Protein AF-A0A955XCI4-F1 (afdb_monomer_lite)

Structure (mmCIF, N/CA/C/O backbone):
data_AF-A0A955XCI4-F1
#
_entry.id   AF-A0A955XCI4-F1
#
loop_
_atom_site.group_PDB
_atom_site.id
_atom_site.type_symbol
_atom_site.label_atom_id
_atom_site.label_alt_id
_atom_site.label_comp_id
_atom_site.label_asym_id
_atom_site.label_entity_id
_atom_site.label_seq_id
_atom_site.pdbx_PDB_ins_code
_atom_site.Cartn_x
_atom_site.Cartn_y
_atom_site.Cartn_z
_atom_site.occupancy
_atom_site.B_iso_or_equiv
_atom_site.auth_seq_id
_atom_site.auth_comp_id
_atom_site.auth_asym_id
_atom_site.auth_atom_id
_atom_site.pdbx_PDB_model_num
ATOM 1 N N . MET A 1 1 ? -41.828 30.019 4.244 1.00 57.94 1 MET A N 1
ATOM 2 C CA . MET A 1 1 ? -40.697 29.495 3.435 1.00 57.94 1 MET A CA 1
ATOM 3 C C . MET A 1 1 ? -40.826 27.976 3.442 1.00 57.94 1 MET A C 1
ATOM 5 O O . MET A 1 1 ? -41.113 27.452 4.509 1.00 57.94 1 MET A O 1
ATOM 9 N N . GLN A 1 2 ? -40.739 27.290 2.296 1.00 48.06 2 GLN A N 1
ATOM 10 C CA . GLN A 1 2 ? -40.808 25.819 2.252 1.00 48.06 2 GLN A CA 1
ATOM 11 C C . GLN A 1 2 ? -39.389 25.258 2.290 1.00 48.06 2 GLN A C 1
ATOM 13 O O . GLN A 1 2 ? -38.559 25.663 1.475 1.00 48.06 2 GLN A O 1
ATOM 18 N N . ILE A 1 3 ? -39.114 24.372 3.245 1.00 53.84 3 ILE A N 1
ATOM 19 C CA . ILE A 1 3 ? -37.833 23.671 3.357 1.00 53.84 3 ILE A CA 1
ATOM 20 C C . ILE A 1 3 ? -38.084 22.215 2.963 1.00 53.84 3 ILE A C 1
ATOM 22 O O . ILE A 1 3 ? -39.013 21.581 3.463 1.00 53.84 3 ILE A O 1
ATOM 26 N N . GLN A 1 4 ? -37.284 21.704 2.027 1.00 57.66 4 GLN A N 1
ATOM 27 C CA . GLN A 1 4 ? -37.270 20.286 1.678 1.00 57.66 4 GLN A CA 1
ATOM 28 C C . GLN A 1 4 ? -36.187 19.601 2.503 1.00 57.66 4 GLN A C 1
ATOM 30 O O . GLN A 1 4 ? -35.023 19.994 2.444 1.00 57.66 4 GLN A O 1
ATOM 35 N N . ARG A 1 5 ? -36.577 18.586 3.271 1.00 60.72 5 ARG A N 1
ATOM 36 C CA . ARG A 1 5 ? -35.671 17.738 4.041 1.00 60.72 5 ARG A CA 1
ATOM 37 C C . ARG A 1 5 ? -35.693 16.340 3.435 1.00 60.72 5 ARG A C 1
ATOM 39 O O . ARG A 1 5 ? -36.763 15.771 3.224 1.00 60.72 5 ARG A O 1
ATOM 46 N N . VAL A 1 6 ? -34.516 15.797 3.143 1.00 57.38 6 VAL A N 1
ATOM 47 C CA . VAL A 1 6 ? -34.371 14.386 2.769 1.00 57.38 6 VAL A CA 1
ATOM 48 C C . VAL A 1 6 ? -34.342 13.574 4.060 1.00 57.38 6 VAL A C 1
ATOM 50 O O . VAL A 1 6 ? -33.564 13.881 4.962 1.00 57.38 6 VAL A O 1
ATOM 53 N N . VAL A 1 7 ? -35.221 12.585 4.167 1.00 63.06 7 VAL A N 1
ATOM 54 C CA . VAL A 1 7 ? -35.274 11.640 5.282 1.00 63.06 7 VAL A CA 1
ATOM 55 C C . VAL A 1 7 ? -34.925 10.266 4.729 1.00 63.06 7 VAL A C 1
ATOM 57 O O . VAL A 1 7 ? -35.619 9.738 3.862 1.00 63.06 7 VAL A O 1
ATOM 60 N N . SER A 1 8 ? -33.823 9.709 5.214 1.00 62.47 8 SER A N 1
ATOM 61 C CA . SER A 1 8 ? -33.361 8.372 4.857 1.00 62.47 8 SER A CA 1
ATOM 62 C C . SER A 1 8 ? -33.978 7.352 5.807 1.00 62.47 8 SER A C 1
ATOM 64 O O . SER A 1 8 ? -33.971 7.554 7.021 1.00 62.47 8 SER A O 1
ATOM 66 N N . ARG A 1 9 ? -34.504 6.251 5.270 1.00 70.12 9 ARG A N 1
ATOM 67 C CA . ARG A 1 9 ? -34.915 5.085 6.060 1.00 70.12 9 ARG A CA 1
ATOM 68 C C . ARG A 1 9 ? -34.307 3.812 5.490 1.00 70.12 9 ARG A C 1
ATOM 70 O O . ARG A 1 9 ? -34.187 3.673 4.274 1.00 70.12 9 ARG A O 1
ATOM 77 N N . THR A 1 10 ? -33.965 2.877 6.363 1.00 67.75 10 THR A N 1
ATOM 78 C CA . THR A 1 10 ? -33.415 1.577 5.970 1.00 67.75 10 THR A CA 1
ATOM 79 C C . THR A 1 10 ? -34.541 0.554 5.875 1.00 67.75 10 THR A C 1
ATOM 81 O O . THR A 1 10 ? -35.292 0.357 6.827 1.00 67.75 10 THR A O 1
ATOM 84 N N . GLU A 1 11 ? -34.673 -0.093 4.721 1.00 79.88 11 GLU A N 1
ATOM 85 C CA . GLU A 1 11 ? -35.630 -1.174 4.484 1.00 79.88 11 GLU A CA 1
ATOM 86 C C . GLU A 1 11 ? -34.888 -2.507 4.332 1.00 79.88 11 GLU A C 1
ATOM 88 O O . GLU A 1 11 ? -33.914 -2.607 3.582 1.00 79.88 11 GLU A O 1
ATOM 93 N N . THR A 1 12 ? -35.358 -3.546 5.025 1.00 71.81 12 THR A N 1
ATOM 94 C CA . THR A 1 12 ? -34.866 -4.919 4.852 1.00 71.81 12 THR A CA 1
ATOM 95 C C . THR A 1 12 ? -35.638 -5.607 3.732 1.00 71.81 12 THR A C 1
ATOM 97 O O . THR A 1 12 ? -36.869 -5.593 3.715 1.00 71.81 12 THR A O 1
ATOM 100 N N . TYR A 1 13 ? -34.929 -6.254 2.811 1.00 75.88 13 TYR A N 1
ATOM 101 C CA . TYR A 1 13 ? -35.521 -7.094 1.774 1.00 75.88 13 TYR A CA 1
ATOM 102 C C . TYR A 1 13 ? -34.780 -8.427 1.668 1.00 75.88 13 TYR A C 1
ATOM 104 O O . TYR A 1 13 ? -33.594 -8.524 1.972 1.00 75.88 13 TYR A O 1
ATOM 112 N N . THR A 1 14 ? -35.491 -9.473 1.252 1.00 76.69 14 THR A N 1
ATOM 113 C CA . THR A 1 14 ? -34.936 -10.825 1.117 1.00 76.69 14 THR A CA 1
ATOM 114 C C . THR A 1 14 ? -34.646 -11.128 -0.346 1.00 76.69 14 THR A C 1
ATOM 116 O O . THR A 1 14 ? -35.528 -10.992 -1.197 1.00 76.69 14 THR A O 1
ATOM 119 N N . THR A 1 15 ? -33.425 -11.565 -0.641 1.00 74.06 15 THR A N 1
ATOM 120 C CA . THR A 1 15 ? -33.011 -12.067 -1.955 1.00 74.06 15 THR A CA 1
ATOM 121 C C . THR A 1 15 ? -32.614 -13.528 -1.857 1.00 74.06 15 THR A C 1
ATOM 123 O O . THR A 1 15 ? -31.902 -13.907 -0.936 1.00 74.06 15 THR A O 1
ATOM 126 N N . GLN A 1 16 ? -33.036 -14.343 -2.822 1.00 79.56 16 GLN A N 1
ATOM 127 C CA . GLN A 1 16 ? -32.571 -15.725 -2.923 1.00 79.56 16 GLN A CA 1
ATOM 128 C C . GLN A 1 16 ? -31.250 -15.785 -3.672 1.00 79.56 16 GLN A C 1
ATOM 130 O O . GLN A 1 16 ? -31.181 -15.405 -4.841 1.00 79.56 16 GLN A O 1
ATOM 135 N N . GLU A 1 17 ? -30.221 -16.301 -3.012 1.00 86.88 17 GLU A N 1
ATOM 136 C CA . GLU A 1 17 ? -28.910 -16.531 -3.608 1.00 86.88 17 GLU A CA 1
ATOM 137 C C . GLU A 1 17 ? -28.637 -18.025 -3.694 1.00 86.88 17 GLU A C 1
ATOM 139 O O . GLU A 1 17 ? -28.917 -18.778 -2.766 1.00 86.88 17 GLU A O 1
ATOM 144 N N . THR A 1 18 ? -28.110 -18.473 -4.832 1.00 80.75 18 THR A N 1
ATOM 145 C CA . THR A 1 18 ? -27.687 -19.866 -5.007 1.00 80.75 18 THR A CA 1
ATOM 146 C C . THR A 1 18 ? -26.177 -19.933 -4.892 1.00 80.75 18 THR A C 1
ATOM 148 O O . THR A 1 18 ? -25.473 -19.353 -5.716 1.00 80.75 18 THR A O 1
ATOM 151 N N . ARG A 1 19 ? -25.686 -20.658 -3.887 1.00 81.12 19 ARG A N 1
ATOM 152 C CA . ARG A 1 19 ? -24.259 -20.896 -3.669 1.00 81.12 19 ARG A CA 1
ATOM 153 C C . ARG A 1 19 ? -23.883 -22.297 -4.126 1.00 81.12 19 ARG A C 1
ATOM 155 O O . ARG A 1 19 ? -24.615 -23.259 -3.892 1.00 81.12 19 ARG A O 1
ATOM 162 N N . THR A 1 20 ? -22.732 -22.406 -4.780 1.00 76.06 20 THR A N 1
ATOM 163 C CA . THR A 1 20 ? -22.110 -23.672 -5.183 1.00 76.06 20 THR A CA 1
ATOM 164 C C . THR A 1 20 ? -20.868 -23.923 -4.349 1.00 76.06 20 THR A C 1
ATOM 166 O O . THR A 1 20 ? -19.980 -23.079 -4.315 1.00 76.06 20 THR A O 1
ATOM 169 N N . GLY A 1 21 ? -20.795 -25.089 -3.712 1.00 80.50 21 GLY A N 1
ATOM 170 C CA . GLY A 1 21 ? -19.626 -25.538 -2.964 1.00 80.50 21 GLY A CA 1
ATOM 171 C C . GLY A 1 21 ? -19.139 -26.894 -3.460 1.00 80.50 21 GLY A C 1
ATOM 172 O O . GLY A 1 21 ? -19.901 -27.675 -4.028 1.00 80.50 21 GLY A O 1
ATOM 173 N N . THR A 1 22 ? -17.866 -27.191 -3.227 1.00 78.06 22 THR A N 1
ATOM 174 C CA . THR A 1 22 ? -17.270 -28.509 -3.471 1.00 78.06 22 THR A CA 1
ATOM 175 C C . THR A 1 22 ? -16.880 -29.155 -2.154 1.00 78.06 22 THR A C 1
ATOM 177 O O . THR A 1 22 ? -16.215 -28.528 -1.331 1.00 78.06 22 THR A O 1
ATOM 180 N N . ARG A 1 23 ? -17.262 -30.417 -1.947 1.00 80.06 23 ARG A N 1
ATOM 181 C CA . ARG A 1 23 ? -16.840 -31.213 -0.790 1.00 80.06 23 ARG A CA 1
ATOM 182 C C . ARG A 1 23 ? -16.076 -32.445 -1.259 1.00 80.06 23 ARG A C 1
ATOM 184 O O . ARG A 1 23 ? -16.496 -33.124 -2.190 1.00 80.06 23 ARG A O 1
ATOM 191 N N . SER A 1 24 ? -14.956 -32.732 -0.599 1.00 70.56 24 SER A N 1
ATOM 192 C CA . SER A 1 24 ? -14.211 -33.973 -0.815 1.00 70.56 24 SER A CA 1
ATOM 193 C C . SER A 1 24 ? -14.915 -35.137 -0.115 1.00 70.56 24 SER A C 1
ATOM 195 O O . SER A 1 24 ? -15.253 -35.040 1.067 1.00 70.56 24 SER A O 1
ATOM 197 N N . ASP A 1 25 ? -15.130 -36.239 -0.829 1.00 66.88 25 ASP A N 1
ATOM 198 C CA . ASP A 1 25 ? -15.874 -37.411 -0.346 1.00 66.88 25 ASP A CA 1
ATOM 199 C C . ASP A 1 25 ? -15.025 -38.408 0.468 1.00 66.88 25 ASP A C 1
ATOM 201 O O . ASP A 1 25 ? -15.427 -39.549 0.694 1.00 66.88 25 ASP A O 1
ATOM 205 N N . GLY A 1 26 ? -13.831 -38.004 0.914 1.00 60.62 26 GLY A N 1
ATOM 206 C CA . GLY A 1 26 ? -12.924 -38.848 1.699 1.00 60.62 26 GLY A CA 1
ATOM 207 C C . GLY A 1 26 ? -12.320 -40.037 0.935 1.00 60.62 26 GLY A C 1
ATOM 208 O O . GLY A 1 26 ? -11.459 -40.722 1.484 1.00 60.62 26 GLY A O 1
ATOM 209 N N . ALA A 1 27 ? -12.709 -40.267 -0.326 1.00 65.81 27 ALA A N 1
ATOM 210 C CA . ALA A 1 27 ? -12.124 -41.261 -1.228 1.00 65.81 27 ALA A CA 1
ATOM 211 C C . ALA A 1 27 ? -11.282 -40.621 -2.351 1.00 65.81 27 ALA A C 1
ATOM 213 O O . ALA A 1 27 ? -10.802 -41.323 -3.242 1.00 65.81 27 ALA A O 1
ATOM 214 N N . GLY A 1 28 ? -11.077 -39.301 -2.294 1.00 66.81 28 GLY A N 1
ATOM 215 C CA . GLY A 1 28 ? -10.349 -38.535 -3.307 1.00 66.81 28 GLY A CA 1
ATOM 216 C C . GLY A 1 28 ? -11.220 -38.066 -4.477 1.00 66.81 28 GLY A C 1
ATOM 217 O O . GLY A 1 28 ? -10.676 -37.564 -5.456 1.00 66.81 28 GLY A O 1
ATOM 218 N N . GLY A 1 29 ? -12.547 -38.215 -4.390 1.00 57.41 29 GLY A N 1
ATOM 219 C CA . GLY A 1 29 ? -13.504 -37.567 -5.280 1.00 57.41 29 GLY A CA 1
ATOM 220 C C . GLY A 1 29 ? -13.918 -36.193 -4.747 1.00 57.41 29 GLY A C 1
ATOM 221 O O . GLY A 1 29 ? -13.968 -35.965 -3.535 1.00 57.41 29 GLY A O 1
ATOM 222 N N . THR A 1 30 ? -14.219 -35.269 -5.657 1.00 71.75 30 THR A N 1
ATOM 223 C CA . THR A 1 30 ? -14.785 -33.953 -5.332 1.00 71.75 30 THR A CA 1
ATOM 224 C C . THR A 1 30 ? -16.220 -33.906 -5.842 1.00 71.75 30 THR A C 1
ATOM 226 O O . THR A 1 30 ? -16.452 -34.074 -7.038 1.00 71.75 30 THR A O 1
ATOM 229 N N . GLU A 1 31 ? -17.184 -33.690 -4.948 1.00 75.00 31 GLU A N 1
ATOM 230 C CA . GLU A 1 31 ? -18.601 -33.543 -5.285 1.00 75.00 31 GLU A CA 1
ATOM 231 C C . GLU A 1 31 ? -19.006 -32.066 -5.183 1.00 75.00 31 GLU A C 1
ATOM 233 O O . GLU A 1 31 ? -18.806 -31.427 -4.147 1.00 75.00 31 GLU A O 1
ATOM 238 N N . THR A 1 32 ? -19.560 -31.513 -6.265 1.00 78.88 32 THR A N 1
ATOM 239 C CA . THR A 1 32 ? -20.102 -30.148 -6.295 1.00 78.88 32 THR A CA 1
ATOM 240 C C . THR A 1 32 ? -21.578 -30.178 -5.922 1.00 78.88 32 THR A C 1
ATOM 242 O O . THR A 1 32 ? -22.359 -30.899 -6.542 1.00 78.88 32 THR A O 1
ATOM 245 N N . TYR A 1 33 ? -21.981 -29.364 -4.950 1.00 76.56 33 TYR A N 1
ATOM 246 C CA . TYR A 1 33 ? -23.375 -29.187 -4.555 1.00 76.56 33 TYR A CA 1
ATOM 247 C C . TYR A 1 33 ? -23.790 -27.719 -4.675 1.00 76.56 33 TYR A C 1
ATOM 249 O O . TYR A 1 33 ? -22.967 -26.811 -4.556 1.00 76.56 33 TYR A O 1
ATOM 257 N N . SER A 1 34 ? -25.081 -27.491 -4.909 1.00 80.75 34 SER A N 1
ATOM 258 C CA . SER A 1 34 ? -25.692 -26.161 -4.918 1.00 80.75 34 SER A CA 1
ATOM 259 C C . SER A 1 34 ? -26.814 -26.110 -3.895 1.00 80.75 34 SER A C 1
ATOM 261 O O . SER A 1 34 ? -27.624 -27.036 -3.831 1.00 80.75 34 SER A O 1
ATOM 263 N N . TYR A 1 35 ? -26.895 -25.027 -3.132 1.00 76.50 35 TYR A N 1
ATOM 264 C CA . TYR A 1 35 ? -28.047 -24.739 -2.283 1.00 76.50 35 TYR A CA 1
ATOM 265 C C . TYR A 1 35 ? -28.461 -23.278 -2.435 1.00 76.50 35 TYR A C 1
ATOM 267 O O . TYR A 1 35 ? -27.647 -22.422 -2.779 1.00 76.50 35 TYR A O 1
ATOM 275 N N . THR A 1 36 ? -29.748 -23.016 -2.225 1.00 75.38 36 THR A N 1
ATOM 276 C CA . THR A 1 36 ? -30.322 -21.672 -2.271 1.00 75.38 36 THR A CA 1
ATOM 277 C C . THR A 1 36 ? -30.633 -21.233 -0.851 1.00 75.38 36 THR A C 1
ATOM 279 O O . THR A 1 36 ? -31.283 -21.978 -0.116 1.00 75.38 36 THR A O 1
ATOM 282 N N . GLU A 1 37 ? -30.180 -20.044 -0.474 1.00 83.19 37 GLU A N 1
ATOM 283 C CA . GLU A 1 37 ? -30.473 -19.429 0.817 1.00 83.19 37 GLU A CA 1
ATOM 284 C C . GLU A 1 37 ? -31.157 -18.069 0.641 1.00 83.19 37 GLU A C 1
ATOM 286 O O . GLU A 1 37 ? -30.938 -17.358 -0.344 1.00 83.19 37 GLU A O 1
ATOM 291 N N . ASP A 1 38 ? -32.027 -17.737 1.592 1.00 82.81 38 ASP A N 1
ATOM 292 C CA . ASP A 1 38 ? -32.684 -16.438 1.682 1.00 82.81 38 ASP A CA 1
ATOM 293 C C . ASP A 1 38 ? -31.739 -15.469 2.411 1.00 82.81 38 ASP A C 1
ATOM 295 O O . ASP A 1 38 ? -31.587 -15.531 3.631 1.00 82.81 38 ASP A O 1
ATOM 299 N N . VAL A 1 39 ? -31.106 -14.562 1.671 1.00 80.88 39 VAL A N 1
ATOM 300 C CA . VAL A 1 39 ? -30.210 -13.538 2.222 1.00 80.88 39 VAL A CA 1
ATOM 301 C C . VAL A 1 39 ? -31.017 -12.275 2.500 1.00 80.88 39 VAL A C 1
ATOM 303 O O . VAL A 1 39 ? -31.656 -11.721 1.602 1.00 80.88 39 VAL A O 1
ATOM 306 N N . GLN A 1 40 ? -31.006 -11.801 3.746 1.00 75.94 40 GLN A N 1
ATOM 307 C CA . GLN A 1 40 ? -31.566 -10.494 4.083 1.00 75.94 40 GLN A CA 1
ATOM 308 C C . GLN A 1 40 ? -30.546 -9.402 3.772 1.00 75.94 40 GLN A C 1
ATOM 310 O O . GLN A 1 40 ? -29.419 -9.435 4.255 1.00 75.94 40 GLN A O 1
ATOM 315 N N . ARG A 1 41 ? -30.951 -8.425 2.967 1.00 78.19 41 ARG A N 1
ATOM 316 C CA . ARG A 1 41 ? -30.151 -7.256 2.610 1.00 78.19 41 ARG A CA 1
ATOM 317 C C . ARG A 1 41 ? -30.858 -5.991 3.083 1.00 78.19 41 ARG A C 1
ATOM 319 O O . ARG A 1 41 ? -32.088 -5.928 3.119 1.00 78.19 41 ARG A O 1
ATOM 326 N N . LEU A 1 42 ? -30.078 -4.975 3.424 1.00 74.81 42 LEU A N 1
ATOM 327 C CA . LEU A 1 42 ? -30.575 -3.648 3.774 1.00 74.81 42 LEU A CA 1
ATOM 328 C C . LEU A 1 42 ? -30.440 -2.728 2.559 1.00 74.81 42 LEU A C 1
ATOM 330 O O . LEU A 1 42 ? -29.449 -2.782 1.830 1.00 74.81 42 LEU A O 1
ATOM 334 N N . ARG A 1 43 ? -31.443 -1.888 2.311 1.00 71.00 43 ARG A N 1
ATOM 335 C CA . ARG A 1 43 ? -31.359 -0.794 1.339 1.00 71.00 43 ARG A CA 1
ATOM 336 C C . ARG A 1 43 ? -31.811 0.498 1.996 1.00 71.00 43 ARG A C 1
ATOM 338 O O . ARG A 1 43 ? -32.873 0.540 2.610 1.00 71.00 43 ARG A O 1
ATOM 345 N N . VAL A 1 44 ? -31.045 1.564 1.792 1.00 66.19 44 VAL A N 1
ATOM 346 C CA . VAL A 1 44 ? -31.444 2.915 2.191 1.00 66.19 44 VAL A CA 1
ATOM 347 C C . VAL A 1 44 ? -32.365 3.510 1.123 1.00 66.19 44 VAL A C 1
ATOM 349 O O . VAL A 1 44 ? -32.042 3.524 -0.069 1.00 66.19 44 VAL A O 1
ATOM 352 N N . VAL A 1 45 ? -33.533 3.982 1.551 1.00 72.62 45 VAL A N 1
ATOM 353 C CA . VAL A 1 45 ? -34.517 4.691 0.730 1.00 72.62 45 VAL A CA 1
ATOM 354 C C . VAL A 1 45 ? -34.598 6.130 1.224 1.00 72.62 45 VAL A C 1
ATOM 356 O O . VAL A 1 45 ? -34.814 6.374 2.408 1.00 72.62 45 VAL A O 1
ATOM 359 N N . ASN A 1 46 ? -34.416 7.078 0.308 1.00 72.25 46 ASN A N 1
ATOM 360 C CA . ASN A 1 46 ? -34.442 8.507 0.601 1.00 72.25 46 ASN A CA 1
ATOM 361 C C . ASN A 1 46 ? -35.788 9.099 0.176 1.00 72.25 46 ASN A C 1
ATOM 363 O O . ASN A 1 46 ? -36.073 9.191 -1.020 1.00 72.25 46 ASN A O 1
ATOM 367 N N . ASP A 1 47 ? -36.588 9.525 1.150 1.00 75.75 47 ASP A N 1
ATOM 368 C CA . ASP A 1 47 ? -37.856 10.220 0.938 1.00 75.75 47 ASP A CA 1
ATOM 369 C C . ASP A 1 47 ? -37.650 11.738 1.083 1.00 75.75 47 ASP A C 1
ATOM 371 O O . ASP A 1 47 ? -36.971 12.207 1.995 1.00 75.75 47 ASP A O 1
ATOM 375 N N . VAL A 1 48 ? -38.242 12.539 0.193 1.00 69.31 48 VAL A N 1
ATOM 376 C CA . VAL A 1 48 ? -38.196 14.010 0.291 1.00 69.31 48 VAL A CA 1
ATOM 377 C C . VAL A 1 48 ? -39.469 14.504 0.967 1.00 69.31 48 VAL A C 1
ATOM 379 O O . VAL A 1 48 ? -40.556 14.426 0.392 1.00 69.31 48 VAL A O 1
ATOM 382 N N . VAL A 1 49 ? -39.337 15.050 2.175 1.00 70.56 49 VAL A N 1
ATOM 383 C CA . VAL A 1 49 ? -40.445 15.632 2.941 1.00 70.56 49 VAL A CA 1
ATOM 384 C C . VAL A 1 49 ? -40.371 17.155 2.843 1.00 70.56 49 VAL A C 1
ATOM 386 O O . VAL A 1 49 ? -39.310 17.753 3.009 1.00 70.56 49 VAL A O 1
ATOM 389 N N . THR A 1 50 ? -41.496 17.800 2.528 1.00 62.69 50 THR A N 1
ATOM 390 C CA . THR A 1 50 ? -41.587 19.268 2.445 1.00 62.69 50 THR A CA 1
ATOM 391 C C . THR A 1 50 ? -42.361 19.792 3.649 1.00 62.69 50 THR A C 1
ATOM 393 O O . THR A 1 50 ? -43.523 19.425 3.821 1.00 62.69 50 THR A O 1
ATOM 396 N N . GLU A 1 51 ? -41.742 20.657 4.452 1.00 69.44 51 GLU A N 1
ATOM 397 C CA . GLU A 1 51 ? -42.370 21.276 5.627 1.00 69.44 51 GLU A CA 1
ATOM 398 C C . GLU A 1 51 ? -42.533 22.794 5.444 1.00 69.44 51 GLU A C 1
ATOM 400 O O . GLU A 1 51 ? -41.683 23.479 4.860 1.00 69.44 51 GLU A O 1
ATOM 405 N N . GLU A 1 52 ? -43.653 23.333 5.938 1.00 56.78 52 GLU A N 1
ATOM 406 C CA . GLU A 1 52 ? -43.926 24.773 5.958 1.00 56.78 52 GLU A CA 1
ATOM 407 C C . GLU A 1 52 ? -43.455 25.393 7.275 1.00 56.78 52 GLU A C 1
ATOM 409 O O . GLU A 1 52 ? -43.947 25.056 8.350 1.00 56.78 52 GLU A O 1
ATOM 414 N N . VAL A 1 53 ? -42.514 26.337 7.186 1.00 59.28 53 VAL A N 1
ATOM 415 C CA . VAL A 1 53 ? -42.011 27.087 8.345 1.00 59.28 53 VAL A CA 1
ATOM 416 C C . VAL A 1 53 ? -43.047 28.139 8.773 1.00 59.28 53 VAL A C 1
ATOM 418 O O . VAL A 1 53 ? -43.415 28.966 7.928 1.00 59.28 53 VAL A O 1
ATOM 421 N N . PRO A 1 54 ? -43.500 28.161 10.045 1.00 53.69 54 PRO A N 1
ATOM 422 C CA . PRO A 1 54 ? -44.393 29.201 10.547 1.00 53.69 54 PRO A CA 1
ATOM 423 C C . PRO A 1 54 ? -43.685 30.562 10.645 1.00 53.69 54 PRO A C 1
ATOM 425 O O . PRO A 1 54 ? -42.481 30.637 10.888 1.00 53.69 54 PRO A O 1
ATOM 428 N N . ASP A 1 55 ? -44.444 31.642 10.431 1.00 45.16 55 ASP A N 1
ATOM 429 C CA . ASP A 1 55 ? -43.916 33.009 10.337 1.00 45.16 55 ASP A CA 1
ATOM 430 C C . ASP A 1 55 ? -43.156 33.458 11.605 1.00 45.16 55 ASP A C 1
ATOM 432 O O . ASP A 1 55 ? -43.589 33.175 12.727 1.00 45.16 55 ASP A O 1
ATOM 436 N N . PRO A 1 56 ? -42.047 34.209 11.450 1.00 44.22 56 PRO A N 1
ATOM 437 C CA . PRO A 1 56 ? -41.233 34.660 12.570 1.00 44.22 56 PRO A CA 1
ATOM 438 C C . PRO A 1 56 ? -41.972 35.686 13.440 1.00 44.22 56 PRO A C 1
ATOM 440 O O . PRO A 1 56 ? -42.532 36.673 12.954 1.00 44.22 56 PRO A O 1
ATOM 443 N N . VAL A 1 57 ? -41.920 35.474 14.755 1.00 46.53 57 VAL A N 1
ATOM 444 C CA . VAL A 1 57 ? -42.377 36.433 15.769 1.00 46.53 57 VAL A CA 1
ATOM 445 C C . VAL A 1 57 ? -41.463 37.672 15.737 1.00 46.53 57 VAL A C 1
ATOM 447 O O . VAL A 1 57 ? -40.241 37.519 15.711 1.00 46.53 57 VAL A O 1
ATOM 450 N N . PRO A 1 58 ? -42.008 38.904 15.727 1.00 38.38 58 PRO A N 1
ATOM 451 C CA . PRO A 1 58 ? -41.196 40.115 15.636 1.00 38.38 58 PRO A CA 1
ATOM 452 C C . PRO A 1 58 ? -40.418 40.397 16.938 1.00 38.38 58 PRO A C 1
ATOM 454 O O . PRO A 1 58 ? -40.908 40.086 18.026 1.00 38.38 58 PRO A O 1
ATOM 457 N N . PRO A 1 59 ? -39.236 41.035 16.848 1.00 40.00 59 PRO A N 1
ATOM 458 C CA . PRO A 1 59 ? -38.360 41.268 17.992 1.00 40.00 59 PRO A CA 1
ATOM 459 C C . PRO A 1 59 ? -38.924 42.343 18.929 1.00 40.00 59 PRO A C 1
ATOM 461 O O . PRO A 1 59 ? -39.313 43.433 18.499 1.00 40.00 59 PRO A O 1
ATOM 464 N N . GLN A 1 60 ? -38.947 42.040 20.228 1.00 39.44 60 GLN A N 1
ATOM 465 C CA . GLN A 1 60 ? -39.244 43.007 21.280 1.00 39.44 60 GLN A CA 1
ATOM 466 C C . GLN A 1 60 ? -37.971 43.759 21.677 1.00 39.44 60 GLN A C 1
ATOM 468 O O . GLN A 1 60 ? -37.304 43.399 22.638 1.00 39.44 60 GLN A O 1
ATOM 473 N N . ASP A 1 61 ? -37.680 44.845 20.966 1.00 41.31 61 ASP A N 1
ATOM 474 C CA . ASP A 1 61 ? -36.809 45.907 21.467 1.00 41.31 61 ASP A CA 1
ATOM 475 C C . ASP A 1 61 ? -37.670 47.095 21.897 1.00 41.31 61 ASP A C 1
ATOM 477 O O . ASP A 1 61 ? -38.239 47.796 21.054 1.00 41.31 61 ASP A O 1
ATOM 481 N N . LYS A 1 62 ? -37.773 47.294 23.218 1.00 40.50 62 LYS A N 1
ATOM 482 C CA . LYS A 1 62 ? -37.899 48.577 23.941 1.00 40.50 62 LYS A CA 1
ATOM 483 C C . LYS A 1 62 ? -38.424 48.323 25.352 1.00 40.50 62 LYS A C 1
ATOM 485 O O . LYS A 1 62 ? -39.600 48.015 25.505 1.00 40.50 62 LYS A O 1
ATOM 490 N N . LEU A 1 63 ? -37.576 48.562 26.353 1.00 35.06 63 LEU A N 1
ATOM 491 C CA . LEU A 1 63 ? -37.829 49.465 27.490 1.00 35.06 63 LEU A CA 1
ATOM 492 C C . LEU A 1 63 ? -36.687 49.320 28.510 1.00 35.06 63 LEU A C 1
ATOM 494 O O . LEU A 1 63 ? -36.742 48.515 29.431 1.00 35.06 63 LEU A O 1
ATOM 498 N N . LEU A 1 64 ? -35.649 50.134 28.325 1.00 39.28 64 LEU A N 1
ATOM 499 C CA . LEU A 1 64 ? -34.815 50.620 29.419 1.00 39.28 64 LEU A CA 1
ATOM 500 C C . LEU A 1 64 ? -35.433 51.945 29.873 1.00 39.28 64 LEU A C 1
ATOM 502 O O . LEU A 1 64 ? -35.510 52.852 29.050 1.00 39.28 64 LEU A O 1
ATOM 506 N N . GLU A 1 65 ? -35.897 52.028 31.121 1.00 38.75 65 GLU A N 1
ATOM 507 C CA . GLU A 1 65 ? -35.568 53.107 32.072 1.00 38.75 65 GLU A CA 1
ATOM 508 C C . GLU A 1 65 ? -36.401 53.016 33.367 1.00 38.75 65 GLU A C 1
ATOM 510 O O . GLU A 1 65 ? -37.621 52.888 33.336 1.00 38.75 65 GLU A O 1
ATOM 515 N N . GLU A 1 66 ? -35.671 53.158 34.480 1.00 41.88 66 GLU A N 1
ATOM 516 C CA . GLU A 1 66 ? -36.082 53.637 35.809 1.00 41.88 66 GLU A CA 1
ATOM 517 C C . GLU A 1 66 ? -37.037 52.785 36.669 1.00 41.88 66 GLU A C 1
ATOM 519 O O . GLU A 1 66 ? -38.251 52.813 36.497 1.00 41.88 66 GLU A O 1
ATOM 524 N N . GLN A 1 67 ? -36.498 52.197 37.750 1.00 35.03 67 GLN A N 1
ATOM 525 C CA . GLN A 1 67 ? -36.936 52.557 39.109 1.00 35.03 67 GLN A CA 1
ATOM 526 C C . GLN A 1 67 ? -35.973 52.070 40.202 1.00 35.03 67 GLN A C 1
ATOM 528 O O . GLN A 1 67 ? -35.575 50.911 40.260 1.00 35.03 67 GLN A O 1
ATOM 533 N N . ASP A 1 68 ? -35.619 53.023 41.058 1.00 39.44 68 ASP A N 1
ATOM 534 C CA . ASP A 1 68 ? -34.753 52.925 42.226 1.00 39.44 68 ASP A CA 1
ATOM 535 C C . ASP A 1 68 ? -35.593 52.573 43.479 1.00 39.44 68 ASP A C 1
ATOM 537 O O . ASP A 1 68 ? -36.705 53.076 43.644 1.00 39.44 68 ASP A O 1
ATOM 541 N N . TRP A 1 69 ? -34.996 51.781 44.377 1.00 36.31 69 TRP A N 1
ATOM 542 C CA . TRP A 1 69 ? -35.274 51.614 45.821 1.00 36.31 69 TRP A CA 1
ATOM 543 C C . TRP A 1 69 ? -36.552 50.893 46.299 1.00 36.31 69 TRP A C 1
ATOM 545 O O . TRP A 1 69 ? -37.618 51.490 46.415 1.00 36.31 69 TRP A O 1
ATOM 555 N N . ALA A 1 70 ? -36.364 49.690 46.857 1.00 34.72 70 ALA A N 1
ATOM 556 C CA . ALA A 1 70 ? -36.752 49.376 48.240 1.00 34.72 70 ALA A CA 1
ATOM 557 C C . ALA A 1 70 ? -36.012 48.120 48.733 1.00 34.72 70 ALA A C 1
ATOM 559 O O . ALA A 1 70 ? -35.921 47.120 48.032 1.00 34.72 70 ALA A O 1
ATOM 560 N N . ALA A 1 71 ? -35.460 48.212 49.941 1.00 47.22 71 ALA A N 1
ATOM 561 C CA . ALA A 1 71 ? -34.828 47.118 50.659 1.00 47.22 71 ALA A CA 1
ATOM 562 C C . ALA A 1 71 ? -35.885 46.132 51.175 1.00 47.22 71 ALA A C 1
ATOM 564 O O . ALA A 1 71 ? -36.772 46.549 51.919 1.00 47.22 71 ALA A O 1
ATOM 565 N N . GLU A 1 72 ? -35.738 44.847 50.857 1.00 40.00 72 GLU A N 1
ATOM 566 C CA . GLU A 1 72 ? -36.450 43.769 51.541 1.00 40.00 72 GLU A CA 1
ATOM 567 C C . GLU A 1 72 ? -35.550 42.523 51.604 1.00 40.00 72 GLU A C 1
ATOM 569 O O . GLU A 1 72 ? -35.203 41.920 50.598 1.00 40.00 72 GLU A O 1
ATOM 574 N N . GLU A 1 73 ? -35.061 42.292 52.822 1.00 41.41 73 GLU A N 1
ATOM 575 C CA . GLU A 1 73 ? -34.803 41.011 53.487 1.00 41.41 73 GLU A CA 1
ATOM 576 C C . GLU A 1 73 ? -34.141 39.857 52.700 1.00 41.41 73 GLU A C 1
ATOM 578 O O . GLU A 1 73 ? -34.734 39.188 51.863 1.00 41.41 73 GLU A O 1
ATOM 583 N N . LEU A 1 74 ? -32.886 39.595 53.083 1.00 47.19 74 LEU A N 1
ATOM 584 C CA . LEU A 1 74 ? -32.067 38.431 52.746 1.00 47.19 74 LEU A CA 1
ATOM 585 C C . LEU A 1 74 ? -32.807 37.106 53.010 1.00 47.19 74 LEU A C 1
ATOM 587 O O . LEU A 1 74 ? -32.922 36.681 54.159 1.00 47.19 74 LEU A O 1
ATOM 591 N N . ALA A 1 75 ? -33.209 36.424 51.942 1.00 48.47 75 ALA A N 1
ATOM 592 C CA . ALA A 1 75 ? -33.183 34.968 51.888 1.00 48.47 75 ALA A CA 1
ATOM 593 C C . ALA A 1 75 ? -31.967 34.592 51.036 1.00 48.47 75 ALA A C 1
ATOM 595 O O . ALA A 1 75 ? -31.867 35.014 49.883 1.00 48.47 75 ALA A O 1
ATOM 596 N N . GLU A 1 76 ? -31.007 33.888 51.634 1.00 46.91 76 GLU A N 1
ATOM 597 C CA . GLU A 1 76 ? -29.900 33.286 50.891 1.00 46.91 76 GLU A CA 1
ATOM 598 C C . GLU A 1 76 ? -30.510 32.387 49.801 1.00 46.91 76 GLU A C 1
ATOM 600 O O . GLU A 1 76 ? -31.365 31.562 50.133 1.00 46.91 76 GLU A O 1
ATOM 605 N N . PRO A 1 77 ? -30.174 32.568 48.510 1.00 44.31 77 PRO A N 1
ATOM 606 C CA . PRO A 1 77 ? -30.564 31.592 47.508 1.00 44.31 77 PRO A CA 1
ATOM 607 C C . PRO A 1 77 ? -29.870 30.283 47.882 1.00 44.31 77 PRO A C 1
ATOM 609 O O . PRO A 1 77 ? -28.643 30.254 47.976 1.00 44.31 77 PRO A O 1
ATOM 612 N N . GLU A 1 78 ? -30.653 29.235 48.147 1.00 47.44 78 GLU A N 1
ATOM 613 C CA . GLU A 1 78 ? -30.129 27.872 48.184 1.00 47.44 78 GLU A CA 1
ATOM 614 C C . GLU A 1 78 ? -29.333 27.675 46.891 1.00 47.44 78 GLU A C 1
ATOM 616 O O . GLU A 1 78 ? -29.848 27.920 45.794 1.00 47.44 78 GLU A O 1
ATOM 621 N N . GLU A 1 79 ? -28.041 27.367 47.033 1.00 47.69 79 GLU A N 1
ATOM 622 C CA . GLU A 1 79 ? -27.199 27.033 45.893 1.00 47.69 79 GLU A CA 1
ATOM 623 C C . GLU A 1 79 ? -27.904 25.911 45.120 1.00 47.69 79 GLU A C 1
ATOM 625 O O . GLU A 1 79 ? -28.383 24.968 45.755 1.00 47.69 79 GLU A O 1
ATOM 630 N N . PRO A 1 80 ? -28.056 26.019 43.786 1.00 45.06 80 PRO A N 1
ATOM 631 C CA . PRO A 1 80 ? -28.631 24.931 43.015 1.00 45.06 80 PRO A CA 1
ATOM 632 C C . PRO A 1 80 ? -27.791 23.685 43.289 1.00 45.06 80 PRO A C 1
ATOM 634 O O . PRO A 1 80 ? -26.582 23.711 43.060 1.00 45.06 80 PRO A O 1
ATOM 637 N N . GLU A 1 81 ? -28.426 22.640 43.827 1.00 46.22 81 GLU A N 1
ATOM 638 C CA . GLU A 1 81 ? -27.794 21.334 43.987 1.00 46.22 81 GLU A CA 1
ATOM 639 C C . GLU A 1 81 ? -27.172 20.962 42.636 1.00 46.22 81 GLU A C 1
ATOM 641 O O . GLU A 1 81 ? -27.853 21.000 41.604 1.00 46.22 81 GLU A O 1
ATOM 646 N N . GLU A 1 82 ? -25.859 20.714 42.626 1.00 45.84 82 GLU A N 1
ATOM 647 C CA . GLU A 1 82 ? -25.176 20.257 41.420 1.00 45.84 82 GLU A CA 1
ATOM 648 C C . GLU A 1 82 ? -25.913 19.015 40.896 1.00 45.84 82 GLU A C 1
ATOM 650 O O . GLU A 1 82 ? -26.307 18.165 41.703 1.00 45.84 82 GLU A O 1
ATOM 655 N N . PRO A 1 83 ? -26.170 18.917 39.578 1.00 45.66 83 PRO A N 1
ATOM 656 C CA . PRO A 1 83 ? -26.821 17.743 39.021 1.00 45.66 83 PRO A CA 1
ATOM 657 C C . PRO A 1 83 ? -26.002 16.510 39.405 1.00 45.66 83 PRO A C 1
ATOM 659 O O . PRO A 1 83 ? -24.814 16.434 39.106 1.00 45.66 83 PRO A O 1
ATOM 662 N N . VAL A 1 84 ? -26.636 15.580 40.116 1.00 59.03 84 VAL A N 1
ATOM 663 C CA . VAL A 1 84 ? -26.042 14.283 40.437 1.00 59.03 84 VAL A CA 1
ATOM 664 C C . VAL A 1 84 ? -25.903 13.528 39.119 1.00 59.03 84 VAL A C 1
ATOM 666 O O . VAL A 1 84 ? -26.891 13.405 38.389 1.00 59.03 84 VAL A O 1
ATOM 669 N N . ASP A 1 85 ? -24.689 13.083 38.792 1.00 73.19 85 ASP A N 1
ATOM 670 C CA . ASP A 1 85 ? -24.466 12.243 37.615 1.00 73.19 85 ASP A CA 1
ATOM 671 C C . ASP A 1 85 ? -25.348 10.984 37.719 1.00 73.19 85 ASP A C 1
ATOM 673 O O . ASP A 1 85 ? -25.446 10.401 38.804 1.00 73.19 85 ASP A O 1
ATOM 677 N N . PRO A 1 86 ? -26.032 10.580 36.633 1.00 83.69 86 PRO A N 1
ATOM 678 C CA . PRO A 1 86 ? -26.901 9.409 36.654 1.00 83.69 86 PRO A CA 1
ATOM 679 C C . PRO A 1 86 ? -26.093 8.139 36.947 1.00 83.69 86 PRO A C 1
ATOM 681 O O . PRO A 1 86 ? -24.994 7.967 36.418 1.00 83.69 86 PRO A O 1
ATOM 684 N N . MET A 1 87 ? -26.656 7.235 37.753 1.00 93.25 87 MET A N 1
ATOM 685 C CA . MET A 1 87 ? -26.005 5.977 38.119 1.00 93.25 87 MET A CA 1
ATOM 686 C C . MET A 1 87 ? -25.662 5.116 36.896 1.00 93.25 87 MET A C 1
ATOM 688 O O . MET A 1 87 ? -26.501 4.843 36.035 1.00 93.25 87 MET A O 1
ATOM 692 N N . THR A 1 88 ? -24.430 4.618 36.863 1.00 92.69 88 THR A N 1
ATOM 693 C CA . THR A 1 88 ? -23.941 3.689 35.839 1.00 92.69 88 THR A CA 1
ATOM 694 C C . THR A 1 88 ? -24.364 2.242 36.116 1.00 92.69 88 THR A C 1
ATOM 696 O O . THR A 1 88 ? -24.667 1.860 37.249 1.00 92.69 88 THR A O 1
ATOM 699 N N . GLY A 1 89 ? -24.314 1.383 35.091 1.00 93.31 89 GLY A N 1
ATOM 700 C CA . GLY A 1 89 ? -24.554 -0.057 35.252 1.00 93.31 89 GLY A CA 1
ATOM 701 C C . GLY A 1 89 ? -23.628 -0.715 36.282 1.00 93.31 89 GLY A C 1
ATOM 702 O O . GLY A 1 89 ? -24.087 -1.498 37.110 1.00 93.31 89 GLY A O 1
ATOM 703 N N . GLU A 1 90 ? -22.343 -0.349 36.310 1.00 94.31 90 GLU A N 1
ATOM 704 C CA . GLU A 1 90 ? -21.406 -0.879 37.308 1.00 94.31 90 GLU A CA 1
ATOM 705 C C . GLU A 1 90 ? -21.771 -0.464 38.736 1.00 94.31 90 GLU A C 1
ATOM 707 O O . GLU A 1 90 ? -21.653 -1.258 39.670 1.00 94.31 90 GLU A O 1
ATOM 712 N N . GLU A 1 91 ? -22.196 0.784 38.933 1.00 95.75 91 GLU A N 1
ATOM 713 C CA . GLU A 1 91 ? -22.651 1.264 40.237 1.00 95.75 91 GLU A CA 1
ATOM 714 C C . GLU A 1 91 ? -23.925 0.545 40.669 1.00 95.75 91 GLU A C 1
ATOM 716 O O . GLU A 1 91 ? -23.989 0.079 41.807 1.00 95.75 91 GLU A O 1
ATOM 721 N N . ALA A 1 92 ? -24.881 0.346 39.757 1.00 97.12 92 ALA A N 1
ATOM 722 C CA . ALA A 1 92 ? -26.085 -0.432 40.028 1.00 97.12 92 ALA A CA 1
ATOM 723 C C . ALA A 1 92 ? -25.752 -1.874 40.453 1.00 97.12 92 ALA A C 1
ATOM 725 O O . ALA A 1 92 ? -26.318 -2.380 41.426 1.00 97.12 92 ALA A O 1
ATOM 726 N N . ILE A 1 93 ? -24.778 -2.515 39.796 1.00 97.00 93 ILE A N 1
ATOM 727 C CA . ILE A 1 93 ? -24.283 -3.853 40.159 1.00 97.00 93 ILE A CA 1
ATOM 728 C C . ILE A 1 93 ? -23.631 -3.845 41.547 1.00 97.00 93 ILE A C 1
ATOM 730 O O . ILE A 1 93 ? -23.899 -4.735 42.355 1.00 97.00 93 ILE A O 1
ATOM 734 N N . ARG A 1 94 ? -22.818 -2.834 41.875 1.00 97.25 94 ARG A N 1
ATOM 735 C CA . ARG A 1 94 ? -22.188 -2.705 43.205 1.00 97.25 94 ARG A CA 1
ATOM 736 C C . ARG A 1 94 ? -23.214 -2.445 44.314 1.00 97.25 94 ARG A C 1
ATOM 738 O O . ARG A 1 94 ? -23.047 -2.950 45.424 1.00 97.25 94 ARG A O 1
ATOM 745 N N . VAL A 1 95 ? -24.276 -1.686 44.034 1.00 97.81 95 VAL A N 1
ATOM 746 C CA . VAL A 1 95 ? -25.398 -1.480 44.967 1.00 97.81 95 VAL A CA 1
ATOM 747 C C . VAL A 1 95 ? -26.153 -2.789 45.183 1.00 97.81 95 VAL A C 1
ATOM 749 O O . VAL A 1 95 ? -26.420 -3.150 46.331 1.00 97.81 95 VAL A O 1
ATOM 752 N N . LEU A 1 96 ? -26.438 -3.529 44.107 1.00 97.62 96 LEU A N 1
ATOM 753 C CA . LEU A 1 96 ? -27.065 -4.846 44.190 1.00 97.62 96 LEU A CA 1
ATOM 754 C C . LEU A 1 96 ? -26.205 -5.840 44.984 1.00 97.62 96 LEU A C 1
ATOM 756 O O . LEU A 1 96 ? -26.742 -6.563 45.815 1.00 97.62 96 LEU A O 1
ATOM 760 N N . ASP A 1 97 ? -24.887 -5.863 44.784 1.00 97.44 97 ASP A N 1
ATOM 761 C CA . ASP A 1 97 ? -23.973 -6.713 45.557 1.00 97.44 97 ASP A CA 1
ATOM 762 C C . ASP A 1 97 ? -24.007 -6.377 47.054 1.00 97.44 97 ASP A C 1
ATOM 764 O O . ASP A 1 97 ? -24.253 -7.242 47.908 1.00 97.44 97 ASP A O 1
ATOM 768 N N . ARG A 1 98 ? -23.831 -5.094 47.379 1.00 97.56 98 ARG A N 1
ATOM 769 C CA . ARG A 1 98 ? -23.830 -4.601 48.759 1.00 97.56 98 ARG A CA 1
ATOM 770 C C . ARG A 1 98 ? -25.135 -4.935 49.482 1.00 97.56 98 ARG A C 1
ATOM 772 O O . ARG A 1 98 ? -25.099 -5.377 50.632 1.00 97.56 98 ARG A O 1
ATOM 779 N N . ASP A 1 99 ? -26.263 -4.750 48.800 1.00 96.88 99 ASP A N 1
ATOM 780 C CA . ASP A 1 99 ? -27.598 -4.808 49.389 1.00 96.88 99 ASP A CA 1
ATOM 781 C C . ASP A 1 99 ? -28.416 -6.021 48.904 1.00 96.88 99 ASP A C 1
ATOM 783 O O . ASP A 1 99 ? -29.640 -6.009 49.002 1.00 96.88 99 ASP A O 1
ATOM 787 N N . PHE A 1 100 ? -27.774 -7.094 48.428 1.00 96.19 100 PHE A N 1
ATOM 788 C CA . PHE A 1 100 ? -28.444 -8.234 47.775 1.00 96.19 100 PHE A CA 1
ATOM 789 C C . PHE A 1 100 ? -29.655 -8.782 48.546 1.00 96.19 100 PHE A C 1
ATOM 791 O O . PHE A 1 100 ? -30.717 -8.993 47.969 1.00 96.19 100 PHE A O 1
ATOM 798 N N . GLU A 1 101 ? -29.534 -8.961 49.868 1.00 93.88 101 GLU A N 1
ATOM 799 C CA . GLU A 1 101 ? -30.628 -9.464 50.719 1.00 93.88 101 GLU A CA 1
ATOM 800 C C . GLU A 1 101 ? -31.840 -8.512 50.767 1.00 93.88 101 GLU A C 1
ATOM 802 O O . GLU A 1 101 ? -32.971 -8.954 50.977 1.00 93.88 101 GLU A O 1
ATOM 807 N N . VAL A 1 102 ? -31.618 -7.206 50.580 1.00 93.44 102 VAL A N 1
ATOM 808 C CA . VAL A 1 102 ? -32.681 -6.192 50.505 1.00 93.44 102 VAL A CA 1
ATOM 809 C C . VAL A 1 102 ? -33.467 -6.351 49.208 1.00 93.44 102 VAL A C 1
ATOM 811 O O . VAL A 1 102 ? -34.696 -6.288 49.240 1.00 93.44 102 VAL A O 1
ATOM 814 N N . PHE A 1 103 ? -32.768 -6.585 48.096 1.00 95.25 103 PHE A N 1
ATOM 815 C CA . PHE A 1 103 ? -33.387 -6.830 46.797 1.00 95.25 103 PHE A CA 1
ATOM 816 C C . PHE A 1 103 ? -34.131 -8.172 46.787 1.00 95.25 103 PHE A C 1
ATOM 818 O O . PHE A 1 103 ? -35.321 -8.185 46.511 1.00 95.25 103 PHE A O 1
ATOM 825 N N . ASP A 1 104 ? -33.489 -9.270 47.191 1.00 93.00 104 ASP A N 1
ATOM 826 C CA . ASP A 1 104 ? -34.054 -10.636 47.252 1.00 93.00 104 ASP A CA 1
ATOM 827 C C . ASP A 1 104 ? -35.387 -10.688 48.035 1.00 93.00 104 ASP A C 1
ATOM 829 O O . ASP A 1 104 ? -36.380 -11.272 47.608 1.00 93.00 104 ASP A O 1
ATOM 833 N N . GLY A 1 105 ? -35.479 -9.969 49.158 1.00 88.88 105 GLY A N 1
ATOM 834 C CA . GLY A 1 105 ? -36.697 -9.936 49.972 1.00 88.88 105 GLY A CA 1
ATOM 835 C C . GLY A 1 105 ? -37.806 -8.987 49.489 1.00 88.88 105 GLY A C 1
ATOM 836 O O . GLY A 1 105 ? -38.884 -8.980 50.099 1.00 88.88 105 GLY A O 1
ATOM 837 N N . ALA A 1 106 ? -37.571 -8.160 48.464 1.00 88.31 106 ALA A N 1
ATOM 838 C CA . ALA A 1 106 ? -38.422 -7.010 48.148 1.00 88.31 106 ALA A CA 1
ATOM 839 C C . ALA A 1 106 ? -39.816 -7.406 47.633 1.00 88.31 106 ALA A C 1
ATOM 841 O O . ALA A 1 106 ? -40.828 -6.877 48.100 1.00 88.31 106 ALA A O 1
ATOM 842 N N . GLY A 1 107 ? -39.909 -8.361 46.705 1.00 79.25 107 GLY A N 1
ATOM 843 C CA . GLY A 1 107 ? -41.168 -8.799 46.099 1.00 79.25 107 GLY A CA 1
ATOM 844 C C . GLY A 1 107 ? -41.963 -9.805 46.933 1.00 79.25 107 GLY A C 1
ATOM 845 O O . GLY A 1 107 ? -43.127 -10.098 46.597 1.00 79.25 107 GLY A O 1
ATOM 846 N N . ALA A 1 108 ? -41.374 -10.315 48.019 1.00 77.88 108 ALA A N 1
ATOM 847 C CA . ALA A 1 108 ? -41.956 -11.322 48.894 1.00 77.88 108 ALA A CA 1
ATOM 848 C C . ALA A 1 108 ? -43.009 -10.730 49.849 1.00 77.88 108 ALA A C 1
ATOM 850 O O . ALA A 1 108 ? -42.775 -9.777 50.587 1.00 77.88 108 ALA A O 1
ATOM 851 N N . PHE A 1 109 ? -44.173 -11.384 49.941 1.00 59.72 109 PHE A N 1
ATOM 852 C CA . PHE A 1 109 ? -45.312 -10.937 50.767 1.00 59.72 109 PHE A CA 1
ATOM 853 C C . PHE A 1 109 ? -45.017 -10.888 52.288 1.00 59.72 109 PHE A C 1
ATOM 855 O O . PHE A 1 109 ? -45.830 -10.383 53.060 1.00 59.72 109 PHE A O 1
ATOM 862 N N . ILE A 1 110 ? -43.881 -11.443 52.729 1.00 60.00 110 ILE A N 1
ATOM 863 C CA . ILE A 1 110 ? -43.445 -11.526 54.134 1.00 60.00 110 ILE A CA 1
ATOM 864 C C . ILE A 1 110 ? -41.942 -11.231 54.332 1.00 60.00 110 ILE A C 1
ATOM 866 O O . ILE A 1 110 ? -41.416 -11.547 55.397 1.00 60.00 110 ILE A O 1
ATOM 870 N N . GLY A 1 111 ? -41.254 -10.642 53.341 1.00 61.97 111 GLY A N 1
ATOM 871 C CA . GLY A 1 111 ? -39.820 -10.317 53.437 1.00 61.97 111 GLY A CA 1
ATOM 872 C C . GLY A 1 111 ? -38.911 -11.536 53.645 1.00 61.97 111 GLY A C 1
ATOM 873 O O . GLY A 1 111 ? -37.919 -11.450 54.362 1.00 61.97 111 GLY A O 1
ATOM 874 N N . TRP A 1 112 ? -39.299 -12.698 53.109 1.00 74.88 112 TRP A N 1
ATOM 875 C CA . TRP A 1 112 ? -38.427 -13.872 53.056 1.00 74.88 112 TRP A CA 1
ATOM 876 C C . TRP A 1 112 ? -37.482 -13.727 51.872 1.00 74.88 112 TRP A C 1
ATOM 878 O O . TRP A 1 112 ? -37.968 -13.536 50.763 1.00 74.88 112 TRP A O 1
ATOM 888 N N . THR A 1 113 ? -36.185 -13.855 52.132 1.00 83.12 113 THR A N 1
ATOM 889 C CA . THR A 1 113 ? -35.152 -14.033 51.113 1.00 83.12 113 THR A CA 1
ATOM 890 C C . THR A 1 113 ? -35.136 -15.496 50.671 1.00 83.12 113 THR A C 1
ATOM 892 O O . THR A 1 113 ? -35.176 -16.407 51.509 1.00 83.12 113 THR A O 1
ATOM 895 N N . ASP A 1 114 ? -35.138 -15.743 49.367 1.00 84.75 114 ASP A N 1
ATOM 896 C CA . ASP A 1 114 ? -35.050 -17.078 48.770 1.00 84.75 114 ASP A CA 1
ATOM 897 C C . ASP A 1 114 ? -33.742 -17.299 47.988 1.00 84.75 114 ASP A C 1
ATOM 899 O O . ASP A 1 114 ? -33.531 -18.374 47.414 1.00 84.75 114 ASP A O 1
ATOM 903 N N . GLY A 1 115 ? -32.821 -16.334 48.073 1.00 88.75 115 GLY A N 1
ATOM 904 C CA . GLY A 1 115 ? -31.514 -16.342 47.429 1.00 88.75 115 GLY A CA 1
ATOM 905 C C . GLY A 1 115 ? -31.564 -15.886 45.974 1.00 88.75 115 GLY A C 1
ATOM 906 O O . GLY A 1 115 ? -30.594 -16.120 45.248 1.00 88.75 115 GLY A O 1
ATOM 907 N N . LYS A 1 116 ? -32.690 -15.313 45.531 1.00 90.94 116 LYS A N 1
ATOM 908 C CA . LYS A 1 116 ? -32.980 -15.029 44.129 1.00 90.94 116 LYS A CA 1
ATOM 909 C C . LYS A 1 116 ? -33.581 -13.636 43.989 1.00 90.94 116 LYS A C 1
ATOM 911 O O . LYS A 1 116 ? -34.578 -13.307 44.612 1.00 90.94 116 LYS A O 1
ATOM 916 N N . VAL A 1 117 ? -33.003 -12.828 43.110 1.00 94.19 117 VAL A N 1
ATOM 917 C CA . VAL A 1 117 ? -33.552 -11.527 42.730 1.00 94.19 117 VAL A CA 1
ATOM 918 C C . VAL A 1 117 ? -34.224 -11.682 41.372 1.00 94.19 117 VAL A C 1
ATOM 920 O O . VAL A 1 117 ? -33.570 -11.894 40.352 1.00 94.19 117 VAL A O 1
ATOM 923 N N . SER A 1 118 ? -35.550 -11.599 41.353 1.00 93.31 118 SER A N 1
ATOM 924 C CA . SER A 1 118 ? -36.344 -11.614 40.126 1.00 93.31 118 SER A CA 1
ATOM 925 C C . SER A 1 118 ? -36.620 -10.196 39.617 1.00 93.31 118 SER A C 1
ATOM 927 O O . SER A 1 118 ? -36.515 -9.211 40.348 1.00 93.31 118 SER A O 1
ATOM 929 N N . GLU A 1 119 ? -37.094 -10.069 38.375 1.00 93.25 119 GLU A N 1
ATOM 930 C CA . GLU A 1 119 ? -37.560 -8.776 37.842 1.00 93.25 119 GLU A CA 1
ATOM 931 C C . GLU A 1 119 ? -38.655 -8.134 38.721 1.00 93.25 119 GLU A C 1
ATOM 933 O O . GLU A 1 119 ? -38.766 -6.911 38.820 1.00 93.25 119 GLU A O 1
ATOM 938 N N . ARG A 1 120 ? -39.474 -8.954 39.395 1.00 93.56 120 ARG A N 1
ATOM 939 C CA . ARG A 1 120 ? -40.488 -8.461 40.333 1.00 93.56 120 ARG A CA 1
ATOM 940 C C . ARG A 1 120 ? -39.846 -7.778 41.536 1.00 93.56 120 ARG A C 1
ATOM 942 O O . ARG A 1 120 ? -40.387 -6.780 42.003 1.00 93.56 120 ARG A O 1
ATOM 949 N N . ASP A 1 121 ? -38.749 -8.324 42.037 1.00 95.12 121 ASP A N 1
ATOM 950 C CA . ASP A 1 121 ? -38.045 -7.777 43.190 1.00 95.12 121 ASP A CA 1
ATOM 951 C C . ASP A 1 121 ? -37.434 -6.422 42.8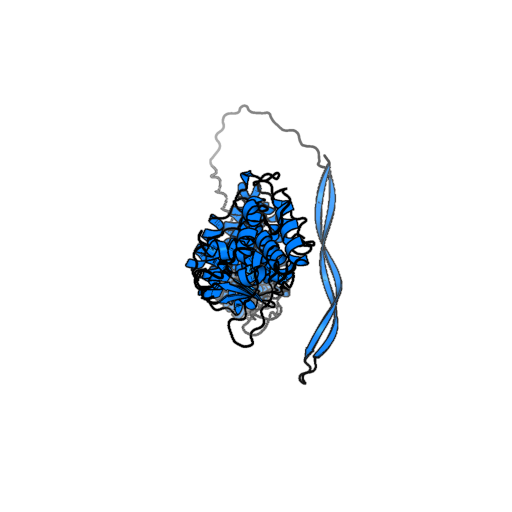42 1.00 95.12 121 ASP A C 1
ATOM 953 O O . ASP A 1 121 ? -37.725 -5.438 43.522 1.00 95.12 121 ASP A O 1
ATOM 957 N N . LEU A 1 122 ? -36.733 -6.341 41.703 1.00 96.69 122 LEU A N 1
ATOM 958 C CA . LEU A 1 122 ? -36.233 -5.077 41.152 1.00 96.69 122 LEU A CA 1
ATOM 959 C C . LEU A 1 122 ? -37.362 -4.042 41.023 1.00 96.69 122 LEU A C 1
ATOM 961 O O . LEU A 1 122 ? -37.221 -2.905 41.457 1.00 96.69 122 LEU A O 1
ATOM 965 N N . ARG A 1 123 ? -38.529 -4.439 40.500 1.00 96.25 123 ARG A N 1
ATOM 966 C CA . ARG A 1 123 ? -39.678 -3.534 40.338 1.00 96.25 123 ARG A CA 1
ATOM 967 C C . ARG A 1 123 ? -40.212 -2.998 41.661 1.00 96.25 123 ARG A C 1
ATOM 969 O O . ARG A 1 123 ? -40.544 -1.821 41.739 1.00 96.25 123 ARG A O 1
ATOM 976 N N . VAL A 1 124 ? -40.290 -3.832 42.699 1.00 95.12 124 VAL A N 1
ATOM 977 C CA . VAL A 1 124 ? -40.732 -3.373 44.024 1.00 95.12 124 VAL A CA 1
ATOM 978 C C . VAL A 1 124 ? -39.729 -2.396 44.635 1.00 95.12 124 VAL A C 1
ATOM 980 O O . VAL A 1 124 ? -40.153 -1.417 45.251 1.00 95.12 124 VAL A O 1
ATOM 983 N N . VAL A 1 125 ? -38.426 -2.627 44.437 1.00 96.06 125 VAL A N 1
ATOM 984 C CA . VAL A 1 125 ? -37.387 -1.687 44.876 1.00 96.06 125 VAL A CA 1
ATOM 985 C C . VAL A 1 125 ? -37.487 -0.363 44.117 1.00 96.06 125 VAL A C 1
ATOM 987 O O . VAL A 1 125 ? -37.523 0.680 44.761 1.00 96.06 125 VAL A O 1
ATOM 990 N N . ALA A 1 126 ? -37.604 -0.397 42.787 1.00 96.12 126 ALA A N 1
ATOM 991 C CA . ALA A 1 126 ? -37.682 0.793 41.937 1.00 96.12 126 ALA A CA 1
ATOM 992 C C . ALA A 1 126 ? -38.948 1.634 42.186 1.00 96.12 126 ALA A C 1
ATOM 994 O O . ALA A 1 126 ? -38.873 2.855 42.279 1.00 96.12 126 ALA A O 1
ATOM 995 N N . GLU A 1 127 ? -40.119 0.998 42.333 1.00 95.12 127 GLU A N 1
ATOM 996 C CA . GLU A 1 127 ? -41.383 1.703 42.600 1.00 95.12 127 GLU A CA 1
ATOM 997 C C . GLU A 1 127 ? -41.431 2.312 44.011 1.00 95.12 127 GLU A C 1
ATOM 999 O O . GLU A 1 127 ? -42.146 3.291 44.224 1.00 95.12 127 GLU A O 1
ATOM 1004 N N . ASN A 1 128 ? -40.736 1.688 44.973 1.00 93.56 128 ASN A N 1
ATOM 1005 C CA . ASN A 1 128 ? -40.631 2.079 46.383 1.00 93.56 128 ASN A CA 1
ATOM 1006 C C . ASN A 1 128 ? -41.927 2.629 47.010 1.00 93.56 128 ASN A C 1
ATOM 1008 O O . ASN A 1 128 ? -41.907 3.569 47.801 1.00 93.56 128 ASN A O 1
ATOM 1012 N N . ALA A 1 129 ? -43.075 2.024 46.692 1.00 90.38 129 ALA A N 1
ATOM 1013 C CA . ALA A 1 129 ? -44.393 2.560 47.049 1.00 90.38 129 ALA A CA 1
ATOM 1014 C C . ALA A 1 129 ? -44.640 2.716 48.568 1.00 90.38 129 ALA A C 1
ATOM 1016 O O . ALA A 1 129 ? -45.576 3.406 48.972 1.00 90.38 129 ALA A O 1
ATOM 1017 N N . ASP A 1 130 ? -43.821 2.062 49.399 1.00 86.62 130 ASP A N 1
ATOM 1018 C CA . ASP A 1 130 ? -43.887 2.091 50.862 1.00 86.62 130 ASP A CA 1
ATOM 1019 C C . ASP A 1 130 ? -42.770 2.944 51.518 1.00 86.62 130 ASP A C 1
ATOM 1021 O O . ASP A 1 130 ? -42.627 2.883 52.742 1.00 86.62 130 ASP A O 1
ATOM 1025 N N . ASP A 1 131 ? -41.963 3.687 50.746 1.00 89.94 131 ASP A N 1
ATOM 1026 C CA . ASP A 1 131 ? -40.810 4.485 51.214 1.00 89.94 131 ASP A CA 1
ATOM 1027 C C . ASP A 1 131 ? -39.803 3.677 52.070 1.00 89.94 131 ASP A C 1
ATOM 1029 O O . ASP A 1 131 ? -39.305 4.133 53.105 1.00 89.94 131 ASP A O 1
ATOM 1033 N N . LYS A 1 132 ? -39.531 2.428 51.673 1.00 90.69 132 LYS A N 1
ATOM 1034 C CA . LYS A 1 132 ? -38.666 1.483 52.405 1.00 90.69 132 LYS A CA 1
ATOM 1035 C C . LYS A 1 132 ? -37.227 1.444 51.899 1.00 90.69 132 LYS A C 1
ATOM 1037 O O . LYS A 1 132 ? -36.337 1.110 52.680 1.00 90.69 132 LYS A O 1
ATOM 1042 N N . PHE A 1 133 ? -37.016 1.744 50.624 1.00 94.81 133 PHE A N 1
ATOM 1043 C CA . PHE A 1 133 ? -35.720 1.657 49.957 1.00 94.81 133 PHE A CA 1
ATOM 1044 C C . PHE A 1 133 ? -35.060 3.032 49.861 1.00 94.81 133 PHE A C 1
ATOM 1046 O O . PHE A 1 133 ? -35.739 4.064 49.835 1.00 94.81 133 PHE A O 1
ATOM 1053 N N . THR A 1 134 ? -33.728 3.060 49.839 1.00 95.75 134 THR A N 1
ATOM 1054 C CA . THR A 1 134 ? -32.974 4.307 49.651 1.00 95.75 134 THR A CA 1
ATOM 1055 C C . THR A 1 134 ? -33.126 4.821 48.214 1.00 95.75 134 THR A C 1
ATOM 1057 O O . THR A 1 134 ? -33.575 4.096 47.326 1.00 95.75 134 THR A O 1
ATOM 1060 N N . ALA A 1 135 ? -32.778 6.088 47.965 1.00 94.44 135 ALA A N 1
ATOM 1061 C CA . ALA A 1 135 ? -32.756 6.635 46.603 1.00 94.44 135 ALA A CA 1
ATOM 1062 C C . ALA A 1 135 ? -31.763 5.870 45.706 1.00 94.44 135 ALA A C 1
ATOM 1064 O O . ALA A 1 135 ? -32.118 5.465 44.609 1.00 94.44 135 ALA A O 1
ATOM 1065 N N . GLU A 1 136 ? -30.575 5.567 46.234 1.00 95.38 136 GLU A N 1
ATOM 1066 C CA . GLU A 1 136 ? -29.539 4.776 45.554 1.00 95.38 136 GLU A CA 1
ATOM 1067 C C . GLU A 1 136 ? -30.032 3.361 45.183 1.00 95.38 136 GLU A C 1
ATOM 1069 O O . GLU A 1 136 ? -29.786 2.886 44.081 1.00 95.38 136 GLU A O 1
ATOM 1074 N N . GLN A 1 137 ? -30.786 2.688 46.063 1.00 97.25 137 GLN A N 1
ATOM 1075 C CA . GLN A 1 137 ? -31.367 1.369 45.769 1.00 97.25 137 GLN A CA 1
ATOM 1076 C C . GLN A 1 137 ? -32.450 1.432 44.686 1.00 97.25 137 GLN A C 1
ATOM 1078 O O . GLN A 1 137 ? -32.506 0.552 43.831 1.00 97.25 137 GLN A O 1
ATOM 1083 N N . GLN A 1 138 ? -33.305 2.461 44.721 1.00 96.81 138 GLN A N 1
ATOM 1084 C CA . GLN A 1 138 ? -34.315 2.698 43.684 1.00 96.81 138 GLN A CA 1
ATOM 1085 C C . GLN A 1 138 ? -33.669 2.916 42.320 1.00 96.81 138 GLN A C 1
ATOM 1087 O O . GLN A 1 138 ? -34.100 2.321 41.337 1.00 96.81 138 GLN A O 1
ATOM 1092 N N . GLU A 1 139 ? -32.631 3.747 42.275 1.00 95.81 139 GLU A N 1
ATOM 1093 C CA . GLU A 1 139 ? -31.913 4.065 41.048 1.00 95.81 139 GLU A CA 1
ATOM 1094 C C . GLU A 1 139 ? -31.203 2.830 40.482 1.00 95.81 139 GLU A C 1
ATOM 1096 O O . GLU A 1 139 ? -31.401 2.504 39.315 1.00 95.81 139 GLU A O 1
ATOM 1101 N N . ALA A 1 140 ? -30.507 2.055 41.322 1.00 97.38 140 ALA A N 1
ATOM 1102 C CA . ALA A 1 140 ? -29.892 0.793 40.911 1.00 97.38 140 ALA A CA 1
ATOM 1103 C C . ALA A 1 140 ? -30.923 -0.200 40.353 1.00 97.38 140 ALA A C 1
ATOM 1105 O O . ALA A 1 140 ? -30.711 -0.812 39.307 1.00 97.38 140 ALA A O 1
ATOM 1106 N N . ALA A 1 141 ? -32.071 -0.341 41.022 1.00 97.38 141 ALA A N 1
ATOM 1107 C CA . ALA A 1 141 ? -33.150 -1.199 40.550 1.00 97.38 141 ALA A CA 1
ATOM 1108 C C . ALA A 1 141 ? -33.705 -0.739 39.193 1.00 97.38 141 ALA A C 1
ATOM 1110 O O . ALA A 1 141 ? -33.994 -1.572 38.334 1.00 97.38 141 ALA A O 1
ATOM 1111 N N . GLN A 1 142 ? -33.840 0.575 39.004 1.00 96.94 142 GLN A N 1
ATOM 1112 C CA . GLN A 1 142 ? -34.331 1.171 37.767 1.00 96.94 142 GLN A CA 1
ATOM 1113 C C . GLN A 1 142 ? -33.348 0.944 36.609 1.00 96.94 142 GLN A C 1
ATOM 1115 O O . GLN A 1 142 ? -33.771 0.456 35.564 1.00 96.94 142 GLN A O 1
ATOM 1120 N N . VAL A 1 143 ? -32.045 1.171 36.820 1.00 96.25 143 VAL A N 1
ATOM 1121 C CA . VAL A 1 143 ? -30.985 0.901 35.828 1.00 96.25 143 VAL A CA 1
ATOM 1122 C C . VAL A 1 143 ? -31.029 -0.553 35.348 1.00 96.25 143 VAL A C 1
ATOM 1124 O O . VAL A 1 143 ? -31.006 -0.821 34.147 1.00 96.25 143 VAL A O 1
ATOM 1127 N N . LEU A 1 144 ? -31.159 -1.509 36.274 1.00 96.81 144 LEU A N 1
ATOM 1128 C CA . LEU A 1 144 ? -31.245 -2.929 35.923 1.00 96.81 144 LEU A CA 1
ATOM 1129 C C . LEU A 1 144 ? -32.559 -3.279 35.204 1.00 96.81 144 LEU A C 1
ATOM 1131 O O . LEU A 1 144 ? -32.573 -4.131 34.321 1.00 96.81 144 LEU A O 1
ATOM 1135 N N . LEU A 1 145 ? -33.684 -2.647 35.543 1.00 96.50 145 LEU A N 1
ATOM 1136 C CA . LEU A 1 145 ? -34.953 -2.889 34.843 1.00 96.50 145 LEU A CA 1
ATOM 1137 C C . LEU A 1 145 ? -34.939 -2.369 33.406 1.00 96.50 145 LEU A C 1
ATOM 1139 O O . LEU A 1 145 ? -35.488 -3.030 32.517 1.00 96.50 145 LEU A O 1
ATOM 1143 N N . ASP A 1 146 ? -34.308 -1.217 33.193 1.00 96.06 146 ASP A N 1
ATOM 1144 C CA . ASP A 1 146 ? -34.271 -0.537 31.902 1.00 96.06 146 ASP A CA 1
ATOM 1145 C C . ASP A 1 146 ? -33.352 -1.229 30.887 1.00 96.06 146 ASP A C 1
ATOM 1147 O O . ASP A 1 146 ? -33.538 -1.037 29.684 1.00 96.06 146 ASP A O 1
ATOM 1151 N N . SER A 1 147 ? -32.431 -2.086 31.350 1.00 96.56 147 SER A N 1
ATOM 1152 C CA . SER A 1 147 ? -31.527 -2.867 30.501 1.00 96.56 147 SER A CA 1
ATOM 1153 C C . SER A 1 147 ? -31.712 -4.381 30.668 1.00 96.56 147 SER A C 1
ATOM 1155 O O . SER A 1 147 ? -31.310 -4.972 31.676 1.00 96.56 147 SER A O 1
ATOM 1157 N N . PRO A 1 148 ? -32.283 -5.069 29.664 1.00 95.00 148 PRO A N 1
ATOM 1158 C CA . PRO A 1 148 ? -32.202 -6.522 29.569 1.00 95.00 148 PRO A CA 1
ATOM 1159 C C . PRO A 1 148 ? -30.757 -7.037 29.566 1.00 95.00 148 PRO A C 1
ATOM 1161 O O . PRO A 1 148 ? -30.505 -8.074 30.164 1.00 95.00 148 PRO A O 1
ATOM 1164 N N . THR A 1 149 ? -29.815 -6.312 28.955 1.00 95.38 149 THR A N 1
ATOM 1165 C CA . THR A 1 149 ? -28.405 -6.725 28.861 1.00 95.38 149 THR A CA 1
ATOM 1166 C C . THR A 1 149 ? -27.750 -6.817 30.239 1.00 95.38 149 THR A C 1
ATOM 1168 O O . THR A 1 149 ? -27.165 -7.849 30.561 1.00 95.38 149 THR A O 1
ATOM 1171 N N . TYR A 1 150 ? -27.933 -5.813 31.111 1.00 95.94 150 TYR A N 1
ATOM 1172 C CA . TYR A 1 150 ? -27.434 -5.888 32.492 1.00 95.94 150 TYR A CA 1
ATOM 1173 C C . TYR A 1 150 ? -28.057 -7.037 33.281 1.00 95.94 150 TYR A C 1
ATOM 1175 O O . TYR A 1 150 ? -27.365 -7.705 34.049 1.00 95.94 150 TYR A O 1
ATOM 1183 N N . ARG A 1 151 ? -29.355 -7.300 33.090 1.00 94.94 151 ARG A N 1
ATOM 1184 C CA . ARG A 1 151 ? -30.013 -8.431 33.757 1.00 94.94 151 ARG A CA 1
ATOM 1185 C C . ARG A 1 151 ? -29.476 -9.760 33.265 1.00 94.94 151 ARG A C 1
ATOM 1187 O O . ARG A 1 151 ? -29.141 -10.583 34.103 1.00 94.94 151 ARG A O 1
ATOM 1194 N N . ASN A 1 152 ? -29.342 -9.935 31.954 1.00 94.38 152 ASN A N 1
ATOM 1195 C CA . ASN A 1 152 ? -28.796 -11.150 31.364 1.00 94.38 152 ASN A CA 1
ATOM 1196 C C . ASN A 1 152 ? -27.374 -11.409 31.872 1.00 94.38 152 ASN A C 1
ATOM 1198 O O . ASN A 1 152 ? -27.096 -12.518 32.296 1.00 94.38 152 ASN A O 1
ATOM 1202 N N . PHE A 1 153 ? -26.523 -10.383 31.945 1.00 93.81 153 PHE A N 1
ATOM 1203 C CA . PHE A 1 153 ? -25.159 -10.481 32.479 1.00 93.81 153 PHE A CA 1
ATOM 1204 C C . PHE A 1 153 ? -25.082 -10.910 33.958 1.00 93.81 153 PHE A C 1
ATOM 1206 O O . PHE A 1 153 ? -24.165 -11.639 34.359 1.00 93.81 153 PHE A O 1
ATOM 1213 N N . LEU A 1 154 ? -26.051 -10.480 34.773 1.00 93.69 154 LEU A N 1
ATOM 1214 C CA . LEU A 1 154 ? -26.192 -10.865 36.184 1.00 93.69 154 LEU A CA 1
ATOM 1215 C C . LEU A 1 154 ? -26.864 -12.236 36.378 1.00 93.69 154 LEU A C 1
ATOM 1217 O O . LEU A 1 154 ? -26.729 -12.852 37.436 1.00 93.69 154 LEU A O 1
ATOM 1221 N N . ASP A 1 155 ? -27.586 -12.699 35.364 1.00 91.06 155 ASP A N 1
ATOM 1222 C CA . ASP A 1 155 ? -28.364 -13.939 35.297 1.00 91.06 155 ASP A CA 1
ATOM 1223 C C . ASP A 1 155 ? -27.567 -15.073 34.627 1.00 91.06 155 ASP A C 1
ATOM 1225 O O . ASP A 1 155 ? -28.104 -15.971 33.989 1.00 91.06 155 ASP A O 1
ATOM 1229 N N . VAL A 1 156 ? -26.241 -15.021 34.752 1.00 80.56 156 VAL A N 1
ATOM 1230 C CA . VAL A 1 156 ? -25.340 -16.084 34.303 1.00 80.56 156 VAL A CA 1
ATOM 1231 C C . VAL A 1 156 ? -24.604 -16.601 35.527 1.00 80.56 156 VAL A C 1
ATOM 1233 O O . VAL A 1 156 ? -23.605 -16.032 35.969 1.00 80.56 156 VAL A O 1
ATOM 1236 N N . GLY A 1 157 ? -25.150 -17.651 36.141 1.00 66.12 157 GLY A N 1
ATOM 1237 C CA . GLY A 1 157 ? -24.412 -18.433 37.134 1.00 66.12 157 GLY A CA 1
ATOM 1238 C C . GLY A 1 157 ? -23.256 -19.197 36.478 1.00 66.12 157 GLY A C 1
ATOM 1239 O O . GLY A 1 157 ? -23.063 -19.136 35.266 1.00 66.12 157 GLY A O 1
ATOM 1240 N N . THR A 1 158 ? -22.491 -19.965 37.258 1.00 57.44 158 THR A N 1
ATOM 1241 C CA . THR A 1 158 ? -21.305 -20.669 36.735 1.00 57.44 158 THR A CA 1
ATOM 1242 C C . THR A 1 158 ? -21.594 -21.744 35.678 1.00 57.44 158 THR A C 1
ATOM 1244 O O . THR A 1 158 ? -20.661 -22.103 34.972 1.00 57.44 158 THR A O 1
ATOM 1247 N N . ASP A 1 159 ? -22.838 -22.231 35.525 1.00 56.75 159 ASP A N 1
ATOM 1248 C CA . ASP A 1 159 ? -23.180 -23.309 34.570 1.00 56.75 159 ASP A CA 1
ATOM 1249 C C . ASP A 1 159 ? -24.637 -23.303 34.028 1.00 56.75 159 ASP A C 1
ATOM 1251 O O . ASP A 1 159 ? -24.965 -24.099 33.142 1.00 56.75 159 ASP A O 1
ATOM 1255 N N . ASP A 1 160 ? -25.523 -22.431 34.521 1.00 60.09 160 ASP A N 1
ATOM 1256 C CA . ASP A 1 160 ? -26.938 -22.377 34.126 1.00 60.09 160 ASP A CA 1
ATOM 1257 C C . ASP A 1 160 ? -27.174 -21.055 33.379 1.00 60.09 160 ASP A C 1
ATOM 1259 O O . ASP A 1 160 ? -27.096 -19.989 33.983 1.00 60.09 160 ASP A O 1
ATOM 1263 N N . GLY A 1 161 ? -27.377 -21.107 32.058 1.00 69.00 161 GLY A N 1
ATOM 1264 C CA . GLY A 1 161 ? -27.637 -19.908 31.246 1.00 69.00 161 GLY A CA 1
ATOM 1265 C C . GLY A 1 161 ? -28.868 -19.109 31.702 1.00 69.00 161 GLY A C 1
ATOM 1266 O O . GLY A 1 161 ? -29.631 -19.568 32.545 1.00 69.00 161 GLY A O 1
ATOM 1267 N N . VAL A 1 162 ? -29.086 -17.947 31.085 1.00 82.88 162 VAL A N 1
ATOM 1268 C CA . VAL A 1 162 ? -30.095 -16.936 31.475 1.00 82.88 162 VAL A CA 1
ATOM 1269 C C . VAL A 1 162 ? -31.504 -17.522 31.694 1.00 82.88 162 VAL A C 1
ATOM 1271 O O . VAL A 1 162 ? -32.144 -17.997 30.747 1.00 82.88 162 VAL A O 1
ATOM 1274 N N . ASP A 1 163 ? -31.999 -17.499 32.942 1.00 84.56 163 ASP A N 1
ATOM 1275 C CA . ASP A 1 163 ? -33.284 -18.098 33.360 1.00 84.56 163 ASP A CA 1
ATOM 1276 C C . ASP A 1 163 ? -34.306 -17.098 33.952 1.00 84.56 163 ASP A C 1
ATOM 1278 O O . ASP A 1 163 ? -35.445 -17.456 34.287 1.00 84.56 163 ASP A O 1
ATOM 1282 N N . GLY A 1 164 ? -33.935 -15.823 33.990 1.00 87.12 164 GLY A N 1
ATOM 1283 C CA . GLY A 1 164 ? -34.669 -14.689 34.532 1.00 87.12 164 GLY A CA 1
ATOM 1284 C C . GLY A 1 164 ? -34.415 -14.430 36.018 1.00 87.12 164 GLY A C 1
ATOM 1285 O O . GLY A 1 164 ? -35.192 -13.671 36.616 1.00 87.12 164 GLY A O 1
ATOM 1286 N N . ILE A 1 165 ? -33.408 -15.064 36.634 1.00 90.25 165 ILE A N 1
ATOM 1287 C CA . ILE A 1 165 ? -33.158 -15.013 38.075 1.00 90.25 165 ILE A CA 1
ATOM 1288 C C . ILE A 1 165 ? -31.704 -14.660 38.395 1.00 90.25 165 ILE A C 1
ATOM 1290 O O . ILE A 1 165 ? -30.788 -15.475 38.339 1.00 90.25 165 ILE A O 1
ATOM 1294 N N . ILE A 1 166 ? -31.520 -13.469 38.957 1.00 93.69 166 ILE A N 1
ATOM 1295 C CA . ILE A 1 166 ? -30.214 -13.036 39.439 1.00 93.69 166 ILE A CA 1
ATOM 1296 C C . ILE A 1 166 ? -29.914 -13.726 40.775 1.00 93.69 166 ILE A C 1
ATOM 1298 O O . ILE A 1 166 ? -30.643 -13.582 41.761 1.00 93.69 166 ILE A O 1
ATOM 1302 N N . THR A 1 167 ? -28.822 -14.483 40.822 1.00 93.50 167 THR A N 1
ATOM 1303 C CA . THR A 1 167 ? -28.353 -15.179 42.030 1.00 93.50 167 THR A CA 1
ATOM 1304 C C . THR A 1 167 ? -27.165 -14.452 42.654 1.00 93.50 167 THR A C 1
ATOM 1306 O O . THR A 1 167 ? -26.479 -13.681 41.984 1.00 93.50 167 THR A O 1
ATOM 1309 N N . ARG A 1 168 ? -26.863 -14.728 43.933 1.00 93.69 168 ARG A N 1
ATOM 1310 C CA . ARG A 1 168 ? -25.654 -14.184 44.581 1.00 93.69 168 ARG A CA 1
ATOM 1311 C C . ARG A 1 168 ? -24.382 -14.550 43.805 1.00 93.69 168 ARG A C 1
ATOM 1313 O O . ARG A 1 168 ? -23.499 -13.718 43.686 1.00 93.69 168 ARG A O 1
ATOM 1320 N N . GLU A 1 169 ? -24.318 -15.755 43.244 1.00 91.38 169 GLU A N 1
ATOM 1321 C CA . GLU A 1 169 ? -23.177 -16.220 42.447 1.00 91.38 169 GLU A CA 1
ATOM 1322 C C . GLU A 1 169 ? -23.037 -15.468 41.115 1.00 91.38 169 GLU A C 1
ATOM 1324 O O . GLU A 1 169 ? -21.919 -15.149 40.713 1.00 91.38 169 GLU A O 1
ATOM 1329 N N . GLY A 1 170 ? -24.152 -15.137 40.455 1.00 92.31 170 GLY A N 1
ATOM 1330 C CA . GLY A 1 170 ? -24.147 -14.289 39.258 1.00 92.31 170 GLY A CA 1
ATOM 1331 C C . GLY A 1 170 ? -23.657 -12.870 39.562 1.00 92.31 170 GLY A C 1
ATOM 1332 O O . GLY A 1 170 ? -22.813 -12.333 38.844 1.00 92.31 170 GLY A O 1
ATOM 1333 N N . VAL A 1 171 ? -24.090 -12.296 40.691 1.00 94.56 171 VAL A N 1
ATOM 1334 C CA . VAL A 1 171 ? -23.603 -10.988 41.168 1.00 94.56 171 VAL A CA 1
ATOM 1335 C C . VAL A 1 171 ? -22.116 -11.034 41.529 1.00 94.56 171 VAL A C 1
ATOM 1337 O O . VAL A 1 171 ? -21.365 -10.177 41.072 1.00 94.56 171 VAL A O 1
ATOM 1340 N N . ASP A 1 172 ? -21.663 -12.049 42.272 1.00 93.81 172 ASP A N 1
ATOM 1341 C CA . ASP A 1 172 ? -20.246 -12.228 42.622 1.00 93.81 172 ASP A CA 1
ATOM 1342 C C . ASP A 1 172 ? -19.376 -12.322 41.351 1.00 93.81 172 ASP A C 1
ATOM 1344 O O . ASP A 1 172 ? -18.283 -11.754 41.283 1.00 93.81 172 ASP A O 1
ATOM 1348 N N . SER A 1 173 ? -19.890 -13.004 40.323 1.00 91.50 173 SER A N 1
ATOM 1349 C CA . SER A 1 173 ? -19.229 -13.192 39.028 1.00 91.50 173 SER A CA 1
ATOM 1350 C C . SER A 1 173 ? -19.227 -11.910 38.183 1.00 91.50 173 SER A C 1
ATOM 1352 O O . SER A 1 173 ? -18.258 -11.649 37.474 1.00 91.50 173 SER A O 1
ATOM 1354 N N . ALA A 1 174 ? -20.274 -11.080 38.249 1.00 93.19 174 ALA A N 1
ATOM 1355 C CA . ALA A 1 174 ? -20.306 -9.744 37.640 1.00 93.19 174 ALA A CA 1
ATOM 1356 C C . ALA A 1 174 ? -19.326 -8.774 38.326 1.00 93.19 174 ALA A C 1
ATOM 1358 O O . ALA A 1 174 ? -18.583 -8.055 37.660 1.00 93.19 174 ALA A O 1
ATOM 1359 N N . VAL A 1 175 ? -19.263 -8.791 39.661 1.00 95.00 175 VAL A N 1
ATOM 1360 C CA . VAL A 1 175 ? -18.293 -7.996 40.432 1.00 95.00 175 VAL A CA 1
ATOM 1361 C C . VAL A 1 175 ? -16.858 -8.435 40.130 1.00 95.00 175 VAL A C 1
ATOM 1363 O O . VAL A 1 175 ? -15.968 -7.589 40.028 1.00 95.00 175 VAL A O 1
ATOM 1366 N N . ALA A 1 176 ? -16.624 -9.739 39.950 1.00 93.00 176 ALA A N 1
ATOM 1367 C CA . ALA A 1 176 ? -15.326 -10.258 39.537 1.00 93.00 176 ALA A CA 1
ATOM 1368 C C . ALA A 1 176 ? -14.911 -9.737 38.151 1.00 93.00 176 ALA A C 1
ATOM 1370 O O . ALA A 1 176 ? -13.784 -9.264 38.033 1.00 93.00 176 ALA A O 1
ATOM 1371 N N . ALA A 1 177 ? -15.818 -9.745 37.167 1.00 91.69 177 ALA A N 1
ATOM 1372 C CA . ALA A 1 177 ? -15.574 -9.231 35.814 1.00 91.69 177 ALA A CA 1
ATOM 1373 C C . ALA A 1 177 ? -15.225 -7.731 35.807 1.00 91.69 177 ALA A C 1
ATOM 1375 O O . ALA A 1 177 ? -14.253 -7.297 35.189 1.00 91.69 177 ALA A O 1
ATOM 1376 N N . ILE A 1 178 ? -15.958 -6.933 36.591 1.00 92.12 178 ILE A N 1
ATOM 1377 C CA . ILE A 1 178 ? -15.650 -5.511 36.814 1.00 92.12 178 ILE A CA 1
ATOM 1378 C C . ILE A 1 178 ? -14.246 -5.339 37.411 1.00 92.12 178 ILE A C 1
ATOM 1380 O O . ILE A 1 178 ? -13.505 -4.441 37.021 1.00 92.12 178 ILE A O 1
ATOM 1384 N N . ALA A 1 179 ? -13.854 -6.195 38.357 1.00 92.19 179 ALA A N 1
ATOM 1385 C CA . ALA A 1 179 ? -12.541 -6.115 38.990 1.00 92.19 179 ALA A CA 1
ATOM 1386 C C . ALA A 1 179 ? -11.389 -6.599 38.087 1.00 92.19 179 ALA A C 1
ATOM 1388 O O . ALA A 1 179 ? -10.260 -6.133 38.261 1.00 92.19 179 ALA A O 1
ATOM 1389 N N . SER A 1 180 ? -11.641 -7.528 37.159 1.00 89.81 180 SER A N 1
ATOM 1390 C CA . SER A 1 180 ? -10.656 -8.008 36.177 1.00 89.81 180 SER A CA 1
ATOM 1391 C C . SER A 1 180 ? -10.540 -7.121 34.943 1.00 89.81 180 SER A C 1
ATOM 1393 O O . SER A 1 180 ? -9.551 -7.253 34.226 1.00 89.81 180 SER A O 1
ATOM 1395 N N . GLY A 1 181 ? -11.507 -6.231 34.709 1.00 88.12 181 GLY A N 1
ATOM 1396 C CA . GLY A 1 181 ? -11.606 -5.441 33.483 1.00 88.12 181 GLY A CA 1
ATOM 1397 C C . GLY A 1 181 ? -12.304 -6.172 32.332 1.00 88.12 181 GLY A C 1
ATOM 1398 O O . GLY A 1 181 ? -12.409 -5.599 31.261 1.00 88.12 181 GLY A O 1
ATOM 1399 N N . SER A 1 182 ? -12.827 -7.385 32.555 1.00 89.31 182 SER A N 1
ATOM 1400 C CA . SER A 1 182 ? -13.583 -8.168 31.557 1.00 89.31 182 SER A CA 1
ATOM 1401 C C . SER A 1 182 ? -15.086 -7.858 31.562 1.00 89.31 182 SER A C 1
ATOM 1403 O O . SER A 1 182 ? -15.934 -8.667 31.193 1.00 89.31 182 SER A O 1
ATOM 1405 N N . TYR A 1 183 ? -15.463 -6.695 32.093 1.00 91.62 183 TYR A N 1
ATOM 1406 C CA . TYR A 1 183 ? -16.866 -6.335 32.247 1.00 91.62 183 TYR A CA 1
ATOM 1407 C C . TYR A 1 183 ? -17.557 -6.125 30.900 1.00 91.62 183 TYR A C 1
ATOM 1409 O O . TYR A 1 183 ? -18.672 -6.603 30.719 1.00 91.62 183 TYR A O 1
ATOM 1417 N N . LEU A 1 184 ? -16.922 -5.406 29.973 1.00 91.88 184 LEU A N 1
ATOM 1418 C CA . LEU A 1 184 ? -17.568 -4.983 28.732 1.00 91.88 184 LEU A CA 1
ATOM 1419 C C . LEU A 1 184 ? -17.789 -6.160 27.774 1.00 91.88 184 LEU A C 1
ATOM 1421 O O . LEU A 1 184 ? -18.880 -6.318 27.229 1.00 91.88 184 LEU A O 1
ATOM 1425 N N . ASP A 1 185 ? -16.773 -7.000 27.600 1.00 89.88 185 ASP A N 1
ATOM 1426 C CA . ASP A 1 185 ? -16.835 -8.183 26.752 1.00 89.88 185 ASP A CA 1
ATOM 1427 C C . ASP A 1 185 ? -17.794 -9.233 27.319 1.00 89.88 185 ASP A C 1
ATOM 1429 O O . ASP A 1 185 ? -18.616 -9.735 26.560 1.00 89.88 185 ASP A O 1
ATOM 1433 N N . GLU A 1 186 ? -17.792 -9.505 28.632 1.00 91.62 186 GLU A N 1
ATOM 1434 C CA . GLU A 1 186 ? -18.740 -10.454 29.243 1.00 91.62 186 GLU A CA 1
ATOM 1435 C C . GLU A 1 186 ? -20.187 -9.922 29.273 1.00 91.62 186 GLU A C 1
ATOM 1437 O O . GLU A 1 186 ? -21.148 -10.688 29.128 1.00 91.62 186 GLU A O 1
ATOM 1442 N N . LEU A 1 187 ? -20.369 -8.606 29.442 1.00 94.12 187 LEU A N 1
ATOM 1443 C CA . LEU A 1 187 ? -21.675 -7.953 29.320 1.00 94.12 187 LEU A CA 1
ATOM 1444 C C . LEU A 1 187 ? -22.243 -8.147 27.912 1.00 94.12 187 LEU A C 1
ATOM 1446 O O . LEU A 1 187 ? -23.430 -8.430 27.755 1.00 94.12 187 LEU A O 1
ATOM 1450 N N . PHE A 1 188 ? -21.400 -7.996 26.891 1.00 94.56 188 PHE A N 1
ATOM 1451 C CA . PHE A 1 188 ? -21.823 -8.129 25.504 1.00 94.56 188 PHE A CA 1
ATOM 1452 C C . PHE A 1 188 ? -22.016 -9.593 25.119 1.00 94.56 188 PHE A C 1
ATOM 1454 O O . PHE A 1 188 ? -23.027 -9.900 24.507 1.00 94.56 188 PHE A O 1
ATOM 1461 N N . ASP A 1 189 ? -21.130 -10.495 25.539 1.00 92.50 189 ASP A N 1
ATOM 1462 C CA . ASP A 1 189 ? -21.208 -11.951 25.324 1.00 92.50 189 ASP A CA 1
ATOM 1463 C C . ASP A 1 189 ? -22.548 -12.550 25.781 1.00 92.50 189 ASP A C 1
ATOM 1465 O O . ASP A 1 189 ? -23.068 -13.507 25.222 1.00 92.50 189 ASP A O 1
ATOM 1469 N N . THR A 1 190 ? -23.162 -11.936 26.790 1.00 93.19 190 THR A N 1
ATOM 1470 C CA . THR A 1 190 ? -24.402 -12.423 27.406 1.00 93.19 190 THR A CA 1
ATOM 1471 C C . THR A 1 190 ? -25.632 -11.606 27.007 1.00 93.19 190 THR A C 1
ATOM 1473 O O . THR A 1 190 ? -26.752 -11.914 27.431 1.00 93.19 190 THR A O 1
ATOM 1476 N N . ALA A 1 191 ? -25.471 -10.584 26.161 1.00 94.88 191 ALA A N 1
ATOM 1477 C CA . ALA A 1 191 ? -26.496 -9.579 25.903 1.00 94.88 191 ALA A CA 1
ATOM 1478 C C . ALA A 1 191 ? -27.793 -10.163 25.332 1.00 94.88 191 ALA A C 1
ATOM 1480 O O . ALA A 1 191 ? -28.882 -9.726 25.717 1.00 94.88 191 ALA A O 1
ATOM 1481 N N . ALA A 1 192 ? -27.724 -11.180 24.464 1.00 93.12 192 ALA A N 1
ATOM 1482 C CA . ALA A 1 192 ? -28.928 -11.793 23.901 1.00 93.12 192 ALA A CA 1
ATOM 1483 C C . ALA A 1 192 ? -29.721 -12.648 24.901 1.00 93.12 192 ALA A C 1
ATOM 1485 O O . ALA A 1 192 ? -30.859 -13.025 24.603 1.00 93.12 192 ALA A O 1
ATOM 1486 N N . GLY A 1 193 ? -29.136 -12.986 26.054 1.00 89.25 193 GLY A N 1
ATOM 1487 C CA . GLY A 1 193 ? -29.712 -13.942 26.997 1.00 89.25 193 GLY A CA 1
ATOM 1488 C C . GLY A 1 193 ? -29.804 -15.359 26.423 1.00 89.25 193 GLY A C 1
ATOM 1489 O O . GLY A 1 193 ? -30.696 -16.129 26.778 1.00 89.25 193 GLY A O 1
ATOM 1490 N N . LEU A 1 194 ? -28.929 -15.692 25.470 1.00 85.25 194 LEU A N 1
ATOM 1491 C CA . LEU A 1 194 ? -28.891 -16.983 24.791 1.00 85.25 194 LEU A CA 1
ATOM 1492 C C . LEU A 1 194 ? -27.610 -17.725 25.174 1.00 85.25 194 LEU A C 1
ATOM 1494 O O . LEU A 1 194 ? -26.615 -17.632 24.473 1.00 85.25 194 LEU A O 1
ATOM 1498 N N . GLY A 1 195 ? -27.660 -18.510 26.249 1.00 76.88 195 GLY A N 1
ATOM 1499 C CA . GLY A 1 195 ? -26.495 -19.262 26.724 1.00 76.88 195 GLY A CA 1
ATOM 1500 C C . GLY A 1 195 ? -25.867 -18.629 27.962 1.00 76.88 195 GLY A C 1
ATOM 1501 O O . GLY A 1 195 ? -26.590 -18.095 28.803 1.00 76.88 195 GLY A O 1
ATOM 1502 N N . GLY A 1 196 ? -24.550 -18.767 28.098 1.00 83.12 196 GLY A N 1
ATOM 1503 C CA . GLY A 1 196 ? -23.770 -18.196 29.195 1.00 83.12 196 GLY A CA 1
ATOM 1504 C C . GLY A 1 196 ? -22.481 -17.563 28.680 1.00 83.12 196 GLY A C 1
ATOM 1505 O O . GLY A 1 196 ? -22.354 -17.378 27.479 1.00 83.12 196 GLY A O 1
ATOM 1506 N N . ARG A 1 197 ? -21.539 -17.252 29.577 1.00 86.38 197 ARG A N 1
ATOM 1507 C CA . ARG A 1 197 ? -20.253 -16.627 29.227 1.00 86.38 197 ARG A CA 1
ATOM 1508 C C . ARG A 1 197 ? -19.373 -17.629 28.475 1.00 86.38 197 ARG A C 1
ATOM 1510 O O . ARG A 1 197 ? -18.695 -18.445 29.107 1.00 86.38 197 ARG A O 1
ATOM 1517 N N . ASP A 1 198 ? -19.452 -17.639 27.150 1.00 85.94 198 ASP 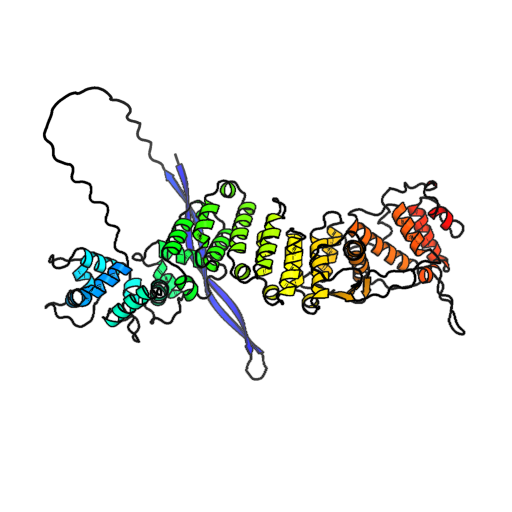A N 1
ATOM 1518 C CA . ASP A 1 198 ? -18.740 -18.578 26.281 1.00 85.94 198 ASP A CA 1
ATOM 1519 C C . ASP A 1 198 ? -17.620 -17.918 25.459 1.00 85.94 198 ASP A C 1
ATOM 1521 O O . ASP A 1 198 ? -16.860 -18.623 24.785 1.00 85.94 198 ASP A O 1
ATOM 1525 N N . GLY A 1 199 ? -17.447 -16.600 25.614 1.00 88.56 199 GLY A N 1
ATOM 1526 C CA . GLY A 1 199 ? -16.416 -15.805 24.957 1.00 88.56 199 GLY A CA 1
ATOM 1527 C C . GLY A 1 199 ? -16.722 -15.536 23.486 1.00 88.56 199 GLY A C 1
ATOM 1528 O O . GLY A 1 199 ? -15.798 -15.286 22.709 1.00 88.56 199 GLY A O 1
ATOM 1529 N N . TYR A 1 200 ? -17.989 -15.629 23.073 1.00 89.50 200 TYR A N 1
ATOM 1530 C CA . TYR A 1 200 ? -18.418 -15.428 21.699 1.00 89.50 200 TYR A CA 1
ATOM 1531 C C . TYR A 1 200 ? -19.536 -14.384 21.586 1.00 89.50 200 TYR A C 1
ATOM 1533 O O . TYR A 1 200 ? -20.726 -14.671 21.668 1.00 89.50 200 TYR A O 1
ATOM 1541 N N . ILE A 1 201 ? -19.147 -13.166 21.204 1.00 92.00 201 ILE A N 1
ATOM 1542 C CA . ILE A 1 201 ? -20.093 -12.090 20.887 1.00 92.00 201 ILE A CA 1
ATOM 1543 C C . ILE A 1 201 ? -20.659 -12.314 19.480 1.00 92.00 201 ILE A C 1
ATOM 1545 O O . ILE A 1 201 ? -20.064 -11.940 18.464 1.00 92.00 201 ILE A O 1
ATOM 1549 N N . GLY A 1 202 ? -21.824 -12.955 19.410 1.00 91.06 202 GLY A N 1
ATOM 1550 C CA . GLY A 1 202 ? -22.495 -13.284 18.163 1.00 91.06 202 GLY A CA 1
ATOM 1551 C C . GLY A 1 202 ? -23.379 -12.158 17.624 1.00 91.06 202 GLY A C 1
ATOM 1552 O O . GLY A 1 202 ? -23.683 -11.155 18.266 1.00 91.06 202 GLY A O 1
ATOM 1553 N N . GLY A 1 203 ? -23.914 -12.356 16.417 1.00 92.19 203 GLY A N 1
ATOM 1554 C CA . GLY A 1 203 ? -24.845 -11.386 15.827 1.00 92.19 203 GLY A CA 1
ATOM 1555 C C . GLY A 1 203 ? -26.154 -11.210 16.616 1.00 92.19 203 GLY A C 1
ATOM 1556 O O . GLY A 1 203 ? -26.860 -10.225 16.408 1.00 92.19 203 GLY A O 1
ATOM 1557 N N . ALA A 1 204 ? -26.530 -12.168 17.474 1.00 93.12 204 ALA A N 1
ATOM 1558 C CA . ALA A 1 204 ? -27.670 -12.015 18.380 1.00 93.12 204 ALA A CA 1
ATOM 1559 C C . ALA A 1 204 ? -27.357 -11.018 19.497 1.00 93.12 204 ALA A C 1
ATOM 1561 O O . ALA A 1 204 ? -28.184 -10.148 19.763 1.00 93.12 204 ALA A O 1
ATOM 1562 N N . ASP A 1 205 ? -26.157 -11.109 20.053 1.00 94.88 205 ASP A N 1
ATOM 1563 C CA . ASP A 1 205 ? -25.654 -10.258 21.124 1.00 94.88 205 ASP A CA 1
ATOM 1564 C C . ASP A 1 205 ? -25.478 -8.826 20.648 1.00 94.88 205 ASP A C 1
ATOM 1566 O O . ASP A 1 205 ? -26.042 -7.905 21.232 1.00 94.88 205 ASP A O 1
ATOM 1570 N N . VAL A 1 206 ? -24.861 -8.650 19.477 1.00 95.00 206 VAL A N 1
ATOM 1571 C CA . VAL A 1 206 ? -24.761 -7.348 18.805 1.00 95.00 206 VAL A CA 1
ATOM 1572 C C . VAL A 1 206 ? -26.133 -6.685 18.652 1.00 95.00 206 VAL A C 1
ATOM 1574 O O . VAL A 1 206 ? -26.309 -5.510 18.967 1.00 95.00 206 VAL A O 1
ATOM 1577 N N . ARG A 1 207 ? -27.148 -7.431 18.191 1.00 95.56 207 ARG A N 1
ATOM 1578 C CA . ARG A 1 207 ? -28.510 -6.886 18.054 1.00 95.56 207 ARG A CA 1
ATOM 1579 C C . ARG A 1 207 ? -29.141 -6.550 19.400 1.00 95.56 207 ARG A C 1
ATOM 1581 O O . ARG A 1 207 ? -29.912 -5.597 19.454 1.00 95.56 207 ARG A O 1
ATOM 1588 N N . ALA A 1 208 ? -28.867 -7.337 20.438 1.00 96.25 208 ALA A N 1
ATOM 1589 C CA . ALA A 1 208 ? -29.385 -7.090 21.775 1.00 96.25 208 ALA A CA 1
ATOM 1590 C C . ALA A 1 208 ? -28.785 -5.806 22.359 1.00 96.25 208 ALA A C 1
ATOM 1592 O O . ALA A 1 208 ? -29.550 -4.926 22.744 1.00 96.25 208 ALA A O 1
ATOM 1593 N N . VAL A 1 209 ? -27.459 -5.644 22.290 1.00 96.56 209 VAL A N 1
ATOM 1594 C CA . VAL A 1 209 ? -26.752 -4.429 22.726 1.00 96.56 209 VAL A CA 1
ATOM 1595 C C . VAL A 1 209 ? -27.287 -3.191 22.006 1.00 96.56 209 VAL A C 1
ATOM 1597 O O . VAL A 1 209 ? -27.693 -2.222 22.643 1.00 96.56 209 VAL A O 1
ATOM 1600 N N . LEU A 1 210 ? -27.356 -3.223 20.670 1.00 96.44 210 LEU A N 1
ATOM 1601 C CA . LEU A 1 210 ? -27.796 -2.066 19.880 1.00 96.44 210 LEU A CA 1
ATOM 1602 C C . LEU A 1 210 ? -29.281 -1.715 20.083 1.00 96.44 210 LEU A C 1
ATOM 1604 O O . LEU A 1 210 ? -29.676 -0.570 19.860 1.00 96.44 210 LEU A O 1
ATOM 1608 N N . ALA A 1 211 ? -30.114 -2.678 20.488 1.00 96.56 211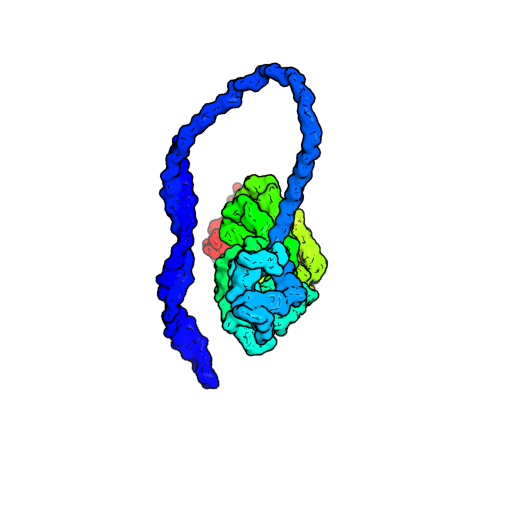 ALA A N 1
ATOM 1609 C CA . ALA A 1 211 ? -31.535 -2.461 20.764 1.00 96.56 211 ALA A CA 1
ATOM 1610 C C . ALA A 1 211 ? -31.826 -2.061 22.221 1.00 96.56 211 ALA A C 1
ATOM 1612 O O . ALA A 1 211 ? -32.950 -1.648 22.517 1.00 96.56 211 ALA A O 1
ATOM 1613 N N . ASP A 1 212 ? -30.852 -2.190 23.123 1.00 96.69 212 ASP A N 1
ATOM 1614 C CA . ASP A 1 212 ? -31.031 -1.926 24.545 1.00 96.69 212 ASP A CA 1
ATOM 1615 C C . ASP A 1 212 ? -31.037 -0.413 24.835 1.00 96.69 212 ASP A C 1
ATOM 1617 O O . ASP A 1 212 ? -30.046 0.306 24.654 1.00 96.69 212 ASP A O 1
ATOM 1621 N N . SER A 1 213 ? -32.188 0.095 25.286 1.00 93.25 213 SER A N 1
ATOM 1622 C CA . SER A 1 213 ? -32.359 1.500 25.666 1.00 93.25 213 SER A CA 1
ATOM 1623 C C . SER A 1 213 ? -31.731 1.854 27.012 1.00 93.25 213 SER A C 1
ATOM 1625 O O . SER A 1 213 ? -31.487 3.034 27.245 1.00 93.25 213 SER A O 1
ATOM 1627 N N . GLY A 1 214 ? -31.503 0.867 27.882 1.00 92.81 214 GLY A N 1
ATOM 1628 C CA . GLY A 1 214 ? -30.874 1.046 29.188 1.00 92.81 214 GLY A CA 1
ATOM 1629 C C . GLY A 1 214 ? -29.346 1.017 29.140 1.00 92.81 214 GLY A C 1
ATOM 1630 O O . GLY A 1 214 ? -28.711 1.429 30.107 1.00 92.81 214 GLY A O 1
ATOM 1631 N N . LEU A 1 215 ? -28.745 0.578 28.027 1.00 94.25 215 LEU A N 1
ATOM 1632 C CA . LEU A 1 215 ? -27.301 0.702 27.826 1.00 94.25 215 LEU A CA 1
ATOM 1633 C C . LEU A 1 215 ? -26.898 2.140 27.446 1.00 94.25 215 LEU A C 1
ATOM 1635 O O . LEU A 1 215 ? -27.591 2.769 26.627 1.00 94.25 215 LEU A O 1
ATOM 1639 N N . PRO A 1 216 ? -25.753 2.636 27.960 1.00 93.44 216 PRO A N 1
ATOM 1640 C CA . PRO A 1 216 ? -25.169 3.912 27.554 1.00 93.44 216 PRO A CA 1
ATOM 1641 C C . PRO A 1 216 ? -25.012 4.022 26.035 1.00 93.44 216 PRO A C 1
ATOM 1643 O O . PRO A 1 216 ? -24.706 3.039 25.351 1.00 93.44 216 PRO A O 1
ATOM 1646 N N . GLN A 1 217 ? -25.233 5.219 25.488 1.00 94.06 217 GLN A N 1
ATOM 1647 C CA . GLN A 1 217 ? -25.117 5.437 24.044 1.00 94.06 217 GLN A CA 1
ATOM 1648 C C . GLN A 1 217 ? -23.676 5.243 23.575 1.00 94.06 217 GLN A C 1
ATOM 1650 O O . GLN A 1 217 ? -23.455 4.698 22.502 1.00 94.06 217 GLN A O 1
ATOM 1655 N N . GLU A 1 218 ? -22.711 5.587 24.419 1.00 95.12 218 GLU A N 1
ATOM 1656 C CA . GLU A 1 218 ? -21.288 5.491 24.142 1.00 95.12 218 GLU A CA 1
ATOM 1657 C C . GLU A 1 218 ? -20.860 4.047 23.847 1.00 95.12 218 GLU A C 1
ATOM 1659 O O . GLU A 1 218 ? -20.121 3.802 22.898 1.00 95.12 218 GLU A O 1
ATOM 1664 N N . MET A 1 219 ? -21.395 3.073 24.591 1.00 95.44 219 MET A N 1
ATOM 1665 C CA . MET A 1 219 ? -21.141 1.646 24.350 1.00 95.44 219 MET A CA 1
ATOM 1666 C C . MET A 1 219 ? -21.711 1.182 23.001 1.00 95.44 219 MET A C 1
ATOM 1668 O O . MET A 1 219 ? -21.094 0.381 22.298 1.00 95.44 219 MET A O 1
ATOM 1672 N N . LYS A 1 220 ? -22.889 1.695 22.624 1.00 96.06 220 LYS A N 1
ATOM 1673 C CA . LYS A 1 220 ? -23.533 1.387 21.338 1.00 96.06 220 LYS A CA 1
ATOM 1674 C C . LYS A 1 220 ? -22.800 2.040 20.170 1.00 96.06 220 LYS A C 1
ATOM 1676 O O . LYS A 1 220 ? -22.689 1.415 19.116 1.00 96.06 220 LYS A O 1
ATOM 1681 N N . ASP A 1 221 ? -22.298 3.256 20.357 1.00 96.56 221 ASP A N 1
ATOM 1682 C CA . ASP A 1 221 ? -21.495 3.972 19.368 1.00 96.56 221 ASP A CA 1
ATOM 1683 C C . ASP A 1 221 ? -20.163 3.235 19.152 1.00 96.56 221 ASP A C 1
ATOM 1685 O O . ASP A 1 221 ? -19.865 2.854 18.026 1.00 96.56 221 ASP A O 1
ATOM 1689 N N . ALA A 1 222 ? -19.430 2.882 20.215 1.00 95.88 222 ALA A N 1
ATOM 1690 C CA . ALA A 1 222 ? -18.195 2.097 20.103 1.00 95.88 222 ALA A CA 1
ATOM 1691 C C . ALA A 1 222 ? -18.407 0.758 19.367 1.00 95.88 222 ALA A C 1
ATOM 1693 O O . ALA A 1 222 ? -17.660 0.433 18.443 1.00 95.88 222 ALA A O 1
ATOM 1694 N N . LEU A 1 223 ? -19.469 0.012 19.704 1.00 95.69 223 LEU A N 1
ATOM 1695 C CA . LEU A 1 223 ? -19.825 -1.212 18.979 1.00 95.69 223 LEU A CA 1
ATOM 1696 C C . LEU A 1 223 ? -20.152 -0.937 17.508 1.00 95.69 223 LEU A C 1
ATOM 1698 O O . LEU A 1 223 ? -19.725 -1.680 16.630 1.00 95.69 223 LEU A O 1
ATOM 1702 N N . SER A 1 224 ? -20.915 0.120 17.228 1.00 95.62 224 SER A N 1
ATOM 1703 C CA . SER A 1 224 ? -21.280 0.489 15.859 1.00 95.62 224 SER A CA 1
ATOM 1704 C C . SER A 1 224 ? -20.047 0.843 15.031 1.00 95.62 224 SER A C 1
ATOM 1706 O O . SER A 1 224 ? -19.952 0.389 13.896 1.00 95.62 224 SER A O 1
ATOM 1708 N N . LEU A 1 225 ? -19.086 1.568 15.611 1.00 96.19 225 LEU A N 1
ATOM 1709 C CA . LEU A 1 225 ? -17.819 1.899 14.966 1.00 96.19 225 LEU A CA 1
ATOM 1710 C C . LEU A 1 225 ? -17.006 0.640 14.642 1.00 96.19 225 LEU A C 1
ATOM 1712 O O . LEU A 1 225 ? -16.552 0.493 13.514 1.00 96.19 225 LEU A O 1
ATOM 1716 N N . ILE A 1 226 ? -16.885 -0.311 15.578 1.00 95.06 226 ILE A N 1
ATOM 1717 C CA . ILE A 1 226 ? -16.204 -1.597 15.325 1.00 95.06 226 ILE A CA 1
ATOM 1718 C C . ILE A 1 226 ? -16.866 -2.353 14.165 1.00 95.06 226 ILE A C 1
ATOM 1720 O O . ILE A 1 226 ? -16.184 -2.939 13.330 1.00 95.06 226 ILE A O 1
ATOM 1724 N N . LEU A 1 227 ? -18.199 -2.334 14.087 1.00 94.44 227 LEU A N 1
ATOM 1725 C CA . LEU A 1 227 ? -18.952 -3.030 13.040 1.00 94.44 227 LEU A CA 1
ATOM 1726 C C . LEU A 1 227 ? -18.866 -2.358 11.663 1.00 94.44 227 LEU A C 1
ATOM 1728 O O . LEU A 1 227 ? -19.300 -2.950 10.671 1.00 94.44 227 LEU A O 1
ATOM 1732 N N . GLU A 1 228 ? -18.331 -1.140 11.584 1.00 95.44 228 GLU A N 1
ATOM 1733 C CA . GLU A 1 228 ? -18.029 -0.472 10.319 1.00 95.44 228 GLU A CA 1
ATOM 1734 C C . GLU A 1 228 ? -16.673 -0.891 9.734 1.00 95.44 228 GLU A C 1
ATOM 1736 O O . GLU A 1 228 ? -16.411 -0.559 8.577 1.00 95.44 228 GLU A O 1
ATOM 1741 N N . SER A 1 229 ? -15.840 -1.632 10.475 1.00 93.38 229 SER A N 1
ATOM 1742 C CA . SER A 1 229 ? -14.515 -2.059 10.016 1.00 93.38 229 SER A CA 1
ATOM 1743 C C . SER A 1 229 ? -14.586 -3.120 8.908 1.00 93.38 229 SER A C 1
ATOM 1745 O O . SER A 1 229 ? -15.583 -3.832 8.731 1.00 93.38 229 SER A O 1
ATOM 1747 N N . SER A 1 230 ? -13.503 -3.247 8.146 1.00 87.19 230 SER A N 1
ATOM 1748 C CA . SER A 1 230 ? -13.310 -4.294 7.136 1.00 87.19 230 SER A CA 1
ATOM 1749 C C . SER A 1 230 ? -13.337 -5.710 7.736 1.00 87.19 230 SER A C 1
ATOM 1751 O O . SER A 1 230 ? -13.793 -6.653 7.086 1.00 87.19 230 SER A O 1
ATOM 1753 N N . GLU A 1 231 ? -12.963 -5.830 9.010 1.00 85.50 231 GLU A N 1
ATOM 1754 C CA . GLU A 1 231 ? -12.937 -7.064 9.800 1.00 85.50 231 GLU A CA 1
ATOM 1755 C C . GLU A 1 231 ? -14.117 -7.212 10.781 1.00 85.50 231 GLU A C 1
ATOM 1757 O O . GLU A 1 231 ? -14.024 -7.937 11.772 1.00 85.50 231 GLU A O 1
ATOM 1762 N N . ALA A 1 232 ? -15.257 -6.558 10.544 1.00 80.00 232 ALA A N 1
ATOM 1763 C CA . ALA A 1 232 ? -16.401 -6.542 11.471 1.00 80.00 232 ALA A CA 1
ATOM 1764 C C . ALA A 1 232 ? -16.926 -7.932 11.928 1.00 80.00 232 ALA A C 1
ATOM 1766 O O . ALA A 1 232 ? -17.728 -8.018 12.858 1.00 80.00 232 ALA A O 1
ATOM 1767 N N . GLY A 1 233 ? -16.516 -9.025 11.270 1.00 70.94 233 GLY A N 1
ATOM 1768 C CA . GLY A 1 233 ? -16.854 -10.405 11.631 1.00 70.94 233 GLY A CA 1
ATOM 1769 C C . GLY A 1 233 ? -15.808 -11.153 12.469 1.00 70.94 233 GLY A C 1
ATOM 1770 O O . GLY A 1 233 ? -16.065 -12.302 12.833 1.00 7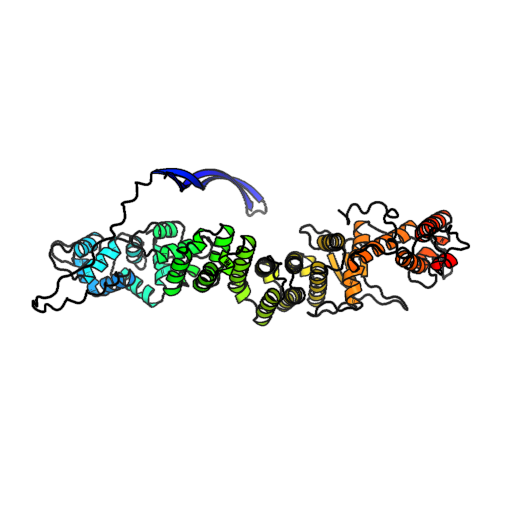0.94 233 GLY A O 1
ATOM 1771 N N . GLU A 1 234 ? -14.652 -10.554 12.753 1.00 79.94 234 GLU A N 1
ATOM 1772 C CA . GLU A 1 234 ? -13.539 -11.215 13.439 1.00 79.94 234 GLU A CA 1
ATOM 1773 C C . GLU A 1 234 ? -13.429 -10.781 14.907 1.00 79.94 234 GLU A C 1
ATOM 1775 O O . GLU A 1 234 ? -13.490 -9.589 15.207 1.00 79.94 234 GLU A O 1
ATOM 1780 N N . ASP A 1 235 ? -13.284 -11.777 15.791 1.00 84.69 235 ASP A N 1
ATOM 1781 C CA . ASP A 1 235 ? -12.988 -11.706 17.235 1.00 84.69 235 ASP A CA 1
ATOM 1782 C C . ASP A 1 235 ? -13.476 -10.444 17.978 1.00 84.69 235 ASP A C 1
ATOM 1784 O O . ASP A 1 235 ? -12.710 -9.725 18.621 1.00 84.69 235 ASP A O 1
ATOM 1788 N N . LEU A 1 236 ? -14.788 -10.175 17.912 1.00 90.12 236 LEU A N 1
ATOM 1789 C CA . LEU A 1 236 ? -15.410 -9.058 18.636 1.00 90.12 236 LEU A CA 1
ATOM 1790 C C . LEU A 1 236 ? -15.150 -9.124 20.145 1.00 90.12 236 LEU A C 1
ATOM 1792 O O . LEU A 1 236 ? -15.079 -8.084 20.789 1.00 90.12 236 LEU A O 1
ATOM 1796 N N . HIS A 1 237 ? -14.997 -10.326 20.702 1.00 89.50 237 HIS A N 1
ATOM 1797 C CA . HIS A 1 237 ? -14.694 -10.515 22.116 1.00 89.50 237 HIS A CA 1
ATOM 1798 C C . HIS A 1 237 ? -13.344 -9.886 22.482 1.00 89.50 237 HIS A C 1
ATOM 1800 O O . HIS A 1 237 ? -13.291 -9.055 23.388 1.00 89.50 237 HIS A O 1
ATOM 1806 N N . ALA A 1 238 ? -12.277 -10.190 21.734 1.00 89.00 238 ALA A N 1
ATOM 1807 C CA . ALA A 1 238 ? -10.965 -9.594 21.975 1.00 89.00 238 ALA A CA 1
ATOM 1808 C C . ALA A 1 238 ? -10.950 -8.072 21.759 1.00 89.00 238 ALA A C 1
ATOM 1810 O O . ALA A 1 238 ? -10.361 -7.352 22.563 1.00 89.00 238 ALA A O 1
ATOM 1811 N N . VAL A 1 239 ? -11.607 -7.578 20.703 1.00 90.38 239 VAL A N 1
ATOM 1812 C CA . VAL A 1 239 ? -11.638 -6.137 20.394 1.00 90.38 239 VAL A CA 1
ATOM 1813 C C . VAL A 1 239 ? -12.370 -5.357 21.485 1.00 90.38 239 VAL A C 1
ATOM 1815 O O . VAL A 1 239 ? -11.870 -4.346 21.963 1.00 90.38 239 VAL A O 1
ATOM 1818 N N . ILE A 1 240 ? -13.542 -5.831 21.908 1.00 92.38 240 ILE A N 1
ATOM 1819 C CA . ILE A 1 240 ? -14.366 -5.150 22.915 1.00 92.38 240 ILE A CA 1
ATOM 1820 C C . ILE A 1 240 ? -13.719 -5.248 24.297 1.00 92.38 240 ILE A C 1
ATOM 1822 O O . ILE A 1 240 ? -13.713 -4.264 25.029 1.00 92.38 240 ILE A O 1
ATOM 1826 N N . GLY A 1 241 ? -13.108 -6.386 24.631 1.00 89.44 241 GLY A N 1
ATOM 1827 C CA . GLY A 1 241 ? -12.379 -6.563 25.890 1.00 89.44 241 GLY A CA 1
ATOM 1828 C C . GLY A 1 241 ? -11.095 -5.732 25.997 1.00 89.44 241 GLY A C 1
ATOM 1829 O O . GLY A 1 241 ? -10.559 -5.583 27.094 1.00 89.44 241 GLY A O 1
ATOM 1830 N N . ALA A 1 242 ? -10.588 -5.190 24.885 1.00 89.81 242 ALA A N 1
ATOM 1831 C CA . ALA A 1 242 ? -9.437 -4.291 24.888 1.00 89.81 242 ALA A CA 1
ATOM 1832 C C . ALA A 1 242 ? -9.804 -2.834 25.216 1.00 89.81 242 ALA A C 1
ATOM 1834 O O . ALA A 1 242 ? -8.910 -2.088 25.606 1.00 89.81 242 ALA A O 1
ATOM 1835 N N . LEU A 1 243 ? -11.082 -2.450 25.083 1.00 93.12 243 LEU A N 1
ATOM 1836 C CA . LEU A 1 243 ? -11.531 -1.071 25.268 1.00 93.12 243 LEU A CA 1
ATOM 1837 C C . LEU A 1 243 ? -11.672 -0.690 26.743 1.00 93.12 243 LEU A C 1
ATOM 1839 O O . LEU A 1 243 ? -12.320 -1.384 27.531 1.00 93.12 243 LEU A O 1
ATOM 1843 N N . ASP A 1 244 ? -11.174 0.492 27.089 1.00 91.06 244 ASP A N 1
ATOM 1844 C CA . ASP A 1 244 ? -11.454 1.160 28.351 1.00 91.06 244 ASP A CA 1
ATOM 1845 C C . ASP A 1 244 ? -12.567 2.223 28.239 1.00 91.06 244 ASP A C 1
ATOM 1847 O O . ASP A 1 244 ? -13.090 2.550 27.170 1.00 91.06 244 ASP A O 1
ATOM 1851 N N . ALA A 1 245 ? -12.972 2.778 29.385 1.00 89.44 245 ALA A N 1
ATOM 1852 C CA . ALA A 1 245 ? -14.039 3.777 29.439 1.00 89.44 245 ALA A CA 1
ATOM 1853 C C . ALA A 1 245 ? -13.706 5.075 28.674 1.00 89.44 245 ALA A C 1
ATOM 1855 O O . ALA A 1 245 ? -14.621 5.739 28.183 1.00 89.44 245 ALA A O 1
ATOM 1856 N N . SER A 1 246 ? -12.425 5.447 28.581 1.00 93.31 246 SER A N 1
ATOM 1857 C CA . SER A 1 246 ? -11.986 6.617 27.816 1.00 93.31 246 SER A CA 1
ATOM 1858 C C . SER A 1 246 ? -12.116 6.354 26.322 1.00 93.31 246 SER A C 1
ATOM 1860 O O . SER A 1 246 ? -12.649 7.197 25.609 1.00 93.31 246 SER A O 1
ATOM 1862 N N . GLU A 1 247 ? -11.697 5.181 25.855 1.00 95.06 247 GLU A N 1
ATOM 1863 C CA . GLU A 1 247 ? -11.762 4.793 24.442 1.00 95.06 247 GLU A CA 1
ATOM 1864 C C . GLU A 1 247 ? -13.214 4.676 23.956 1.00 95.06 247 GLU A C 1
ATOM 1866 O O . GLU A 1 247 ? -13.545 5.148 22.867 1.00 95.06 247 GLU A O 1
ATOM 1871 N N . ILE A 1 248 ? -14.116 4.150 24.793 1.00 94.50 248 ILE A N 1
ATOM 1872 C CA . ILE A 1 248 ? -15.564 4.124 24.522 1.00 94.50 248 ILE A CA 1
ATOM 1873 C C . ILE A 1 248 ? -16.134 5.548 24.410 1.00 94.50 248 ILE A C 1
ATOM 1875 O O . ILE A 1 248 ? -16.907 5.851 23.496 1.00 94.50 248 ILE A O 1
ATOM 1879 N N . ALA A 1 249 ? -15.754 6.440 25.329 1.00 94.81 249 ALA A N 1
ATOM 1880 C CA . ALA A 1 249 ? -16.201 7.830 25.307 1.00 94.81 249 ALA A CA 1
ATOM 1881 C C . ALA A 1 249 ? -15.655 8.592 24.086 1.00 94.81 249 ALA A C 1
ATOM 1883 O O . ALA A 1 249 ? -16.392 9.357 23.457 1.00 94.81 249 ALA A O 1
ATOM 1884 N N . ASP A 1 250 ? -14.396 8.359 23.714 1.00 96.38 250 ASP A N 1
ATOM 1885 C CA . ASP A 1 250 ? -13.768 8.977 22.548 1.00 96.38 250 ASP A CA 1
ATOM 1886 C C . ASP A 1 250 ? -14.385 8.471 21.236 1.00 96.38 250 ASP A C 1
ATOM 1888 O O . ASP A 1 250 ? -14.642 9.282 20.342 1.00 96.38 250 ASP A O 1
ATOM 1892 N N . ALA A 1 251 ? -14.710 7.176 21.133 1.00 96.88 251 ALA A N 1
ATOM 1893 C CA . ALA A 1 251 ? -15.432 6.605 19.991 1.00 96.88 251 ALA A CA 1
ATOM 1894 C C . ALA A 1 251 ? -16.805 7.267 19.797 1.00 96.88 251 ALA A C 1
ATOM 1896 O O . ALA A 1 251 ? -17.154 7.706 18.699 1.00 96.88 251 ALA A O 1
ATOM 1897 N N . SER A 1 252 ? -17.559 7.408 20.889 1.00 97.12 252 SER A N 1
ATOM 1898 C CA . SER A 1 252 ? -18.846 8.105 20.904 1.00 97.12 252 SER A CA 1
ATOM 1899 C C . SER A 1 252 ? -18.713 9.561 20.459 1.00 97.12 252 SER A C 1
ATOM 1901 O O . SER A 1 252 ? -19.404 10.023 19.546 1.00 97.12 252 SER A O 1
ATOM 1903 N N . ALA A 1 253 ? -17.756 10.291 21.038 1.00 97.00 253 ALA A N 1
ATOM 1904 C CA . ALA A 1 253 ? -17.524 11.687 20.694 1.00 97.00 253 ALA A CA 1
ATOM 1905 C C . ALA A 1 253 ? -17.114 11.869 19.223 1.00 97.00 253 ALA A C 1
ATOM 1907 O O . ALA A 1 253 ? -17.540 12.835 18.589 1.00 97.00 253 ALA A O 1
ATOM 1908 N N . LEU A 1 254 ? -16.319 10.944 18.677 1.00 97.62 254 LEU A N 1
ATOM 1909 C CA . LEU A 1 254 ? -15.933 10.883 17.268 1.00 97.62 254 LEU A CA 1
ATOM 1910 C C . LEU A 1 254 ? -17.154 10.691 16.353 1.00 97.62 254 LEU A C 1
ATOM 1912 O O . LEU A 1 254 ? -17.370 11.497 15.439 1.00 97.62 254 LEU A O 1
ATOM 1916 N N . MET A 1 255 ? -17.976 9.671 16.618 1.00 97.06 255 MET A N 1
ATOM 1917 C CA . MET A 1 255 ? -19.155 9.349 15.803 1.00 97.06 255 MET A CA 1
ATOM 1918 C C . MET A 1 255 ? -20.212 10.455 15.814 1.00 97.06 255 MET A C 1
ATOM 1920 O O . MET A 1 255 ? -20.899 10.678 14.815 1.00 97.06 255 MET A O 1
ATOM 1924 N N . GLN A 1 256 ? -20.330 11.180 16.926 1.00 95.31 256 GLN A N 1
ATOM 1925 C CA . GLN A 1 256 ? -21.290 12.273 17.075 1.00 95.31 256 GLN A CA 1
ATOM 1926 C C . GLN A 1 256 ? -20.856 13.572 16.377 1.00 95.31 256 GLN A C 1
ATOM 1928 O O . GLN A 1 256 ? -21.628 14.538 16.326 1.00 95.31 256 GLN A O 1
ATOM 1933 N N . THR A 1 257 ? -19.651 13.627 15.798 1.00 95.19 257 THR A N 1
ATOM 1934 C CA . THR A 1 257 ? -19.229 14.800 15.028 1.00 95.19 257 THR A CA 1
ATOM 1935 C C . THR A 1 257 ? -20.010 14.922 13.707 1.00 95.19 257 THR A C 1
ATOM 1937 O O . THR A 1 257 ? -20.210 13.937 12.990 1.00 95.19 257 THR A O 1
ATOM 1940 N N . PRO A 1 258 ? -20.404 16.143 13.288 1.00 95.06 258 PRO A N 1
ATOM 1941 C CA . PRO A 1 258 ? -20.998 16.353 11.965 1.00 95.06 258 PRO A CA 1
ATOM 1942 C C . PRO A 1 258 ? -20.074 15.937 10.811 1.00 95.06 258 PRO A C 1
ATOM 1944 O O . PRO A 1 258 ? -20.554 15.567 9.742 1.00 95.06 258 PRO A O 1
ATOM 1947 N N . ALA A 1 259 ? -18.758 16.011 11.034 1.00 95.50 259 ALA A N 1
ATOM 1948 C CA . ALA A 1 259 ? -17.733 15.619 10.078 1.00 95.50 259 ALA A CA 1
ATOM 1949 C C . ALA A 1 259 ? -17.769 14.113 9.791 1.00 95.50 259 ALA A C 1
ATOM 1951 O O . ALA A 1 259 ? -17.793 13.729 8.625 1.00 95.50 259 ALA A O 1
ATOM 1952 N N . TYR A 1 260 ? -17.856 13.272 10.828 1.00 97.00 260 TYR A N 1
ATOM 1953 C CA . TYR A 1 260 ? -17.975 11.821 10.667 1.00 97.00 260 TYR A CA 1
ATOM 1954 C C . TYR A 1 260 ? -19.243 11.429 9.892 1.00 97.00 260 TYR A C 1
ATOM 1956 O O . TYR A 1 260 ? -19.194 10.643 8.945 1.00 97.00 260 TYR A O 1
ATOM 1964 N N . ALA A 1 261 ? -20.379 12.055 10.215 1.00 95.31 261 ALA A N 1
ATOM 1965 C CA . ALA A 1 261 ? -21.640 11.819 9.510 1.00 95.31 261 ALA A CA 1
ATOM 1966 C C . ALA A 1 261 ? -21.591 12.196 8.012 1.00 95.31 261 ALA A C 1
ATOM 1968 O O . ALA A 1 261 ? -22.385 11.682 7.222 1.00 95.31 261 ALA A O 1
ATOM 1969 N N . ALA A 1 262 ? -20.680 13.091 7.616 1.00 95.50 262 ALA A N 1
ATOM 1970 C CA . ALA A 1 262 ? -20.496 13.520 6.231 1.00 95.50 262 ALA A CA 1
ATOM 1971 C C . ALA A 1 262 ? -19.556 12.611 5.417 1.00 95.50 262 ALA A C 1
ATOM 1973 O O . ALA A 1 262 ? -19.517 12.743 4.192 1.00 95.50 262 ALA A O 1
ATOM 1974 N N . LEU A 1 263 ? -18.825 11.698 6.067 1.00 96.75 263 LEU A N 1
ATOM 1975 C CA . LEU A 1 263 ? -17.908 10.775 5.400 1.00 96.75 263 LEU A CA 1
ATOM 1976 C C . LEU A 1 263 ? -18.647 9.806 4.465 1.00 96.75 263 LEU A C 1
ATOM 1978 O O . LEU A 1 263 ? -19.811 9.445 4.673 1.00 96.75 263 LEU A O 1
ATOM 1982 N N . SER A 1 264 ? -17.948 9.349 3.430 1.00 96.56 264 SER A N 1
ATOM 1983 C CA . SER A 1 264 ? -18.379 8.214 2.609 1.00 96.56 264 SER A CA 1
ATOM 1984 C C . SER A 1 264 ? -18.232 6.883 3.360 1.00 96.56 264 SER A C 1
ATOM 1986 O O . SER A 1 264 ? -17.556 6.807 4.384 1.00 96.56 264 SER A O 1
ATOM 1988 N N . ASP A 1 265 ? -18.832 5.807 2.838 1.00 95.31 265 ASP A N 1
ATOM 1989 C CA . ASP A 1 265 ? -18.680 4.463 3.421 1.00 95.31 265 ASP A CA 1
ATOM 1990 C C . ASP A 1 265 ? -17.215 3.995 3.438 1.00 95.31 265 ASP A C 1
ATOM 1992 O O . ASP A 1 265 ? -16.794 3.347 4.388 1.00 95.31 265 ASP A O 1
ATOM 1996 N N . ALA A 1 266 ? -16.434 4.329 2.405 1.00 94.19 266 ALA A N 1
ATOM 1997 C CA . ALA A 1 266 ? -15.014 3.978 2.337 1.00 94.19 266 ALA A CA 1
ATOM 1998 C C . ALA A 1 266 ? -14.199 4.724 3.405 1.00 94.19 266 ALA A C 1
ATOM 2000 O O . ALA A 1 266 ? -13.407 4.122 4.120 1.00 94.19 266 ALA A O 1
ATOM 2001 N N . GLN A 1 267 ? -14.462 6.019 3.581 1.00 97.38 267 GLN A N 1
ATOM 2002 C CA . GLN A 1 267 ? -13.807 6.828 4.610 1.00 97.38 267 GLN A CA 1
ATOM 2003 C C . GLN A 1 267 ? -14.197 6.389 6.028 1.00 97.38 267 GLN A C 1
ATOM 2005 O O . GLN A 1 267 ? -13.339 6.340 6.901 1.00 97.38 267 GLN A O 1
ATOM 2010 N N . ARG A 1 268 ? -15.468 6.033 6.265 1.00 97.56 268 ARG A N 1
ATOM 2011 C CA . ARG A 1 268 ? -15.904 5.471 7.554 1.00 97.56 268 ARG A CA 1
ATOM 2012 C C . ARG A 1 268 ? -15.196 4.160 7.886 1.00 97.56 268 ARG A C 1
ATOM 2014 O O . ARG A 1 268 ? -14.768 3.996 9.020 1.00 97.56 268 ARG A O 1
ATOM 2021 N N . ARG A 1 269 ? -14.993 3.283 6.896 1.00 96.44 269 ARG A N 1
ATOM 2022 C CA . ARG A 1 269 ? -14.197 2.058 7.079 1.00 96.44 269 ARG A CA 1
ATOM 2023 C C . ARG A 1 269 ? -12.772 2.362 7.519 1.00 96.44 269 ARG A C 1
ATOM 2025 O O . ARG A 1 269 ? -12.349 1.802 8.512 1.00 96.44 269 ARG A O 1
ATOM 2032 N N . LEU A 1 270 ? -12.084 3.314 6.881 1.00 97.62 270 LEU A N 1
ATOM 2033 C CA . LEU A 1 270 ? -10.732 3.715 7.303 1.00 97.62 270 LEU A CA 1
ATOM 2034 C C . LEU A 1 270 ? -10.690 4.214 8.758 1.00 97.62 270 LEU A C 1
ATOM 2036 O O . LEU A 1 270 ? -9.752 3.909 9.488 1.00 97.62 270 LEU A O 1
ATOM 2040 N N . VAL A 1 271 ? -11.709 4.967 9.194 1.00 98.12 271 VAL A N 1
ATOM 2041 C CA . VAL A 1 271 ? -11.843 5.408 10.596 1.00 98.12 271 VAL A CA 1
ATOM 2042 C C . VAL A 1 271 ? -12.054 4.208 11.526 1.00 98.12 271 VAL A C 1
ATOM 2044 O O . VAL A 1 271 ? -11.418 4.131 12.576 1.00 98.12 271 VAL A O 1
ATOM 2047 N N . ALA A 1 272 ? -12.931 3.280 11.145 1.00 97.31 272 ALA A N 1
ATOM 2048 C CA . ALA A 1 272 ? -13.254 2.088 11.920 1.00 97.31 272 ALA A CA 1
ATOM 2049 C C . ALA A 1 272 ? -12.078 1.104 12.022 1.00 97.31 272 ALA A C 1
ATOM 2051 O O . ALA A 1 272 ? -11.813 0.598 13.109 1.00 97.31 272 ALA A O 1
ATOM 2052 N N . ASP A 1 273 ? -11.356 0.875 10.925 1.00 95.94 273 ASP A N 1
ATOM 2053 C CA . ASP A 1 273 ? -10.149 0.046 10.875 1.00 95.94 273 ASP A CA 1
ATOM 2054 C C . ASP A 1 273 ? -9.068 0.647 11.788 1.00 95.94 273 ASP A C 1
ATOM 2056 O O . ASP A 1 273 ? -8.580 -0.022 12.692 1.00 95.94 273 ASP A O 1
ATOM 2060 N N . ALA A 1 274 ? -8.796 1.955 11.677 1.00 97.12 274 ALA A N 1
ATOM 2061 C CA . ALA A 1 274 ? -7.845 2.639 12.557 1.00 97.12 274 ALA A CA 1
ATOM 2062 C C . ALA A 1 274 ? -8.236 2.557 14.047 1.00 97.12 274 ALA A C 1
ATOM 2064 O O . ALA A 1 274 ? -7.379 2.374 14.915 1.00 97.12 274 ALA A O 1
ATOM 2065 N N . PHE A 1 275 ? -9.528 2.705 14.363 1.00 96.75 275 PHE A N 1
ATOM 2066 C CA . PHE A 1 275 ? -10.040 2.561 15.727 1.00 96.75 275 PHE A CA 1
ATOM 2067 C C . PHE A 1 275 ? -9.837 1.138 16.255 1.00 96.75 275 PHE A C 1
ATOM 2069 O O . PHE A 1 275 ? -9.291 0.963 17.341 1.00 96.75 275 PHE A O 1
ATOM 2076 N N . ARG A 1 276 ? -10.240 0.130 15.478 1.00 94.81 276 ARG A N 1
ATOM 2077 C CA . ARG A 1 276 ? -10.125 -1.284 15.840 1.00 94.81 276 ARG A CA 1
ATOM 2078 C C . ARG A 1 276 ? -8.667 -1.696 16.044 1.00 94.81 276 ARG A C 1
ATOM 2080 O O . ARG A 1 276 ? -8.340 -2.236 17.097 1.00 94.81 276 ARG A O 1
ATOM 2087 N N . ASP A 1 277 ? -7.800 -1.395 15.084 1.00 93.69 277 ASP A N 1
ATOM 2088 C CA . ASP A 1 277 ? -6.405 -1.855 15.072 1.00 93.69 277 ASP A CA 1
ATOM 2089 C C . ASP A 1 277 ? -5.566 -1.224 16.188 1.00 93.69 277 ASP A C 1
ATOM 2091 O O . ASP A 1 277 ? -4.662 -1.856 16.738 1.00 93.69 277 ASP A O 1
ATOM 2095 N N . SER A 1 278 ? -5.905 0.008 16.578 1.00 93.56 278 SER A N 1
ATOM 2096 C CA . SER A 1 278 ? -5.273 0.699 17.706 1.00 93.56 278 SER A CA 1
ATOM 2097 C C . SER A 1 278 ? -5.803 0.273 19.078 1.00 93.56 278 SER A C 1
ATOM 2099 O O . SER A 1 278 ? -5.340 0.807 20.088 1.00 93.56 278 SER A O 1
ATOM 2101 N N . GLY A 1 279 ? -6.782 -0.638 19.140 1.00 92.00 279 GLY A N 1
ATOM 2102 C CA . GLY A 1 279 ? -7.487 -0.967 20.381 1.00 92.00 279 GLY A CA 1
ATOM 2103 C C . GLY A 1 279 ? -8.276 0.216 20.948 1.00 92.00 279 GLY A C 1
ATOM 2104 O O . GLY A 1 279 ? -8.453 0.306 22.150 1.00 92.00 279 GLY A O 1
ATOM 2105 N N . GLY A 1 280 ? -8.712 1.147 20.097 1.00 93.62 280 GLY A N 1
ATOM 2106 C CA . GLY A 1 280 ? -9.499 2.323 20.462 1.00 93.62 280 GLY A CA 1
ATOM 2107 C C . GLY A 1 280 ? -8.712 3.633 20.561 1.00 93.62 280 GLY A C 1
ATOM 2108 O O . GLY A 1 280 ? -9.291 4.716 20.419 1.00 93.62 280 GLY A O 1
ATOM 2109 N N . ALA A 1 281 ? -7.387 3.565 20.708 1.00 94.12 281 ALA A N 1
ATOM 2110 C CA . ALA A 1 281 ? -6.539 4.731 20.958 1.00 94.12 281 ALA A CA 1
ATOM 2111 C C . ALA A 1 281 ? -6.547 5.786 19.827 1.00 94.12 281 ALA A C 1
ATOM 2113 O O . ALA A 1 281 ? -6.295 6.968 20.080 1.00 94.12 281 ALA A O 1
ATOM 2114 N N . ALA A 1 282 ? -6.866 5.401 18.585 1.00 96.25 282 ALA A N 1
ATOM 2115 C CA . ALA A 1 282 ? -6.919 6.322 17.448 1.00 96.25 282 ALA A CA 1
ATOM 2116 C C . ALA A 1 282 ? -8.128 7.280 17.475 1.00 96.25 282 ALA A C 1
ATOM 2118 O O . ALA A 1 282 ? -8.116 8.285 16.760 1.00 96.25 282 ALA A O 1
ATOM 2119 N N . ALA A 1 283 ? -9.166 7.024 18.286 1.00 96.69 283 ALA A N 1
ATOM 2120 C CA . ALA A 1 283 ? -10.409 7.807 18.265 1.00 96.69 283 ALA A CA 1
ATOM 2121 C C . ALA A 1 283 ? -10.181 9.316 18.475 1.00 96.69 283 ALA A C 1
ATOM 2123 O O . ALA A 1 283 ? -10.715 10.147 17.732 1.00 96.69 283 ALA A O 1
ATOM 2124 N N . ALA A 1 284 ? -9.345 9.682 19.451 1.00 93.94 284 ALA A N 1
ATOM 2125 C CA . ALA A 1 284 ? -9.044 11.077 19.764 1.00 93.94 284 ALA A CA 1
ATOM 2126 C C . ALA A 1 284 ? -8.250 11.784 18.645 1.00 93.94 284 ALA A C 1
ATOM 2128 O O . ALA A 1 284 ? -8.505 12.957 18.336 1.00 93.94 284 ALA A O 1
ATOM 2129 N N . GLU A 1 285 ? -7.308 11.079 18.008 1.00 96.31 285 GLU A N 1
ATOM 2130 C CA . GLU A 1 285 ? -6.558 11.586 16.851 1.00 96.31 285 GLU A CA 1
ATOM 2131 C C . GLU A 1 285 ? -7.484 11.787 15.647 1.00 96.31 285 GLU A C 1
ATOM 2133 O O . GLU A 1 285 ? -7.498 12.868 15.056 1.00 96.31 285 GLU A O 1
ATOM 2138 N N . LEU A 1 286 ? -8.312 10.788 15.328 1.00 98.19 286 LEU A N 1
ATOM 2139 C CA . LEU A 1 286 ? -9.278 10.830 14.227 1.00 98.19 286 LEU A CA 1
ATOM 2140 C C . LEU A 1 286 ? -10.272 11.974 14.400 1.00 98.19 286 LEU A C 1
ATOM 2142 O O . LEU A 1 286 ? -10.544 12.711 13.453 1.00 98.19 286 LEU A O 1
ATOM 2146 N N . ARG A 1 287 ? -10.766 12.184 15.623 1.00 97.56 287 ARG A N 1
ATOM 2147 C CA . ARG A 1 287 ? -11.634 13.320 15.935 1.00 97.56 287 ARG A CA 1
ATOM 2148 C C . ARG A 1 287 ? -10.919 14.649 15.694 1.00 97.56 287 ARG A C 1
ATOM 2150 O O . ARG A 1 287 ? -11.479 15.531 15.048 1.00 97.56 287 ARG A O 1
ATOM 2157 N N . THR A 1 288 ? -9.679 14.780 16.165 1.00 97.12 288 THR A N 1
ATOM 2158 C CA . THR A 1 288 ? -8.867 15.989 15.948 1.00 97.12 288 THR A CA 1
ATOM 2159 C C . THR A 1 288 ? -8.649 16.254 14.455 1.00 97.12 288 THR A C 1
ATOM 2161 O O . THR A 1 288 ? -8.761 17.397 14.009 1.00 97.12 288 THR A O 1
ATOM 2164 N N . LEU A 1 289 ? -8.381 15.207 13.668 1.00 97.94 289 LEU A N 1
ATOM 2165 C CA . LEU A 1 289 ? -8.246 15.295 12.216 1.00 97.94 289 LEU A CA 1
ATOM 2166 C C . LEU A 1 289 ? -9.553 15.755 11.559 1.00 97.94 289 LEU A C 1
ATOM 2168 O O . LEU A 1 289 ? -9.540 16.709 10.783 1.00 97.94 289 LEU A O 1
ATOM 2172 N N . LEU A 1 290 ? -10.678 15.121 11.895 1.00 97.81 290 LEU A N 1
ATOM 2173 C CA . LEU A 1 290 ? -11.997 15.441 11.345 1.00 97.81 290 LEU A CA 1
ATOM 2174 C C . LEU A 1 290 ? -12.436 16.867 11.683 1.00 97.81 290 LEU A C 1
ATOM 2176 O O . LEU A 1 290 ? -13.089 17.514 10.871 1.00 97.81 290 LEU A O 1
ATOM 2180 N N . GLU A 1 291 ? -12.067 17.387 12.850 1.00 96.12 291 GLU A N 1
ATOM 2181 C CA . GLU A 1 291 ? -12.359 18.766 13.253 1.00 96.12 291 GLU A CA 1
ATOM 2182 C C . GLU A 1 291 ? -11.385 19.796 12.640 1.00 96.12 291 GLU A C 1
ATOM 2184 O O . GLU A 1 291 ? -11.628 21.005 12.734 1.00 96.12 291 GLU A O 1
ATOM 2189 N N . SER A 1 292 ? -10.300 19.356 11.990 1.00 97.44 292 SER A N 1
ATOM 2190 C CA . SER A 1 292 ? -9.291 20.262 11.437 1.00 97.44 292 SER A CA 1
ATOM 2191 C C . SER A 1 292 ? -9.813 21.059 10.226 1.00 97.44 292 SER A C 1
ATOM 2193 O O . SER A 1 292 ? -10.481 20.503 9.343 1.00 97.44 292 SER A O 1
ATOM 2195 N N . PRO A 1 293 ? -9.502 22.369 10.127 1.00 96.88 293 PRO A N 1
ATOM 2196 C CA . PRO A 1 293 ? -9.874 23.178 8.968 1.00 96.88 293 PRO A CA 1
ATOM 2197 C C . PRO A 1 293 ? -9.323 22.635 7.648 1.00 96.88 293 PRO A C 1
ATOM 2199 O O . PRO A 1 293 ? -9.983 22.756 6.620 1.00 96.88 293 PRO A O 1
ATOM 2202 N N . GLU A 1 294 ? -8.125 22.052 7.673 1.00 95.38 294 GLU A N 1
ATOM 2203 C CA . GLU A 1 294 ? -7.460 21.480 6.506 1.00 95.38 294 GLU A CA 1
ATOM 2204 C C . GLU A 1 294 ? -8.243 20.284 5.956 1.00 95.38 294 GLU A C 1
ATOM 2206 O O . GLU A 1 294 ? -8.532 20.248 4.760 1.00 95.38 294 GLU A O 1
ATOM 2211 N N . PHE A 1 295 ? -8.666 19.358 6.823 1.00 96.56 295 PHE A N 1
ATOM 2212 C CA . PHE A 1 295 ? -9.491 18.215 6.426 1.00 96.56 295 PHE A CA 1
ATOM 2213 C C . PHE A 1 295 ? -10.858 18.660 5.890 1.00 96.56 295 PHE A C 1
ATOM 2215 O O . PHE A 1 295 ? -11.314 18.197 4.844 1.00 96.56 295 PHE A O 1
ATOM 2222 N N . GLN A 1 296 ? -11.502 19.607 6.577 1.00 95.75 296 GLN A N 1
ATOM 2223 C CA . GLN A 1 296 ? -12.817 20.123 6.186 1.00 95.75 296 GLN A CA 1
ATOM 2224 C C . GLN A 1 296 ? -12.791 20.920 4.874 1.00 95.75 296 GLN A C 1
ATOM 2226 O O . GLN A 1 296 ? -13.799 20.981 4.170 1.00 95.75 296 GLN A O 1
ATOM 2231 N N . ALA A 1 297 ? -11.661 21.549 4.544 1.00 95.38 297 ALA A N 1
ATOM 2232 C CA . ALA A 1 297 ? -11.479 22.274 3.289 1.00 95.38 297 ALA A CA 1
ATOM 2233 C C . ALA A 1 297 ? -11.060 21.371 2.116 1.00 95.38 297 ALA A C 1
ATOM 2235 O O . ALA A 1 297 ? -11.214 21.789 0.965 1.00 95.38 297 ALA A O 1
ATOM 2236 N N . GLY A 1 298 ? -10.522 20.179 2.397 1.00 94.25 298 GLY A N 1
ATOM 2237 C CA . GLY A 1 298 ? -10.099 19.203 1.394 1.00 94.25 298 GLY A CA 1
ATOM 2238 C C . GLY A 1 298 ? -11.262 18.619 0.589 1.00 94.25 298 GLY A C 1
ATOM 2239 O O . GLY A 1 298 ? -12.406 18.577 1.047 1.00 94.25 298 GLY A O 1
ATOM 2240 N N . GLY A 1 299 ? -10.974 18.167 -0.631 1.00 94.94 299 GLY A N 1
ATOM 2241 C CA . GLY A 1 299 ? -11.884 17.325 -1.396 1.00 94.94 299 GLY A CA 1
ATOM 2242 C C . GLY A 1 299 ? -11.896 15.888 -0.869 1.00 94.94 299 GLY A C 1
ATOM 2243 O O . GLY A 1 299 ? -11.171 15.526 0.056 1.00 94.94 299 GLY A O 1
ATOM 2244 N N . ALA A 1 300 ? -12.739 15.044 -1.471 1.00 94.19 300 ALA A N 1
ATOM 2245 C CA . ALA A 1 300 ? -12.902 13.657 -1.031 1.00 94.19 300 ALA A CA 1
ATOM 2246 C C . ALA A 1 300 ? -11.586 12.858 -1.080 1.00 94.19 300 ALA A C 1
ATOM 2248 O O . ALA A 1 300 ? -11.324 12.081 -0.168 1.00 94.19 300 ALA A O 1
ATOM 2249 N N . ALA A 1 301 ? -10.752 13.093 -2.100 1.00 94.94 301 ALA A N 1
ATOM 2250 C CA . ALA A 1 301 ? -9.464 12.419 -2.257 1.00 94.94 301 ALA A CA 1
ATOM 2251 C C . ALA A 1 301 ? -8.444 12.864 -1.197 1.00 94.94 301 ALA A C 1
ATOM 2253 O O . ALA A 1 301 ? -7.777 12.020 -0.608 1.00 94.94 301 ALA A O 1
ATOM 2254 N N . GLU A 1 302 ? -8.346 14.166 -0.894 1.00 96.62 302 GLU A N 1
ATOM 2255 C CA . GLU A 1 302 ? -7.451 14.647 0.167 1.00 96.62 302 GLU A CA 1
ATOM 2256 C C . GLU A 1 302 ? -7.884 14.139 1.551 1.00 96.62 302 GLU A C 1
ATOM 2258 O O . GLU A 1 302 ? -7.046 13.791 2.383 1.00 96.62 302 GLU A O 1
ATOM 2263 N N . GLN A 1 303 ? -9.195 14.070 1.793 1.00 97.31 303 GLN A N 1
ATOM 2264 C CA . GLN A 1 303 ? -9.754 13.512 3.024 1.00 97.31 303 GLN A CA 1
ATOM 2265 C C . GLN A 1 303 ? -9.464 12.016 3.158 1.00 97.31 303 GLN A C 1
ATOM 2267 O O . GLN A 1 303 ? -9.060 11.563 4.225 1.00 97.31 303 GLN A O 1
ATOM 2272 N N . GLU A 1 304 ? -9.653 11.247 2.085 1.00 97.00 304 GLU A N 1
ATOM 2273 C CA . GLU A 1 304 ? -9.339 9.818 2.068 1.00 97.00 304 GLU A CA 1
ATOM 2274 C C . GLU A 1 304 ? -7.848 9.576 2.318 1.00 97.00 304 GLU A C 1
ATOM 2276 O O . GLU A 1 304 ? -7.514 8.808 3.210 1.00 97.00 304 GLU A O 1
ATOM 2281 N N . ALA A 1 305 ? -6.956 10.321 1.662 1.00 96.62 305 ALA A N 1
ATOM 2282 C CA . ALA A 1 305 ? -5.513 10.232 1.893 1.00 96.62 305 ALA A CA 1
ATOM 2283 C C . ALA A 1 305 ? -5.116 10.522 3.351 1.00 96.62 305 ALA A C 1
ATOM 2285 O O . ALA A 1 305 ? -4.278 9.826 3.932 1.00 96.62 305 ALA A O 1
ATOM 2286 N N . ALA A 1 306 ? -5.733 11.535 3.969 1.00 97.62 306 ALA A N 1
ATOM 2287 C CA . ALA A 1 306 ? -5.494 11.859 5.371 1.00 97.62 306 ALA A CA 1
ATOM 2288 C C . ALA A 1 306 ? -5.957 10.735 6.315 1.00 97.62 306 ALA A C 1
ATOM 2290 O O . ALA A 1 306 ? -5.252 10.419 7.272 1.00 97.62 306 ALA A O 1
ATOM 2291 N N . LEU A 1 307 ? -7.104 10.110 6.032 1.00 98.44 307 LEU A N 1
ATOM 2292 C CA . LEU A 1 307 ? -7.611 8.970 6.802 1.00 98.44 307 LEU A CA 1
ATOM 2293 C C . LEU A 1 307 ? -6.761 7.714 6.591 1.00 98.44 307 LEU A C 1
ATOM 2295 O O . LEU A 1 307 ? -6.389 7.080 7.574 1.00 98.44 307 LEU A O 1
ATOM 2299 N N . SER A 1 308 ? -6.371 7.402 5.352 1.00 98.06 308 SER A N 1
ATOM 2300 C CA . SER A 1 308 ? -5.475 6.283 5.031 1.00 98.06 308 SER A CA 1
ATOM 2301 C C . SER A 1 308 ? -4.140 6.406 5.754 1.00 98.06 308 SER A C 1
ATOM 2303 O O . SER A 1 308 ? -3.590 5.411 6.212 1.00 98.06 308 SER A O 1
ATOM 2305 N N . ARG A 1 309 ? -3.631 7.630 5.937 1.00 97.94 309 ARG A N 1
ATOM 2306 C CA . ARG A 1 309 ? -2.428 7.865 6.742 1.00 97.94 309 ARG A CA 1
ATOM 2307 C C . ARG A 1 309 ? -2.625 7.510 8.216 1.00 97.94 309 ARG A C 1
ATOM 2309 O O . ARG A 1 309 ? -1.715 6.935 8.809 1.00 97.94 309 ARG A O 1
ATOM 2316 N N . VAL A 1 310 ? -3.761 7.866 8.816 1.00 98.19 310 VAL A N 1
ATOM 2317 C CA . VAL A 1 310 ? -4.046 7.505 10.216 1.00 98.19 310 VAL A CA 1
ATOM 2318 C C . VAL A 1 310 ? -4.240 5.996 10.346 1.00 98.19 310 VAL A C 1
ATOM 2320 O O . VAL A 1 310 ? -3.660 5.408 11.255 1.00 98.19 310 VAL A O 1
ATOM 2323 N N . ALA A 1 311 ? -4.964 5.370 9.413 1.00 97.88 311 ALA A N 1
ATOM 2324 C CA . ALA A 1 311 ? -5.138 3.920 9.358 1.00 97.88 311 ALA A CA 1
ATOM 2325 C C . ALA A 1 311 ? -3.792 3.190 9.232 1.00 97.88 311 ALA A C 1
ATOM 2327 O O . ALA A 1 311 ? -3.479 2.347 10.062 1.00 97.88 311 ALA A O 1
ATOM 2328 N N . LEU A 1 312 ? -2.931 3.601 8.296 1.00 98.38 312 LEU A N 1
ATOM 2329 C CA . LEU A 1 312 ? -1.574 3.071 8.143 1.00 98.38 312 LEU A CA 1
ATOM 2330 C C . LEU A 1 312 ? -0.780 3.100 9.451 1.00 98.38 312 LEU A C 1
ATOM 2332 O O . LEU A 1 312 ? -0.233 2.081 9.862 1.00 98.38 312 LEU A O 1
ATOM 2336 N N . LEU A 1 313 ? -0.719 4.254 10.116 1.00 98.00 313 LEU A N 1
ATOM 2337 C CA . LEU A 1 313 ? 0.117 4.433 11.306 1.00 98.00 313 LEU A CA 1
ATOM 2338 C C . LEU A 1 313 ? -0.451 3.774 12.574 1.00 98.00 313 LEU A C 1
ATOM 2340 O O . LEU A 1 313 ? 0.288 3.646 13.551 1.00 98.00 313 LEU A O 1
ATOM 2344 N N . ASN A 1 314 ? -1.722 3.366 12.549 1.00 96.75 314 ASN A N 1
ATOM 2345 C CA . ASN A 1 314 ? -2.403 2.668 13.639 1.00 96.75 314 ASN A CA 1
ATOM 2346 C C . ASN A 1 314 ? -2.697 1.188 13.331 1.00 96.75 314 ASN A C 1
ATOM 2348 O O . ASN A 1 314 ? -3.181 0.489 14.214 1.00 96.75 314 ASN A O 1
ATOM 2352 N N . SER A 1 315 ? -2.383 0.713 12.122 1.00 96.44 315 SER A N 1
ATOM 2353 C CA . SER A 1 315 ? -2.583 -0.682 11.718 1.00 96.44 315 SER A CA 1
ATOM 2354 C C . SER A 1 315 ? -1.744 -1.654 12.550 1.00 96.44 315 SER A C 1
ATOM 2356 O O . SER A 1 315 ? -0.629 -1.339 12.999 1.00 96.44 315 SER A O 1
ATOM 2358 N N . THR A 1 316 ? -2.257 -2.873 12.720 1.00 94.56 316 THR A N 1
ATOM 2359 C CA . THR A 1 316 ? -1.540 -3.920 13.459 1.00 94.56 316 THR A CA 1
ATOM 2360 C C . THR A 1 316 ? -0.255 -4.342 12.741 1.00 94.56 316 THR A C 1
ATOM 2362 O O . THR A 1 316 ? 0.767 -4.593 13.386 1.00 94.56 316 THR A O 1
ATOM 2365 N N . GLU A 1 317 ? -0.258 -4.326 11.407 1.00 96.94 317 GLU A N 1
ATOM 2366 C CA . GLU A 1 317 ? 0.884 -4.632 10.551 1.00 96.94 317 GLU A CA 1
ATOM 2367 C C . GLU A 1 317 ? 2.002 -3.612 10.742 1.00 96.94 317 GLU A C 1
ATOM 2369 O O . GLU A 1 317 ? 3.160 -3.989 10.933 1.00 96.94 317 GLU A O 1
ATOM 2374 N N . PHE A 1 318 ? 1.671 -2.317 10.778 1.00 98.25 318 PHE A N 1
ATOM 2375 C CA . PHE A 1 318 ? 2.654 -1.270 11.043 1.00 98.25 318 PHE A CA 1
ATOM 2376 C C . PHE A 1 318 ? 3.272 -1.420 12.437 1.00 98.25 318 PHE A C 1
ATOM 2378 O O . PHE A 1 318 ? 4.492 -1.305 12.596 1.00 98.25 318 PHE A O 1
ATOM 2385 N N . ALA A 1 319 ? 2.450 -1.717 13.447 1.00 96.69 319 ALA A N 1
ATOM 2386 C CA . ALA A 1 319 ? 2.921 -1.953 14.808 1.00 96.69 319 ALA A CA 1
ATOM 2387 C C . ALA A 1 319 ? 3.819 -3.201 14.918 1.00 96.69 319 ALA A C 1
ATOM 2389 O O . ALA A 1 319 ? 4.749 -3.215 15.732 1.00 96.69 319 ALA A O 1
ATOM 2390 N N . ALA A 1 320 ? 3.577 -4.226 14.094 1.00 96.62 320 ALA A N 1
ATOM 2391 C CA . ALA A 1 320 ? 4.356 -5.462 14.057 1.00 96.62 320 ALA A CA 1
ATOM 2392 C C . ALA A 1 320 ? 5.736 -5.306 13.389 1.00 96.62 320 ALA A C 1
ATOM 2394 O O . ALA A 1 320 ? 6.645 -6.093 13.677 1.00 96.62 320 ALA A O 1
ATOM 2395 N N . LEU A 1 321 ? 5.920 -4.296 12.531 1.00 98.06 321 LEU A N 1
ATOM 2396 C CA . LEU A 1 321 ? 7.201 -4.028 11.876 1.00 98.06 321 LEU A CA 1
ATOM 2397 C C . LEU A 1 321 ? 8.289 -3.591 12.877 1.00 98.06 321 LEU A C 1
ATOM 2399 O O . LEU A 1 321 ? 8.008 -2.869 13.842 1.00 98.06 321 LEU A O 1
ATOM 2403 N N . PRO A 1 322 ? 9.569 -3.939 12.632 1.00 98.06 322 PRO A N 1
ATOM 2404 C CA . PRO A 1 322 ? 10.693 -3.369 13.368 1.00 98.06 322 PRO A CA 1
ATOM 2405 C C . PRO A 1 322 ? 10.691 -1.835 13.319 1.00 98.06 322 PRO A C 1
ATOM 2407 O O . PRO A 1 322 ? 10.331 -1.232 12.311 1.00 98.06 322 PRO A O 1
ATOM 2410 N N . THR A 1 323 ? 11.188 -1.175 14.371 1.00 98.38 323 THR A N 1
ATOM 2411 C CA . THR A 1 323 ? 11.239 0.301 14.427 1.00 98.38 323 THR A CA 1
ATOM 2412 C C . THR A 1 323 ? 11.959 0.924 13.226 1.00 98.38 323 THR A C 1
ATOM 2414 O O . THR A 1 323 ? 11.530 1.967 12.744 1.00 98.38 323 THR A O 1
ATOM 2417 N N . SER A 1 324 ? 13.014 0.282 12.711 1.00 98.25 324 SER A N 1
ATOM 2418 C CA . SER A 1 324 ? 13.714 0.749 11.507 1.00 98.25 324 SER A CA 1
ATOM 2419 C C . SER A 1 324 ? 12.816 0.784 10.273 1.00 98.25 324 SER A C 1
ATOM 2421 O O . SER A 1 324 ? 12.930 1.704 9.473 1.00 98.25 324 SER A O 1
ATOM 2423 N N . ASP A 1 325 ? 11.910 -0.180 10.138 1.00 98.81 325 ASP A N 1
ATOM 2424 C CA . ASP A 1 325 ? 11.010 -0.303 8.991 1.00 98.81 325 ASP A CA 1
ATOM 2425 C C . ASP A 1 325 ? 9.814 0.646 9.127 1.00 98.81 325 ASP A C 1
ATOM 2427 O O . ASP A 1 325 ? 9.409 1.287 8.157 1.00 98.81 325 ASP A O 1
ATOM 2431 N N . GLN A 1 326 ? 9.329 0.856 10.354 1.00 98.81 326 GLN A N 1
ATOM 2432 C CA . GLN A 1 326 ? 8.378 1.932 10.642 1.00 98.81 326 GLN A CA 1
ATOM 2433 C C . GLN A 1 326 ? 8.953 3.311 10.278 1.00 98.81 326 GLN A C 1
ATOM 2435 O O . GLN A 1 326 ? 8.236 4.172 9.766 1.00 98.81 326 GLN A O 1
ATOM 2440 N N . ASP A 1 327 ? 10.246 3.538 10.528 1.00 98.81 327 ASP A N 1
ATOM 2441 C CA . ASP A 1 327 ? 10.916 4.788 10.162 1.00 98.81 327 ASP A CA 1
ATOM 2442 C C . ASP A 1 327 ? 11.039 4.956 8.640 1.00 98.81 327 ASP A C 1
ATOM 2444 O O . ASP A 1 327 ? 10.900 6.080 8.158 1.00 98.81 327 ASP A O 1
ATOM 2448 N N . LEU A 1 328 ? 11.210 3.869 7.877 1.00 98.88 328 LEU A N 1
ATOM 2449 C CA . LEU A 1 328 ? 11.176 3.895 6.407 1.00 98.88 328 LEU A CA 1
ATOM 2450 C C . LEU A 1 328 ? 9.787 4.276 5.876 1.00 98.88 328 LEU A C 1
ATOM 2452 O O . LEU A 1 328 ? 9.681 5.121 4.989 1.00 98.88 328 LEU A O 1
ATOM 2456 N N . ILE A 1 329 ? 8.712 3.742 6.460 1.00 98.81 329 ILE A N 1
ATOM 2457 C CA . ILE A 1 329 ? 7.332 4.132 6.114 1.00 98.81 329 ILE A CA 1
ATOM 2458 C C . ILE A 1 329 ? 7.102 5.620 6.405 1.00 98.81 329 ILE A C 1
ATOM 2460 O O . ILE A 1 329 ? 6.621 6.364 5.549 1.00 98.81 329 ILE A O 1
ATOM 2464 N N . ARG A 1 330 ? 7.507 6.100 7.589 1.00 98.75 330 ARG A N 1
ATOM 2465 C CA . ARG A 1 330 ? 7.402 7.528 7.942 1.00 98.75 330 ARG A CA 1
ATOM 2466 C C . ARG A 1 330 ? 8.236 8.413 7.013 1.00 98.75 330 ARG A C 1
ATOM 2468 O O . ARG A 1 330 ? 7.789 9.506 6.669 1.00 98.75 330 ARG A O 1
ATOM 2475 N N . ALA A 1 331 ? 9.425 7.961 6.615 1.00 98.62 331 ALA A N 1
ATOM 2476 C CA . ALA A 1 331 ? 10.278 8.667 5.664 1.00 98.62 331 ALA A CA 1
ATOM 2477 C C . ALA A 1 331 ? 9.643 8.723 4.269 1.00 98.62 331 ALA A C 1
ATOM 2479 O O . ALA A 1 331 ? 9.658 9.785 3.653 1.00 98.62 331 ALA A O 1
ATOM 2480 N N . THR A 1 332 ? 9.012 7.634 3.826 1.00 98.75 332 THR A N 1
ATOM 2481 C CA . THR A 1 332 ? 8.260 7.570 2.564 1.00 98.75 332 THR A CA 1
ATOM 2482 C C . THR A 1 332 ? 7.131 8.603 2.557 1.00 98.75 332 THR A C 1
ATOM 2484 O O . THR A 1 332 ? 7.093 9.474 1.694 1.00 98.75 332 THR A O 1
ATOM 2487 N N . LEU A 1 333 ? 6.284 8.610 3.595 1.00 98.50 333 LEU A N 1
ATOM 2488 C CA . LEU A 1 333 ? 5.199 9.591 3.753 1.00 98.50 333 LEU A CA 1
ATOM 2489 C C . LEU A 1 333 ? 5.692 11.046 3.814 1.00 98.50 333 LEU A C 1
ATOM 2491 O O . LEU A 1 333 ? 4.964 11.963 3.443 1.00 98.50 333 LEU A O 1
ATOM 2495 N N . ALA A 1 334 ? 6.892 11.281 4.349 1.00 98.00 334 ALA A N 1
ATOM 2496 C CA . ALA A 1 334 ? 7.477 12.617 4.445 1.00 98.00 334 ALA A CA 1
ATOM 2497 C C . ALA A 1 334 ? 8.170 13.068 3.149 1.00 98.00 334 ALA A C 1
ATOM 2499 O O . ALA A 1 334 ? 8.319 14.272 2.937 1.00 98.00 334 ALA A O 1
ATOM 2500 N N . GLY A 1 335 ? 8.638 12.118 2.336 1.00 97.69 335 GLY A N 1
ATOM 2501 C CA . GLY A 1 335 ? 9.328 12.361 1.072 1.00 97.69 335 GLY A CA 1
ATOM 2502 C C . GLY A 1 335 ? 8.401 12.468 -0.138 1.00 97.69 335 GLY A C 1
ATOM 2503 O O . GLY A 1 335 ? 8.834 13.006 -1.153 1.00 97.69 335 GLY A O 1
ATOM 2504 N N . ALA A 1 336 ? 7.162 11.982 -0.025 1.00 97.38 336 ALA A N 1
ATOM 2505 C CA . ALA A 1 336 ? 6.187 11.982 -1.110 1.00 97.38 336 ALA A CA 1
ATOM 2506 C C . ALA A 1 336 ? 5.781 13.395 -1.554 1.00 97.38 336 ALA A C 1
ATOM 2508 O O . ALA A 1 336 ? 5.740 14.332 -0.746 1.00 97.38 336 ALA A O 1
ATOM 2509 N N . ASP A 1 337 ? 5.452 13.547 -2.843 1.00 95.88 337 ASP A N 1
ATOM 2510 C CA . ASP A 1 337 ? 4.844 14.779 -3.348 1.00 95.88 337 ASP A CA 1
ATOM 2511 C C . ASP A 1 337 ? 3.496 15.002 -2.646 1.00 95.88 337 ASP A C 1
ATOM 2513 O O . ASP A 1 337 ? 2.694 14.088 -2.484 1.00 95.88 337 ASP A O 1
ATOM 2517 N N . VAL A 1 338 ? 3.221 16.239 -2.238 1.00 90.75 338 VAL A N 1
ATOM 2518 C CA . VAL A 1 338 ? 1.952 16.612 -1.597 1.00 90.75 338 VAL A CA 1
ATOM 2519 C C . VAL A 1 338 ? 0.738 16.415 -2.511 1.00 90.75 338 VAL A C 1
ATOM 2521 O O . VAL A 1 338 ? -0.386 16.366 -2.017 1.00 90.75 338 VAL A O 1
ATOM 2524 N N . ALA A 1 339 ? 0.951 16.357 -3.827 1.00 95.00 339 ALA A N 1
ATOM 2525 C CA . ALA A 1 339 ? -0.073 16.033 -4.811 1.00 95.00 339 ALA A CA 1
ATOM 2526 C C . ALA A 1 339 ? -0.297 14.519 -4.968 1.00 95.00 339 ALA A C 1
ATOM 2528 O O . ALA A 1 339 ? -1.335 14.126 -5.503 1.00 95.00 339 ALA A O 1
ATOM 2529 N N . ASP A 1 340 ? 0.636 13.681 -4.504 1.00 97.00 340 ASP A N 1
ATOM 2530 C CA . ASP A 1 340 ? 0.487 12.231 -4.515 1.00 97.00 340 ASP A CA 1
ATOM 2531 C C . ASP A 1 340 ? -0.282 11.763 -3.271 1.00 97.00 340 ASP A C 1
ATOM 2533 O O . ASP A 1 340 ? 0.256 11.512 -2.191 1.00 97.00 340 ASP A O 1
ATOM 2537 N N . LEU A 1 341 ? -1.597 11.681 -3.442 1.00 97.00 341 LEU A N 1
ATOM 2538 C CA . LEU A 1 341 ? -2.540 11.332 -2.386 1.00 97.00 341 LEU A CA 1
ATOM 2539 C C . LEU A 1 341 ? -2.632 9.816 -2.130 1.00 97.00 341 LEU A C 1
ATOM 2541 O O . LEU A 1 341 ? -3.250 9.417 -1.143 1.00 97.00 341 LEU A O 1
ATOM 2545 N N . ALA A 1 342 ? -2.046 8.973 -2.987 1.00 98.06 342 ALA A N 1
ATOM 2546 C CA . ALA A 1 342 ? -2.225 7.520 -2.931 1.00 98.06 342 ALA A CA 1
ATOM 2547 C C . ALA A 1 342 ? -1.194 6.807 -2.037 1.00 98.06 342 ALA A C 1
ATOM 2549 O O . ALA A 1 342 ? -1.522 5.781 -1.445 1.00 98.06 342 ALA A O 1
ATOM 2550 N N . VAL A 1 343 ? -0.007 7.396 -1.826 1.00 98.44 343 VAL A N 1
ATOM 2551 C CA . VAL A 1 343 ? 1.131 6.762 -1.117 1.00 98.44 343 VAL A CA 1
ATOM 2552 C C . VAL A 1 343 ? 0.752 6.109 0.215 1.00 98.44 343 VAL A C 1
ATOM 2554 O O . VAL A 1 343 ? 1.208 5.010 0.517 1.00 98.44 343 VAL A O 1
ATOM 2557 N N . ALA A 1 344 ? -0.065 6.768 1.043 1.00 98.25 344 ALA A N 1
ATOM 2558 C CA . ALA A 1 344 ? -0.461 6.206 2.335 1.00 98.25 344 ALA A CA 1
ATOM 2559 C C . ALA A 1 344 ? -1.352 4.963 2.190 1.00 98.25 344 ALA A C 1
ATOM 2561 O O . ALA A 1 344 ? -1.197 4.013 2.955 1.00 98.25 344 ALA A O 1
ATOM 2562 N N . GLY A 1 345 ? -2.266 4.974 1.216 1.00 98.00 345 GLY A N 1
ATOM 2563 C CA . GLY A 1 345 ? -3.114 3.827 0.901 1.00 98.00 345 GLY A CA 1
ATOM 2564 C C . GLY A 1 345 ? -2.305 2.666 0.328 1.00 98.00 345 GLY A C 1
ATOM 2565 O O . GLY A 1 345 ? -2.460 1.542 0.792 1.00 98.00 345 GLY A O 1
ATOM 2566 N N . ASP A 1 346 ? -1.382 2.943 -0.595 1.00 98.69 346 ASP A N 1
ATOM 2567 C CA . ASP A 1 346 ? -0.542 1.904 -1.204 1.00 98.69 346 ASP A CA 1
ATOM 2568 C C . ASP A 1 346 ? 0.421 1.280 -0.183 1.00 98.69 346 ASP A C 1
ATOM 2570 O O . ASP A 1 346 ? 0.641 0.072 -0.187 1.00 98.69 346 ASP A O 1
ATOM 2574 N N . LEU A 1 347 ? 0.965 2.074 0.750 1.00 98.81 347 LEU A N 1
ATOM 2575 C CA . LEU A 1 347 ? 1.789 1.546 1.844 1.00 98.81 347 LEU A CA 1
ATOM 2576 C C . LEU A 1 347 ? 0.978 0.659 2.789 1.00 98.81 347 LEU A C 1
ATOM 2578 O O . LEU A 1 347 ? 1.499 -0.359 3.240 1.00 98.81 347 LEU A O 1
ATOM 2582 N N . LEU A 1 348 ? -0.270 1.037 3.090 1.00 98.38 348 LEU A N 1
ATOM 2583 C CA . LEU A 1 348 ? -1.176 0.219 3.896 1.00 98.38 348 LEU A CA 1
ATOM 2584 C C . LEU A 1 348 ? -1.476 -1.110 3.191 1.00 98.38 348 LEU A C 1
ATOM 2586 O O . LEU A 1 348 ? -1.300 -2.162 3.802 1.00 98.38 348 LEU A O 1
ATOM 2590 N N . SER A 1 349 ? -1.821 -1.068 1.900 1.00 98.12 349 SER A N 1
ATOM 2591 C CA . SER A 1 349 ? -2.053 -2.271 1.086 1.00 98.12 349 SER A CA 1
ATOM 2592 C C . SER A 1 349 ? -0.823 -3.183 1.066 1.00 98.12 349 SER A C 1
ATOM 2594 O O . SER A 1 349 ? -0.919 -4.369 1.381 1.00 98.12 349 SER A O 1
ATOM 2596 N N . LEU A 1 350 ? 0.365 -2.615 0.820 1.00 98.75 350 LEU A N 1
ATOM 2597 C CA . LEU A 1 350 ? 1.625 -3.355 0.797 1.00 98.75 350 LEU A CA 1
ATOM 2598 C C . LEU A 1 350 ? 1.894 -4.106 2.108 1.00 98.75 350 LEU A C 1
ATOM 2600 O O . LEU A 1 350 ? 2.278 -5.273 2.061 1.00 98.75 350 LEU A O 1
ATOM 2604 N N . ILE A 1 351 ? 1.728 -3.466 3.271 1.00 98.50 351 ILE A N 1
ATOM 2605 C CA . ILE A 1 351 ? 2.037 -4.122 4.553 1.00 98.50 351 ILE A CA 1
ATOM 2606 C C . ILE A 1 351 ? 0.959 -5.120 4.988 1.00 98.50 351 ILE A C 1
ATOM 2608 O O . ILE A 1 351 ? 1.291 -6.092 5.666 1.00 98.50 351 ILE A O 1
ATOM 2612 N N . GLN A 1 352 ? -0.291 -4.916 4.560 1.00 96.62 352 GLN A N 1
ATOM 2613 C CA . GLN A 1 352 ? -1.403 -5.854 4.752 1.00 96.62 352 GLN A CA 1
ATOM 2614 C C . GLN A 1 352 ? -1.344 -7.048 3.794 1.00 96.62 352 GLN A C 1
ATOM 2616 O O . GLN A 1 352 ? -1.979 -8.078 4.036 1.00 96.62 352 GLN A O 1
ATOM 2621 N N . ASN A 1 353 ? -0.562 -6.958 2.715 1.00 98.12 353 ASN A N 1
ATOM 2622 C CA . ASN A 1 353 ? -0.403 -8.061 1.784 1.00 98.12 353 ASN A CA 1
ATOM 2623 C C . ASN A 1 353 ? 0.219 -9.284 2.506 1.00 98.12 353 ASN A C 1
ATOM 2625 O O . ASN A 1 353 ? 1.353 -9.220 2.998 1.00 98.12 353 ASN A O 1
ATOM 2629 N N . PRO A 1 354 ? -0.461 -10.449 2.531 1.00 97.69 354 PRO A N 1
ATOM 2630 C CA . PRO A 1 354 ? 0.024 -11.628 3.247 1.00 97.69 354 PRO A CA 1
ATOM 2631 C C . PRO A 1 354 ? 1.327 -12.186 2.664 1.00 97.69 354 PRO A C 1
ATOM 2633 O O . PRO A 1 354 ? 2.112 -12.805 3.386 1.00 97.69 354 PRO A O 1
ATOM 2636 N N . ASN A 1 355 ? 1.588 -11.965 1.371 1.00 98.25 355 ASN A N 1
ATOM 2637 C CA . ASN A 1 355 ? 2.855 -12.335 0.758 1.00 98.25 355 ASN A CA 1
ATOM 2638 C C . ASN A 1 355 ? 3.987 -11.448 1.271 1.00 98.25 355 ASN A C 1
ATOM 2640 O O . ASN A 1 355 ? 5.062 -11.988 1.498 1.00 98.25 355 ASN A O 1
ATOM 2644 N N . PHE A 1 356 ? 3.752 -10.153 1.522 1.00 98.62 356 PHE A N 1
ATOM 2645 C CA . PHE A 1 356 ? 4.732 -9.254 2.146 1.00 98.62 356 PHE A CA 1
ATOM 2646 C C . PHE A 1 356 ? 4.973 -9.630 3.609 1.00 98.62 356 PHE A C 1
ATOM 2648 O O . PHE A 1 356 ? 6.119 -9.834 4.021 1.00 98.62 356 PHE A O 1
ATOM 2655 N N . ALA A 1 357 ? 3.897 -9.803 4.381 1.00 96.88 357 ALA A N 1
ATOM 2656 C CA . ALA A 1 357 ? 3.969 -10.206 5.783 1.00 96.88 357 ALA A CA 1
ATOM 2657 C C . ALA A 1 357 ? 4.688 -11.559 5.968 1.00 96.88 357 ALA A C 1
ATOM 2659 O O . ALA A 1 357 ? 5.364 -11.779 6.974 1.00 96.88 357 ALA A O 1
ATOM 2660 N N . GLY A 1 358 ? 4.586 -12.456 4.980 1.00 96.62 358 GLY A N 1
ATOM 2661 C CA . GLY A 1 358 ? 5.266 -13.751 4.955 1.00 96.62 358 GLY A CA 1
ATOM 2662 C C . GLY A 1 358 ? 6.753 -13.718 4.574 1.00 96.62 358 GLY A C 1
ATOM 2663 O O . GLY A 1 358 ? 7.418 -14.755 4.682 1.00 96.62 358 GLY A O 1
ATOM 2664 N N . LEU A 1 359 ? 7.293 -12.580 4.121 1.00 97.88 359 LEU A N 1
ATOM 2665 C CA . LEU A 1 359 ? 8.707 -12.456 3.752 1.00 97.88 359 LEU A CA 1
ATOM 2666 C C . LEU A 1 359 ? 9.631 -12.437 4.983 1.00 97.88 359 LEU A C 1
ATOM 2668 O O . LEU A 1 359 ? 9.235 -12.016 6.070 1.00 97.88 359 LEU A O 1
ATOM 2672 N N . PRO A 1 360 ? 10.906 -12.842 4.831 1.00 97.81 360 PRO A N 1
ATOM 2673 C CA . PRO A 1 360 ? 11.920 -12.596 5.850 1.00 97.81 360 PRO A CA 1
ATOM 2674 C C . PRO A 1 360 ? 12.076 -11.097 6.145 1.00 97.81 360 PRO A C 1
ATOM 2676 O O . PRO A 1 360 ? 12.002 -10.276 5.231 1.00 97.81 360 PRO A O 1
ATOM 2679 N N . ALA A 1 361 ? 12.392 -10.754 7.398 1.00 98.12 361 ALA A N 1
ATOM 2680 C CA . ALA A 1 361 ? 12.549 -9.363 7.837 1.00 98.12 361 ALA A CA 1
ATOM 2681 C C . ALA A 1 361 ? 13.533 -8.559 6.963 1.00 98.12 361 ALA A C 1
ATOM 2683 O O . ALA A 1 361 ? 13.214 -7.454 6.548 1.00 98.12 361 ALA A O 1
ATOM 2684 N N . ASP A 1 362 ? 14.685 -9.134 6.594 1.00 98.44 362 ASP A N 1
ATOM 2685 C CA . ASP A 1 362 ? 15.663 -8.439 5.741 1.00 98.44 362 ASP A CA 1
ATOM 2686 C C . ASP A 1 362 ? 15.094 -8.101 4.345 1.00 98.44 362 ASP A C 1
ATOM 2688 O O . ASP A 1 362 ? 15.437 -7.067 3.769 1.00 98.44 362 ASP A O 1
ATOM 2692 N N . THR A 1 363 ? 14.197 -8.938 3.808 1.00 98.50 363 THR A N 1
ATOM 2693 C CA . THR A 1 363 ? 13.501 -8.677 2.538 1.00 98.50 363 THR A CA 1
ATOM 2694 C C . THR A 1 363 ? 12.428 -7.597 2.706 1.00 98.50 363 THR A C 1
ATOM 2696 O O . THR A 1 363 ? 12.325 -6.719 1.851 1.00 98.50 363 THR A O 1
ATOM 2699 N N . GLN A 1 364 ? 11.669 -7.605 3.809 1.00 98.75 364 GLN A N 1
ATOM 2700 C CA . GLN A 1 364 ? 10.715 -6.531 4.131 1.00 98.75 364 GLN A CA 1
ATOM 2701 C C . GLN A 1 364 ? 11.433 -5.180 4.229 1.00 98.75 364 GLN A C 1
ATOM 2703 O O . GLN A 1 364 ? 11.038 -4.221 3.563 1.00 98.75 364 GLN A O 1
ATOM 2708 N N . THR A 1 365 ? 12.557 -5.128 4.953 1.00 98.81 365 THR A N 1
ATOM 2709 C CA . THR A 1 365 ? 13.415 -3.942 5.027 1.00 98.81 365 THR A CA 1
ATOM 2710 C C . THR A 1 365 ? 13.920 -3.529 3.645 1.00 98.81 365 THR A C 1
ATOM 2712 O O . THR A 1 365 ? 13.952 -2.336 3.349 1.00 98.81 365 THR A O 1
ATOM 2715 N N . ALA A 1 366 ? 14.316 -4.467 2.775 1.00 98.69 366 ALA A N 1
ATOM 2716 C CA . ALA A 1 366 ? 14.765 -4.147 1.418 1.00 98.69 366 ALA A CA 1
ATOM 2717 C C . ALA A 1 366 ? 13.667 -3.471 0.582 1.00 98.69 366 ALA A C 1
ATOM 2719 O O . ALA A 1 366 ? 13.933 -2.439 -0.032 1.00 98.69 366 ALA A O 1
ATOM 2720 N N . ILE A 1 367 ? 12.442 -3.999 0.608 1.00 98.88 367 ILE A N 1
ATOM 2721 C CA . ILE A 1 367 ? 11.287 -3.433 -0.108 1.00 98.88 367 ILE A CA 1
ATOM 2722 C C . ILE A 1 367 ? 10.944 -2.041 0.434 1.00 98.88 367 ILE A C 1
ATOM 2724 O O . ILE A 1 367 ? 10.889 -1.078 -0.331 1.00 98.88 367 ILE A O 1
ATOM 2728 N N . LEU A 1 368 ? 10.797 -1.903 1.756 1.00 98.88 368 LEU A N 1
ATOM 2729 C CA . LEU A 1 368 ? 10.473 -0.621 2.393 1.00 98.88 368 LEU A CA 1
ATOM 2730 C C . LEU A 1 368 ? 11.594 0.415 2.227 1.00 98.88 368 LEU A C 1
ATOM 2732 O O . LEU A 1 368 ? 11.326 1.613 2.158 1.00 98.88 368 LEU A O 1
ATOM 2736 N N . SER A 1 369 ? 12.851 -0.026 2.106 1.00 98.88 369 SER A N 1
ATOM 2737 C CA . SER A 1 369 ? 13.963 0.876 1.785 1.00 98.88 369 SER A CA 1
ATOM 2738 C C . SER A 1 369 ? 13.795 1.473 0.394 1.00 98.88 369 SER A C 1
ATOM 2740 O O . SER A 1 369 ? 14.060 2.657 0.215 1.00 98.88 369 SER A O 1
ATOM 2742 N N . GLN A 1 370 ? 13.328 0.687 -0.583 1.00 98.81 370 GLN A N 1
ATOM 2743 C CA . GLN A 1 370 ? 13.084 1.206 -1.926 1.00 98.81 370 GLN A CA 1
ATOM 2744 C C . GLN A 1 370 ? 11.856 2.116 -1.982 1.00 98.81 370 GLN A C 1
ATOM 2746 O O . GLN A 1 370 ? 11.950 3.172 -2.594 1.00 98.81 370 GLN A O 1
ATOM 2751 N N . ALA A 1 371 ? 10.775 1.808 -1.258 1.00 98.75 371 ALA A N 1
ATOM 2752 C CA . ALA A 1 371 ? 9.668 2.754 -1.082 1.00 98.75 371 ALA A CA 1
ATOM 2753 C C . ALA A 1 371 ? 10.151 4.091 -0.480 1.00 98.75 371 ALA A C 1
ATOM 2755 O O . ALA A 1 371 ? 9.797 5.162 -0.958 1.00 98.75 371 ALA A O 1
ATOM 2756 N N . SER A 1 372 ? 11.051 4.049 0.510 1.00 98.75 372 SER A N 1
ATOM 2757 C CA . SER A 1 372 ? 11.622 5.268 1.095 1.00 98.75 372 SER A CA 1
ATOM 2758 C C . SER A 1 372 ? 12.602 6.000 0.175 1.00 98.75 372 SER A C 1
ATOM 2760 O O . SER A 1 372 ? 12.729 7.220 0.294 1.00 98.75 372 SER A O 1
ATOM 2762 N N . ASN A 1 373 ? 13.337 5.289 -0.683 1.00 98.56 373 ASN A N 1
ATOM 2763 C CA . ASN A 1 373 ? 14.242 5.893 -1.666 1.00 98.56 373 ASN A CA 1
ATOM 2764 C C . ASN A 1 373 ? 13.469 6.561 -2.812 1.00 98.56 373 ASN A C 1
ATOM 2766 O O . ASN A 1 373 ? 13.940 7.557 -3.360 1.00 98.56 373 ASN A O 1
ATOM 2770 N N . TYR A 1 374 ? 12.296 6.016 -3.140 1.00 98.31 374 TYR A N 1
ATOM 2771 C CA . TYR A 1 374 ? 11.414 6.438 -4.223 1.00 98.31 374 TYR A CA 1
ATOM 2772 C C . TYR A 1 374 ? 9.995 6.651 -3.674 1.00 98.31 374 TYR A C 1
ATOM 2774 O O . TYR A 1 374 ? 9.133 5.793 -3.869 1.00 98.31 374 TYR A O 1
ATOM 2782 N N . PRO A 1 375 ? 9.752 7.755 -2.939 1.00 98.19 375 PRO A N 1
ATOM 2783 C CA . PRO A 1 375 ? 8.488 7.990 -2.247 1.00 98.19 375 PRO A CA 1
ATOM 2784 C C . PRO A 1 375 ? 7.378 8.415 -3.221 1.00 98.19 375 PRO A C 1
ATOM 2786 O O . PRO A 1 375 ? 6.985 9.576 -3.271 1.00 98.19 375 PRO A O 1
ATOM 2789 N N . ASP A 1 376 ? 6.903 7.454 -4.007 1.00 98.38 376 ASP A N 1
ATOM 2790 C CA . ASP A 1 376 ? 5.934 7.602 -5.094 1.00 98.38 376 ASP A CA 1
ATOM 2791 C C . ASP A 1 376 ? 4.935 6.435 -5.045 1.00 98.38 376 ASP A C 1
ATOM 2793 O O . ASP A 1 376 ? 5.325 5.278 -4.854 1.00 98.38 376 ASP A O 1
ATOM 2797 N N . SER A 1 377 ? 3.646 6.729 -5.205 1.00 98.31 377 SER A N 1
ATOM 2798 C CA . SER A 1 377 ? 2.560 5.738 -5.164 1.00 98.31 377 SER A CA 1
ATOM 2799 C C . SER A 1 377 ? 2.742 4.623 -6.190 1.00 98.31 377 SER A C 1
ATOM 2801 O O . SER A 1 377 ? 2.589 3.447 -5.861 1.00 98.31 377 SER A O 1
ATOM 2803 N N . ARG A 1 378 ? 3.185 4.952 -7.410 1.00 98.06 378 ARG A N 1
ATOM 2804 C CA . ARG A 1 378 ? 3.445 3.968 -8.474 1.00 98.06 378 ARG A CA 1
ATOM 2805 C C . ARG A 1 378 ? 4.534 2.994 -8.048 1.00 98.06 378 ARG A C 1
ATOM 2807 O O . ARG A 1 378 ? 4.425 1.798 -8.313 1.00 98.06 378 ARG A O 1
ATOM 2814 N N . ALA A 1 379 ? 5.576 3.488 -7.375 1.00 98.69 379 ALA A N 1
ATOM 2815 C CA . ALA A 1 379 ? 6.644 2.641 -6.856 1.00 98.69 379 ALA A CA 1
ATOM 2816 C C . ALA A 1 379 ? 6.134 1.693 -5.769 1.00 98.69 379 ALA A C 1
ATOM 2818 O O . ALA A 1 379 ? 6.420 0.498 -5.835 1.00 98.69 379 ALA A O 1
ATOM 2819 N N . VAL A 1 380 ? 5.345 2.182 -4.810 1.00 98.81 380 VAL A N 1
ATOM 2820 C CA . VAL A 1 380 ? 4.782 1.339 -3.744 1.00 98.81 380 VAL A CA 1
ATOM 2821 C C . VAL A 1 380 ? 3.819 0.289 -4.311 1.00 98.81 380 VAL A C 1
ATOM 2823 O O . VAL A 1 380 ? 3.968 -0.895 -4.006 1.00 98.81 380 VAL A O 1
ATOM 2826 N N . ALA A 1 381 ? 2.912 0.686 -5.204 1.00 98.62 381 ALA A N 1
ATOM 2827 C CA . ALA A 1 381 ? 1.961 -0.219 -5.845 1.00 98.62 381 ALA A CA 1
ATOM 2828 C C . ALA A 1 381 ? 2.659 -1.307 -6.686 1.00 98.62 381 ALA A C 1
ATOM 2830 O O . ALA A 1 381 ? 2.300 -2.484 -6.629 1.00 98.62 381 ALA A O 1
ATOM 2831 N N . ASN A 1 382 ? 3.704 -0.960 -7.443 1.00 98.75 382 ASN A N 1
ATOM 2832 C CA . ASN A 1 382 ? 4.457 -1.954 -8.212 1.00 98.75 382 ASN A CA 1
ATOM 2833 C C . ASN A 1 382 ? 5.348 -2.845 -7.331 1.00 98.75 382 ASN A C 1
ATOM 2835 O O . ASN A 1 382 ? 5.549 -4.014 -7.669 1.00 98.75 382 ASN A O 1
ATOM 2839 N N . LEU A 1 383 ? 5.843 -2.351 -6.191 1.00 98.88 383 LEU A N 1
ATOM 2840 C CA . LEU A 1 383 ? 6.505 -3.193 -5.190 1.00 98.88 383 LEU A CA 1
ATOM 2841 C C . LEU A 1 383 ? 5.533 -4.225 -4.603 1.00 98.88 383 LEU A C 1
ATOM 2843 O O . LEU A 1 383 ? 5.907 -5.389 -4.472 1.00 98.88 383 LEU A O 1
ATOM 2847 N N . GLU A 1 384 ? 4.288 -3.844 -4.312 1.00 98.69 384 GLU A N 1
ATOM 2848 C CA . GLU A 1 384 ? 3.243 -4.781 -3.881 1.00 98.69 384 GLU A CA 1
ATOM 2849 C C . GLU A 1 384 ? 2.971 -5.847 -4.953 1.00 98.69 384 GLU A C 1
ATOM 2851 O O . GLU A 1 384 ? 3.078 -7.046 -4.678 1.00 98.69 384 GLU A O 1
ATOM 2856 N N . ARG A 1 385 ? 2.748 -5.429 -6.207 1.00 98.56 385 ARG A N 1
ATOM 2857 C CA . ARG A 1 385 ? 2.571 -6.353 -7.342 1.00 98.56 385 ARG A CA 1
ATOM 2858 C C . ARG A 1 385 ? 3.750 -7.308 -7.510 1.00 98.56 385 ARG A C 1
ATOM 2860 O O . ARG A 1 385 ? 3.544 -8.471 -7.845 1.00 98.56 385 ARG A O 1
ATOM 2867 N N . MET A 1 386 ? 4.979 -6.840 -7.287 1.00 98.62 386 MET A N 1
ATOM 2868 C CA . MET A 1 386 ? 6.193 -7.661 -7.349 1.00 98.62 386 MET A CA 1
ATOM 2869 C C . MET A 1 386 ? 6.222 -8.717 -6.240 1.00 98.62 386 MET A C 1
ATOM 2871 O O . MET A 1 386 ? 6.593 -9.862 -6.497 1.00 98.62 386 MET A O 1
ATOM 2875 N N . VAL A 1 387 ? 5.818 -8.365 -5.019 1.00 98.38 387 VAL A N 1
ATOM 2876 C CA . VAL A 1 387 ? 5.774 -9.296 -3.881 1.00 98.38 387 VAL A CA 1
ATOM 2877 C C . VAL A 1 387 ? 4.801 -10.453 -4.125 1.00 98.38 387 VAL A C 1
ATOM 2879 O O . VAL A 1 387 ? 5.037 -11.571 -3.649 1.00 98.38 387 VAL A O 1
ATOM 2882 N N . ASP A 1 388 ? 3.758 -10.228 -4.924 1.00 97.62 388 ASP A N 1
ATOM 2883 C CA . ASP A 1 388 ? 2.813 -11.264 -5.343 1.00 97.62 388 ASP A CA 1
ATOM 2884 C C . ASP A 1 388 ? 3.390 -12.259 -6.362 1.00 97.62 388 ASP A C 1
ATOM 2886 O O . ASP A 1 388 ? 2.883 -13.385 -6.486 1.00 97.62 388 ASP A O 1
ATOM 2890 N N . GLN A 1 389 ? 4.501 -11.915 -7.015 1.00 98.00 389 GLN A N 1
ATOM 2891 C CA . GLN A 1 389 ? 5.111 -12.749 -8.039 1.00 98.00 389 GLN A CA 1
ATOM 2892 C C . GLN A 1 389 ? 5.915 -13.907 -7.450 1.00 98.00 389 GLN A C 1
ATOM 2894 O O . GLN A 1 389 ? 6.801 -13.744 -6.606 1.00 98.00 389 GLN A O 1
ATOM 2899 N N . GLN A 1 390 ? 5.666 -15.113 -7.967 1.00 96.06 390 GLN A N 1
ATOM 2900 C CA . GLN A 1 390 ? 6.401 -16.299 -7.527 1.00 96.06 390 GLN A CA 1
ATOM 2901 C C . GLN A 1 390 ? 7.894 -16.199 -7.851 1.00 96.06 390 GLN A C 1
ATOM 2903 O O . GLN A 1 390 ? 8.719 -16.594 -7.031 1.00 96.06 390 GLN A O 1
ATOM 2908 N N . TRP A 1 391 ? 8.247 -15.636 -9.012 1.00 96.88 391 TRP A N 1
ATOM 2909 C CA . TRP A 1 391 ? 9.646 -15.502 -9.413 1.00 96.88 391 TRP A CA 1
ATOM 2910 C C . TRP A 1 391 ? 10.450 -14.638 -8.435 1.00 96.88 391 TRP A C 1
ATOM 2912 O O . TRP A 1 391 ? 11.612 -14.945 -8.191 1.00 96.88 391 TRP A O 1
ATOM 2922 N N . PHE A 1 392 ? 9.841 -13.606 -7.841 1.00 98.31 392 PHE A N 1
ATOM 2923 C CA . PHE A 1 392 ? 10.488 -12.743 -6.851 1.00 98.31 392 PHE A CA 1
ATOM 2924 C C . PHE A 1 392 ? 10.677 -13.477 -5.520 1.00 98.31 392 PHE A C 1
ATOM 2926 O O . PHE A 1 392 ? 11.751 -13.448 -4.919 1.00 98.31 392 PHE A O 1
ATOM 2933 N N . ARG A 1 393 ? 9.649 -14.204 -5.069 1.00 97.12 393 ARG A N 1
ATOM 2934 C CA . ARG A 1 393 ? 9.725 -14.991 -3.829 1.00 97.12 393 ARG A CA 1
ATOM 2935 C C . ARG A 1 393 ? 10.717 -16.156 -3.911 1.00 97.12 393 ARG A C 1
ATOM 2937 O O . ARG A 1 393 ? 11.237 -16.570 -2.878 1.00 97.12 393 ARG A O 1
ATOM 2944 N N . ASP A 1 394 ? 10.995 -16.658 -5.113 1.00 97.06 394 ASP A N 1
ATOM 2945 C CA . ASP A 1 394 ? 11.979 -17.720 -5.359 1.00 97.06 394 ASP A CA 1
ATOM 2946 C C . ASP A 1 394 ? 13.438 -17.214 -5.411 1.00 97.06 394 ASP A C 1
ATOM 2948 O O . ASP A 1 394 ? 14.367 -18.028 -5.379 1.00 97.06 394 ASP A O 1
ATOM 2952 N N . GLN A 1 395 ? 13.660 -15.896 -5.501 1.00 98.12 395 GLN A N 1
ATOM 2953 C CA . GLN A 1 395 ? 14.993 -15.285 -5.483 1.00 98.12 395 GLN A CA 1
ATOM 2954 C C . GLN A 1 395 ? 15.621 -15.319 -4.080 1.00 98.12 395 GLN A C 1
ATOM 2956 O O . GLN A 1 395 ? 14.930 -15.381 -3.062 1.00 98.12 395 GLN A O 1
ATOM 2961 N N . ASP A 1 396 ? 16.953 -15.257 -4.020 1.00 98.25 396 ASP A N 1
ATOM 2962 C CA . ASP A 1 396 ? 17.640 -14.995 -2.756 1.00 98.25 396 ASP A CA 1
ATOM 2963 C C . ASP A 1 396 ? 17.562 -13.507 -2.373 1.00 98.25 396 ASP A C 1
ATOM 2965 O O . ASP A 1 396 ? 17.125 -12.665 -3.157 1.00 98.25 396 ASP A O 1
ATOM 2969 N N . LEU A 1 397 ? 17.984 -13.170 -1.151 1.00 98.56 397 LEU A N 1
ATOM 2970 C CA . LEU A 1 397 ? 17.910 -11.796 -0.646 1.00 98.56 397 LEU A CA 1
ATOM 2971 C C . LEU A 1 397 ? 18.650 -10.790 -1.544 1.00 98.56 397 LEU A C 1
ATOM 2973 O O . LEU A 1 397 ? 18.177 -9.670 -1.719 1.00 98.56 397 LEU A O 1
ATOM 2977 N N . ALA A 1 398 ? 19.802 -11.172 -2.102 1.00 98.56 398 ALA A N 1
ATOM 2978 C CA . ALA A 1 398 ? 20.604 -10.260 -2.908 1.00 98.56 398 ALA A CA 1
ATOM 2979 C C . ALA A 1 398 ? 19.870 -9.892 -4.204 1.00 98.56 398 ALA A C 1
ATOM 2981 O O . ALA A 1 398 ? 19.847 -8.731 -4.613 1.00 98.56 398 ALA A O 1
ATOM 2982 N N . ASP A 1 399 ? 19.216 -10.872 -4.815 1.00 98.62 399 ASP A N 1
ATOM 2983 C CA . ASP A 1 399 ? 18.416 -10.680 -6.018 1.00 98.62 399 ASP A CA 1
ATOM 2984 C C . ASP A 1 399 ? 17.090 -9.978 -5.729 1.00 98.62 399 ASP A C 1
ATOM 2986 O O . ASP A 1 399 ? 16.689 -9.106 -6.498 1.00 98.62 399 ASP A O 1
ATOM 2990 N N . GLN A 1 400 ? 16.465 -10.250 -4.581 1.00 98.62 400 GLN A N 1
ATOM 2991 C CA . GLN A 1 400 ? 15.288 -9.510 -4.122 1.00 98.62 400 GLN A CA 1
ATOM 2992 C C . GLN A 1 400 ? 15.596 -8.018 -3.940 1.00 98.62 400 GLN A C 1
ATOM 2994 O O . GLN A 1 400 ? 14.800 -7.175 -4.351 1.00 98.62 400 GLN A O 1
ATOM 2999 N N . GLN A 1 401 ? 16.770 -7.669 -3.401 1.00 98.69 401 GLN A N 1
ATOM 3000 C CA . GLN A 1 401 ? 17.215 -6.275 -3.287 1.00 98.69 401 GLN A CA 1
ATOM 3001 C C . GLN A 1 401 ? 17.363 -5.603 -4.656 1.00 98.69 401 GLN A C 1
ATOM 3003 O O . GLN A 1 401 ? 16.911 -4.472 -4.841 1.00 98.69 401 GLN A O 1
ATOM 3008 N N . ARG A 1 402 ? 17.972 -6.289 -5.631 1.00 98.62 402 ARG A N 1
ATOM 3009 C CA . ARG A 1 402 ? 18.142 -5.752 -6.991 1.00 98.62 402 ARG A CA 1
ATOM 3010 C C . ARG A 1 402 ? 16.811 -5.613 -7.727 1.00 98.62 402 ARG A C 1
ATOM 3012 O O . ARG A 1 402 ? 16.588 -4.595 -8.374 1.00 98.62 402 ARG A O 1
ATOM 3019 N N . SER A 1 403 ? 15.925 -6.599 -7.600 1.00 98.62 403 SER A N 1
ATOM 3020 C CA . SER A 1 403 ? 14.588 -6.578 -8.201 1.00 98.62 403 SER A CA 1
ATOM 3021 C C . SER A 1 403 ? 13.735 -5.448 -7.619 1.00 98.62 403 SER A C 1
ATOM 3023 O O . SER A 1 403 ? 13.190 -4.656 -8.382 1.00 98.62 403 SER A O 1
ATOM 3025 N N . ALA A 1 404 ? 13.703 -5.292 -6.288 1.00 98.69 404 ALA A N 1
ATOM 3026 C CA . ALA A 1 404 ? 12.998 -4.186 -5.636 1.00 98.69 404 ALA A CA 1
ATOM 3027 C C . ALA A 1 404 ? 13.531 -2.821 -6.094 1.00 98.69 404 ALA A C 1
ATOM 3029 O O . ALA A 1 404 ? 12.759 -1.897 -6.339 1.00 98.69 404 ALA A O 1
ATOM 3030 N N . LYS A 1 405 ? 14.856 -2.701 -6.245 1.00 98.12 405 LYS A N 1
ATOM 3031 C CA . LYS A 1 405 ? 15.521 -1.483 -6.718 1.00 98.12 405 LYS A CA 1
ATOM 3032 C C . LYS A 1 405 ? 15.140 -1.142 -8.160 1.00 98.12 405 LYS A C 1
ATOM 3034 O O . LYS A 1 405 ? 14.807 0.005 -8.432 1.00 98.12 405 LYS A O 1
ATOM 3039 N N . LEU A 1 406 ? 15.162 -2.128 -9.059 1.00 98.56 406 LEU A N 1
ATOM 3040 C CA . LEU A 1 406 ? 14.732 -1.965 -10.450 1.00 98.56 406 LEU A CA 1
ATOM 3041 C C . LEU A 1 406 ? 13.274 -1.508 -10.517 1.00 98.56 406 LEU A C 1
ATOM 3043 O O . LEU A 1 406 ? 12.985 -0.500 -11.156 1.00 98.56 406 LEU A O 1
ATOM 3047 N N . VAL A 1 407 ? 12.376 -2.220 -9.828 1.00 98.69 407 VAL A N 1
ATOM 3048 C CA . VAL A 1 407 ? 10.935 -1.943 -9.862 1.00 98.69 407 VAL A CA 1
ATOM 3049 C C . VAL A 1 407 ? 10.630 -0.554 -9.313 1.00 98.69 407 VAL A C 1
ATOM 3051 O O . VAL A 1 407 ? 9.937 0.212 -9.979 1.00 98.69 407 VAL A O 1
ATOM 3054 N N . ALA A 1 408 ? 11.166 -0.195 -8.145 1.00 98.69 408 ALA A N 1
ATOM 3055 C CA . ALA A 1 408 ? 10.900 1.107 -7.541 1.00 98.69 408 ALA A CA 1
ATOM 3056 C C . ALA A 1 408 ? 11.470 2.267 -8.373 1.00 98.69 408 ALA A C 1
ATOM 3058 O O . ALA A 1 408 ? 10.764 3.247 -8.602 1.00 98.69 408 ALA A O 1
ATOM 3059 N N . HIS A 1 409 ? 12.707 2.136 -8.875 1.00 98.25 409 HIS A N 1
ATOM 3060 C CA . HIS A 1 409 ? 13.345 3.174 -9.693 1.00 98.25 409 HIS A CA 1
ATOM 3061 C C . HIS A 1 409 ? 12.584 3.419 -10.990 1.00 98.25 409 HIS A C 1
ATOM 3063 O O . HIS A 1 409 ? 12.207 4.552 -11.259 1.00 98.25 409 HIS A O 1
ATOM 3069 N N . MET A 1 410 ? 12.305 2.362 -11.760 1.00 98.19 410 MET A N 1
ATOM 3070 C CA . MET A 1 410 ? 11.552 2.496 -13.010 1.00 98.19 410 MET A CA 1
ATOM 3071 C C . MET A 1 410 ? 10.146 3.051 -12.754 1.00 98.19 410 MET A C 1
ATOM 3073 O O . MET A 1 410 ? 9.679 3.927 -13.475 1.00 98.19 410 MET A O 1
ATOM 3077 N N . SER A 1 411 ? 9.475 2.609 -11.688 1.00 98.19 411 SER A N 1
ATOM 3078 C CA . SER A 1 411 ? 8.122 3.086 -11.380 1.00 98.19 411 SER A CA 1
ATOM 3079 C C . SER A 1 411 ? 8.067 4.592 -11.117 1.00 98.19 411 SER A C 1
ATOM 3081 O O . SER A 1 411 ? 7.133 5.232 -11.593 1.00 98.19 411 SER A O 1
ATOM 3083 N N . ALA A 1 412 ? 9.070 5.145 -10.426 1.00 96.88 412 ALA A N 1
ATOM 3084 C CA . ALA A 1 412 ? 9.151 6.562 -10.065 1.00 96.88 412 ALA A CA 1
ATOM 3085 C C . ALA A 1 412 ? 9.891 7.446 -11.093 1.00 96.88 412 ALA A C 1
ATOM 3087 O O . ALA A 1 412 ? 10.006 8.654 -10.886 1.00 96.88 412 ALA A O 1
ATOM 3088 N N . ASP A 1 413 ? 10.436 6.877 -12.173 1.00 94.12 413 ASP A N 1
ATOM 3089 C CA . ASP A 1 413 ? 11.201 7.639 -13.164 1.00 94.12 413 ASP A CA 1
ATOM 3090 C C . ASP A 1 413 ? 10.285 8.423 -14.118 1.00 94.12 413 ASP A C 1
ATOM 3092 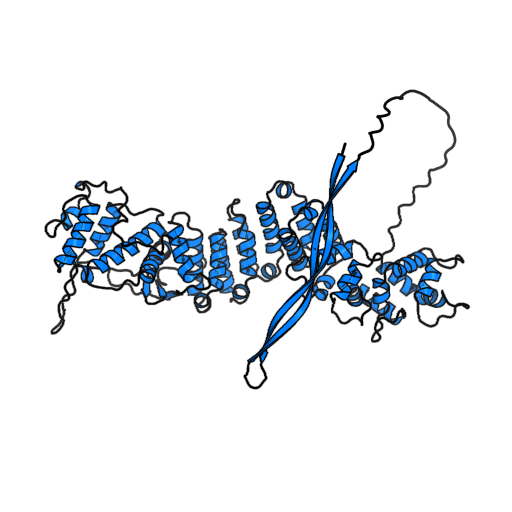O O . ASP A 1 413 ? 9.641 7.859 -15.004 1.00 94.12 413 ASP A O 1
ATOM 3096 N N . ASP A 1 414 ? 10.254 9.745 -13.945 1.00 93.12 414 ASP A N 1
ATOM 3097 C CA . ASP A 1 414 ? 9.544 10.683 -14.825 1.00 93.12 414 ASP A CA 1
ATOM 3098 C C . ASP A 1 414 ? 10.436 11.267 -15.938 1.00 93.12 414 ASP A C 1
ATOM 3100 O O . ASP A 1 414 ? 10.001 12.143 -16.691 1.00 93.12 414 ASP A O 1
ATOM 3104 N N . THR A 1 415 ? 11.705 10.852 -16.025 1.00 93.50 415 THR A N 1
ATOM 3105 C CA . THR A 1 415 ? 12.626 11.297 -17.085 1.00 93.50 415 THR A CA 1
ATOM 3106 C C . THR A 1 415 ? 12.583 10.406 -18.321 1.00 93.50 415 THR A C 1
ATOM 3108 O O . THR A 1 415 ? 12.852 10.892 -19.421 1.00 93.50 415 THR A O 1
ATOM 3111 N N . GLY A 1 416 ? 12.222 9.137 -18.137 1.00 94.50 416 GLY A N 1
ATOM 3112 C CA . GLY A 1 416 ? 12.005 8.154 -19.187 1.00 94.50 416 GLY A CA 1
ATOM 3113 C C . GLY A 1 416 ? 10.633 8.229 -19.857 1.00 94.50 416 GLY A C 1
ATOM 3114 O O . GLY A 1 416 ? 9.737 8.955 -19.419 1.00 94.50 416 GLY A O 1
ATOM 3115 N N . ASP A 1 417 ? 10.465 7.460 -20.934 1.00 96.19 417 ASP A N 1
ATOM 3116 C CA . ASP A 1 417 ? 9.159 7.290 -21.571 1.00 96.19 417 ASP A CA 1
ATOM 3117 C C . ASP A 1 417 ? 8.267 6.397 -20.699 1.00 96.19 417 ASP A C 1
ATOM 3119 O O . ASP A 1 417 ? 8.594 5.239 -20.422 1.00 96.19 417 ASP A O 1
ATOM 3123 N N . ARG A 1 418 ? 7.152 6.962 -20.230 1.00 95.00 418 ARG A N 1
ATOM 3124 C CA . ARG A 1 418 ? 6.284 6.323 -19.239 1.00 95.00 418 ARG A CA 1
ATOM 3125 C C . ARG A 1 418 ? 5.553 5.109 -19.782 1.00 95.00 418 ARG A C 1
ATOM 3127 O O . ARG A 1 418 ? 5.467 4.120 -19.059 1.00 95.00 418 ARG A O 1
ATOM 3134 N N . ASP A 1 419 ? 5.090 5.164 -21.025 1.00 94.81 419 ASP A N 1
ATOM 3135 C CA . ASP A 1 419 ? 4.315 4.074 -21.613 1.00 94.81 419 ASP A CA 1
ATOM 3136 C C . ASP A 1 419 ? 5.231 2.856 -21.809 1.00 94.81 419 ASP A C 1
ATOM 3138 O O . ASP A 1 419 ? 4.900 1.744 -21.392 1.00 94.81 419 ASP A O 1
ATOM 3142 N N . ILE A 1 420 ? 6.457 3.073 -22.301 1.00 95.31 420 ILE A N 1
ATOM 3143 C CA . ILE A 1 420 ? 7.458 2.005 -22.443 1.00 95.31 420 ILE A CA 1
ATOM 3144 C C . ILE A 1 420 ? 7.864 1.425 -21.083 1.00 95.31 420 ILE A C 1
ATOM 3146 O O . ILE A 1 420 ? 7.996 0.203 -20.943 1.00 95.31 420 ILE A O 1
ATOM 3150 N N . ILE A 1 421 ? 8.088 2.273 -20.075 1.00 96.88 421 ILE A N 1
ATOM 3151 C CA . ILE A 1 421 ? 8.456 1.832 -18.723 1.00 96.88 421 ILE A CA 1
ATOM 3152 C C . ILE A 1 421 ? 7.344 0.978 -18.105 1.00 96.88 421 ILE A C 1
ATOM 3154 O O . ILE A 1 421 ? 7.624 -0.108 -17.591 1.00 96.88 421 ILE A O 1
ATOM 3158 N N . GLU A 1 422 ? 6.098 1.447 -18.155 1.00 96.00 422 GLU A N 1
ATOM 3159 C CA . GLU A 1 422 ? 4.946 0.757 -17.570 1.00 96.00 422 GLU A CA 1
ATOM 3160 C C . GLU A 1 422 ? 4.689 -0.567 -18.286 1.00 96.00 422 GLU A C 1
ATOM 3162 O O . GLU A 1 422 ? 4.618 -1.608 -17.630 1.00 96.00 422 GLU A O 1
ATOM 3167 N N . ASN A 1 423 ? 4.717 -0.569 -19.620 1.00 94.25 423 ASN A N 1
ATOM 3168 C CA . ASN A 1 423 ? 4.598 -1.789 -20.410 1.00 94.25 423 ASN A CA 1
ATOM 3169 C C . ASN A 1 423 ? 5.738 -2.774 -20.132 1.00 94.25 423 ASN A C 1
ATOM 3171 O O . ASN A 1 423 ? 5.504 -3.981 -20.070 1.00 94.25 423 ASN A O 1
ATOM 3175 N N . THR A 1 424 ? 6.963 -2.288 -19.907 1.00 96.00 424 THR A N 1
ATOM 3176 C CA . THR A 1 424 ? 8.105 -3.131 -19.522 1.00 96.00 424 THR A CA 1
ATOM 3177 C C . THR A 1 424 ? 7.887 -3.786 -18.158 1.00 96.00 424 THR A C 1
ATOM 3179 O O . THR A 1 424 ? 8.096 -4.993 -18.019 1.00 96.00 424 THR A O 1
ATOM 3182 N N . LEU A 1 425 ? 7.460 -3.016 -17.152 1.00 97.62 425 LEU A N 1
ATOM 3183 C CA . LEU A 1 425 ? 7.192 -3.525 -15.805 1.00 97.62 425 LEU A CA 1
ATOM 3184 C C . LEU A 1 425 ? 6.022 -4.518 -15.802 1.00 97.62 425 LEU A C 1
ATOM 3186 O O . LEU A 1 425 ? 6.116 -5.585 -15.190 1.00 97.62 425 LEU A O 1
ATOM 3190 N N . ASP A 1 426 ? 4.952 -4.227 -16.539 1.00 96.50 426 ASP A N 1
ATOM 3191 C CA . ASP A 1 426 ? 3.759 -5.069 -16.608 1.00 96.50 426 ASP A CA 1
ATOM 3192 C C . ASP A 1 426 ? 4.046 -6.471 -17.150 1.00 96.50 426 ASP A C 1
ATOM 3194 O O . ASP A 1 426 ? 3.427 -7.434 -16.690 1.00 96.50 426 ASP A O 1
ATOM 3198 N N . ARG A 1 427 ? 5.062 -6.637 -18.009 1.00 95.06 427 ARG A N 1
ATOM 3199 C CA . ARG A 1 427 ? 5.489 -7.972 -18.464 1.00 95.06 427 ARG A CA 1
ATOM 3200 C C . ARG A 1 427 ? 5.964 -8.900 -17.341 1.00 95.06 427 ARG A C 1
ATOM 3202 O O . ARG A 1 427 ? 5.972 -10.113 -17.545 1.00 95.06 427 ARG A O 1
ATOM 3209 N N . PHE A 1 428 ? 6.337 -8.359 -16.179 1.00 95.81 428 PHE A N 1
ATOM 3210 C CA . PHE A 1 428 ? 6.771 -9.125 -15.003 1.00 95.81 428 PHE A CA 1
ATOM 3211 C C . PHE A 1 428 ? 5.836 -8.991 -13.797 1.00 95.81 428 PHE A C 1
ATOM 3213 O O . PHE A 1 428 ? 5.891 -9.838 -12.902 1.00 95.81 428 PHE A O 1
ATOM 3220 N N . LEU A 1 429 ? 5.044 -7.914 -13.735 1.00 97.69 429 LEU A N 1
ATOM 3221 C CA . LEU A 1 429 ? 4.254 -7.527 -12.561 1.00 97.69 429 LEU A CA 1
ATOM 3222 C C . LEU A 1 429 ? 2.743 -7.700 -12.744 1.00 97.69 429 LEU A C 1
ATOM 3224 O O . LEU A 1 429 ? 1.996 -7.585 -11.768 1.00 97.69 429 LEU A O 1
ATOM 3228 N N . ALA A 1 430 ? 2.249 -7.918 -13.965 1.00 95.94 430 ALA A N 1
ATOM 3229 C CA . ALA A 1 430 ? 0.847 -8.274 -14.171 1.00 95.94 430 ALA A CA 1
ATOM 3230 C C . ALA A 1 430 ? 0.495 -9.570 -13.404 1.00 95.94 430 ALA A C 1
ATOM 3232 O O . ALA A 1 430 ? 1.355 -10.439 -13.228 1.00 95.94 430 ALA A O 1
ATOM 3233 N N . PRO A 1 431 ? -0.754 -9.741 -12.930 1.00 92.88 431 PRO A N 1
ATOM 3234 C CA . PRO A 1 431 ? -1.165 -10.966 -12.235 1.00 92.88 431 PRO A CA 1
ATOM 3235 C C . PRO A 1 431 ? -0.980 -12.246 -13.067 1.00 92.88 431 PRO A C 1
ATOM 3237 O O . PRO A 1 431 ? -0.797 -13.328 -12.512 1.00 92.88 431 PRO A O 1
ATOM 3240 N N . ASP A 1 432 ? -1.043 -12.118 -14.391 1.00 90.75 432 ASP A N 1
ATOM 3241 C CA . ASP A 1 432 ? -0.824 -13.159 -15.393 1.00 90.75 432 ASP A CA 1
ATOM 3242 C C . ASP A 1 432 ? 0.478 -12.955 -16.185 1.00 90.75 432 ASP A C 1
ATOM 3244 O O . ASP A 1 432 ? 0.605 -13.470 -17.292 1.00 90.75 432 ASP A O 1
ATOM 3248 N N . ALA A 1 433 ? 1.449 -12.225 -15.621 1.00 91.06 433 ALA A N 1
ATOM 3249 C CA . ALA A 1 433 ? 2.741 -11.979 -16.248 1.00 91.06 433 ALA A CA 1
ATOM 3250 C C . ALA A 1 433 ? 3.424 -13.282 -16.698 1.00 91.06 433 ALA A C 1
ATOM 3252 O O . ALA A 1 433 ? 3.650 -14.206 -15.910 1.00 91.06 433 ALA A O 1
ATOM 3253 N N . ASP A 1 434 ? 3.794 -13.323 -17.978 1.00 84.12 434 ASP A N 1
ATOM 3254 C CA . ASP A 1 434 ? 4.428 -14.482 -18.605 1.00 84.12 434 ASP A CA 1
ATOM 3255 C C . ASP A 1 434 ? 5.950 -14.508 -18.411 1.00 84.12 434 ASP A C 1
ATOM 3257 O O . ASP A 1 434 ? 6.579 -15.547 -18.632 1.00 84.12 434 ASP A O 1
ATOM 3261 N N . TYR A 1 435 ? 6.562 -13.384 -18.017 1.00 94.00 435 TYR A N 1
ATOM 3262 C CA . TYR A 1 435 ? 8.013 -13.267 -17.897 1.00 94.00 435 TYR A CA 1
ATOM 3263 C C . TYR A 1 435 ? 8.485 -13.209 -16.448 1.00 94.00 435 TYR A C 1
ATOM 3265 O O . TYR A 1 435 ? 7.768 -12.832 -15.523 1.00 94.00 435 TYR A O 1
ATOM 3273 N N . LYS A 1 436 ? 9.756 -13.565 -16.254 1.00 95.12 436 LYS A N 1
ATOM 3274 C CA . LYS A 1 436 ? 10.437 -13.489 -14.958 1.00 95.12 436 LYS A CA 1
ATOM 3275 C C . LYS A 1 436 ? 11.778 -12.779 -15.058 1.00 95.12 436 LYS A C 1
ATOM 3277 O O . LYS A 1 436 ? 12.478 -12.879 -16.068 1.00 95.12 436 LYS A O 1
ATOM 3282 N N . LEU A 1 437 ? 12.152 -12.127 -13.963 1.00 97.06 437 LEU A N 1
ATOM 3283 C CA . LEU A 1 437 ? 13.439 -11.467 -13.804 1.00 97.06 437 LEU A CA 1
ATOM 3284 C C . LEU A 1 437 ? 14.437 -12.385 -13.092 1.00 97.06 437 LEU A C 1
ATOM 3286 O O . LEU A 1 437 ? 14.113 -13.068 -12.115 1.00 97.06 437 LEU A O 1
ATOM 3290 N N . ARG A 1 438 ? 15.680 -12.381 -13.569 1.00 97.12 438 ARG A N 1
ATOM 3291 C CA . ARG A 1 438 ? 16.797 -13.107 -12.973 1.00 97.12 438 ARG A CA 1
ATOM 3292 C C . ARG A 1 438 ? 18.053 -12.247 -12.957 1.00 97.12 438 ARG A C 1
ATOM 3294 O O . ARG A 1 438 ? 18.319 -11.508 -13.900 1.00 97.12 438 ARG A O 1
ATOM 3301 N N . TRP A 1 439 ? 18.871 -12.432 -11.932 1.00 97.75 439 TRP A N 1
ATOM 3302 C CA . TRP A 1 439 ? 20.201 -11.847 -11.848 1.00 97.75 439 TRP A CA 1
ATOM 3303 C C . TRP A 1 439 ? 21.244 -12.959 -11.930 1.00 97.75 439 TRP A C 1
ATOM 3305 O O . TRP A 1 439 ? 21.051 -14.052 -11.394 1.00 97.75 439 TRP A O 1
ATOM 3315 N N . LEU A 1 440 ? 22.298 -12.726 -12.709 1.00 95.56 440 LEU A N 1
ATOM 3316 C CA . LEU A 1 440 ? 23.432 -13.639 -12.824 1.00 95.56 440 LEU A CA 1
ATOM 3317 C C . LEU A 1 440 ? 24.727 -12.855 -13.025 1.00 95.56 440 LEU A C 1
ATOM 3319 O O . LEU A 1 440 ? 24.696 -11.779 -13.628 1.00 95.56 440 LEU A O 1
ATOM 3323 N N . PRO A 1 441 ? 25.884 -13.413 -12.628 1.00 92.56 441 PRO A N 1
ATOM 3324 C CA . PRO A 1 441 ? 27.161 -12.842 -13.011 1.00 92.56 441 PRO A CA 1
ATOM 3325 C C . PRO A 1 441 ? 27.369 -13.105 -14.501 1.00 92.56 441 PRO A C 1
ATOM 3327 O O . PRO A 1 441 ? 27.439 -14.259 -14.944 1.00 92.56 441 PRO A O 1
ATOM 3330 N N . ILE A 1 442 ? 27.460 -12.034 -15.288 1.00 88.56 442 ILE A N 1
ATOM 3331 C CA . ILE A 1 442 ? 27.726 -12.131 -16.723 1.00 88.56 442 ILE A CA 1
ATOM 3332 C C . ILE A 1 442 ? 29.162 -11.683 -16.958 1.00 88.56 442 ILE A C 1
ATOM 3334 O O . ILE A 1 442 ? 29.508 -10.510 -16.806 1.00 88.56 442 ILE A O 1
ATOM 3338 N N . ALA A 1 443 ? 30.011 -12.652 -17.305 1.00 78.88 443 ALA A N 1
ATOM 3339 C CA . ALA A 1 443 ? 31.422 -12.401 -17.538 1.00 78.88 443 ALA A CA 1
ATOM 3340 C C . ALA A 1 443 ? 31.603 -11.368 -18.658 1.00 78.88 443 ALA A C 1
ATOM 3342 O O . ALA A 1 443 ? 31.031 -11.502 -19.737 1.00 78.88 443 ALA A O 1
ATOM 3343 N N . ALA A 1 444 ? 32.438 -10.362 -18.403 1.00 68.50 444 ALA A N 1
ATOM 3344 C CA . ALA A 1 444 ? 32.869 -9.448 -19.446 1.00 68.50 444 ALA A CA 1
ATOM 3345 C C . ALA A 1 444 ? 33.772 -10.192 -20.437 1.00 68.50 444 ALA A C 1
ATOM 3347 O O . ALA A 1 444 ? 34.791 -10.777 -20.046 1.00 68.50 444 ALA A O 1
ATOM 3348 N N . ASP A 1 445 ? 33.436 -10.119 -21.720 1.00 65.88 445 ASP A N 1
ATOM 3349 C CA . ASP A 1 445 ? 34.372 -10.484 -22.772 1.00 65.88 445 ASP A CA 1
ATOM 3350 C C . ASP A 1 445 ? 35.452 -9.394 -22.895 1.00 65.88 445 ASP A C 1
ATOM 3352 O O . ASP A 1 445 ? 35.212 -8.225 -22.571 1.00 65.88 445 ASP A O 1
ATOM 3356 N N . PRO A 1 446 ? 36.680 -9.718 -23.341 1.00 57.50 446 PRO A N 1
ATOM 3357 C CA . PRO A 1 446 ? 37.730 -8.720 -23.513 1.00 57.50 446 PRO A CA 1
ATOM 3358 C C . PRO A 1 446 ? 37.288 -7.569 -24.435 1.00 57.50 446 PRO A C 1
ATOM 3360 O O . PRO A 1 446 ? 37.307 -7.698 -25.655 1.00 57.50 446 PRO A O 1
ATOM 3363 N N . GLY A 1 447 ? 36.933 -6.426 -23.841 1.00 59.28 447 GLY A N 1
ATOM 3364 C CA . GLY A 1 447 ? 36.472 -5.234 -24.558 1.00 59.28 447 GLY A CA 1
ATOM 3365 C C . GLY A 1 447 ? 34.951 -5.068 -24.667 1.00 59.28 447 GLY A C 1
ATOM 3366 O O . GLY A 1 447 ? 34.531 -4.067 -25.241 1.00 59.28 447 GLY A O 1
ATOM 3367 N N . ASN A 1 448 ? 34.139 -5.971 -24.102 1.00 68.38 448 ASN A N 1
ATOM 3368 C CA . ASN A 1 448 ? 32.679 -5.852 -24.091 1.00 68.38 448 ASN A CA 1
ATOM 3369 C C . ASN A 1 448 ? 32.088 -6.222 -22.719 1.00 68.38 448 ASN A C 1
ATOM 3371 O O . ASN A 1 448 ? 32.456 -7.234 -22.127 1.00 68.38 448 ASN A O 1
ATOM 3375 N N . VAL A 1 449 ? 31.170 -5.400 -22.209 1.00 78.69 449 VAL A N 1
ATOM 3376 C CA . VAL A 1 449 ? 30.438 -5.674 -20.964 1.00 78.69 449 VAL A CA 1
ATOM 3377 C C . VAL A 1 449 ? 28.991 -5.954 -21.333 1.00 78.69 449 VAL A C 1
ATOM 3379 O O . VAL A 1 449 ? 28.298 -5.060 -21.812 1.00 78.69 449 VAL A O 1
ATOM 3382 N N . THR A 1 450 ? 28.542 -7.181 -21.095 1.00 86.94 450 THR A N 1
ATOM 3383 C CA . THR A 1 450 ? 27.140 -7.561 -21.277 1.00 86.94 450 THR A CA 1
ATOM 3384 C C . THR A 1 450 ? 26.335 -7.091 -20.069 1.00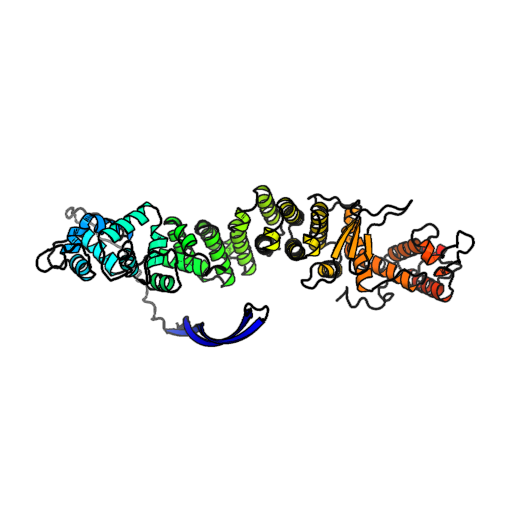 86.94 450 THR A C 1
ATOM 3386 O O . THR A 1 450 ? 26.638 -7.464 -18.932 1.00 86.94 450 THR A O 1
ATOM 3389 N N . LEU A 1 451 ? 25.342 -6.236 -20.315 1.00 92.00 451 LEU A N 1
ATOM 3390 C CA . LEU A 1 451 ? 24.510 -5.624 -19.274 1.00 92.00 451 LEU A CA 1
ATOM 3391 C C . LEU A 1 451 ? 23.325 -6.521 -18.883 1.00 92.00 451 LEU A C 1
ATOM 3393 O O . LEU A 1 451 ? 22.927 -6.552 -17.720 1.00 92.00 451 LEU A O 1
ATOM 3397 N N . GLY A 1 452 ? 22.821 -7.292 -19.843 1.00 93.69 452 GLY A N 1
ATOM 3398 C CA . GLY A 1 452 ? 21.729 -8.241 -19.694 1.00 93.69 452 GLY A CA 1
ATOM 3399 C C . GLY A 1 452 ? 21.569 -9.069 -20.967 1.00 93.69 452 GLY A C 1
ATOM 3400 O O . GLY A 1 452 ? 22.346 -8.906 -21.907 1.00 93.69 452 GLY A O 1
ATOM 3401 N N . TYR A 1 453 ? 20.628 -10.007 -20.941 1.00 92.75 453 TYR A N 1
ATOM 3402 C CA . TYR A 1 453 ? 20.124 -10.703 -22.120 1.00 92.75 453 TYR A CA 1
ATOM 3403 C C . TYR A 1 453 ? 18.728 -11.273 -21.847 1.00 92.75 453 TYR A C 1
ATOM 3405 O O . TYR A 1 453 ? 18.410 -11.698 -20.728 1.00 92.75 453 TYR A O 1
ATOM 3413 N N . ALA A 1 454 ? 17.927 -11.359 -22.897 1.00 91.50 454 ALA A N 1
ATOM 3414 C CA . ALA A 1 454 ? 16.653 -12.056 -22.932 1.00 91.50 454 ALA A CA 1
ATOM 3415 C C . ALA A 1 454 ? 16.781 -13.480 -23.502 1.00 91.50 454 ALA A C 1
ATOM 3417 O O . ALA A 1 454 ? 17.471 -13.726 -24.493 1.00 91.50 454 ALA A O 1
ATOM 3418 N N . SER A 1 455 ? 16.104 -14.458 -22.891 1.00 88.75 455 SER A N 1
ATOM 3419 C CA . SER A 1 455 ? 15.963 -15.794 -23.483 1.00 88.75 455 SER A CA 1
ATOM 3420 C C . SER A 1 455 ? 14.731 -16.531 -22.964 1.00 88.75 455 SER A C 1
ATOM 3422 O O . SER A 1 455 ? 14.537 -16.668 -21.755 1.00 88.75 455 SER A O 1
ATOM 3424 N N . GLY A 1 456 ? 13.925 -17.066 -23.885 1.00 89.12 456 GLY A N 1
ATOM 3425 C CA . GLY A 1 456 ? 12.683 -17.753 -23.539 1.00 89.12 456 GLY A CA 1
ATOM 3426 C C . GLY A 1 456 ? 11.690 -16.786 -22.900 1.00 89.12 456 GLY A C 1
ATOM 3427 O O . GLY A 1 456 ? 11.244 -15.861 -23.556 1.00 89.12 456 GLY A O 1
ATOM 3428 N N . ASP A 1 457 ? 11.369 -17.014 -21.629 1.00 92.25 457 ASP A N 1
ATOM 3429 C CA . ASP A 1 457 ? 10.480 -16.199 -20.790 1.00 92.25 457 ASP A CA 1
ATOM 3430 C C . ASP A 1 457 ? 11.251 -15.395 -19.719 1.00 92.25 457 ASP A C 1
ATOM 3432 O O . ASP A 1 457 ? 10.683 -14.949 -18.724 1.00 92.25 457 ASP A O 1
ATOM 3436 N N . THR A 1 458 ? 12.578 -15.301 -19.841 1.00 95.69 458 THR A N 1
ATOM 3437 C CA . THR A 1 458 ? 13.448 -14.780 -18.779 1.00 95.69 458 THR A CA 1
ATOM 3438 C C . THR A 1 458 ? 14.233 -13.566 -19.247 1.00 95.69 458 THR A C 1
ATOM 3440 O O . THR A 1 458 ? 15.018 -13.662 -20.193 1.00 95.69 458 THR A O 1
ATOM 3443 N N . LEU A 1 459 ? 14.113 -12.469 -18.501 1.00 97.00 459 LEU A N 1
ATOM 3444 C CA . LEU A 1 459 ? 15.066 -11.366 -18.526 1.00 97.00 459 LEU A CA 1
ATOM 3445 C C . LEU A 1 459 ? 16.188 -11.661 -17.529 1.00 97.00 459 LEU A C 1
ATOM 3447 O O . LEU A 1 459 ? 15.931 -11.807 -16.334 1.00 97.00 459 LEU A O 1
ATOM 3451 N N . THR A 1 460 ? 17.429 -11.762 -18.007 1.00 97.31 460 THR A N 1
ATOM 3452 C CA . THR A 1 460 ? 18.607 -11.896 -17.142 1.00 97.31 460 THR A CA 1
ATOM 3453 C C . THR A 1 460 ? 19.419 -10.609 -17.150 1.00 97.31 460 THR A C 1
ATOM 3455 O O . THR A 1 460 ? 19.907 -10.202 -18.199 1.00 97.31 460 THR A O 1
ATOM 3458 N N . LEU A 1 461 ? 19.629 -10.003 -15.984 1.00 97.81 461 LEU A N 1
ATOM 3459 C CA . LEU A 1 461 ? 20.447 -8.800 -15.818 1.00 97.81 461 LEU A CA 1
ATOM 3460 C C . LEU A 1 461 ? 21.753 -9.106 -15.074 1.00 97.81 461 LEU A C 1
ATOM 3462 O O . LEU A 1 461 ? 21.843 -10.061 -14.296 1.00 97.81 461 LEU A O 1
ATOM 3466 N N . ASN A 1 462 ? 22.790 -8.306 -15.336 1.00 96.06 462 ASN A N 1
ATOM 3467 C CA . ASN A 1 462 ? 24.122 -8.542 -14.784 1.00 96.06 462 ASN A CA 1
ATOM 3468 C C . ASN A 1 462 ? 24.218 -8.141 -13.302 1.00 96.06 462 ASN A C 1
ATOM 3470 O O . ASN A 1 462 ? 24.238 -6.958 -12.954 1.00 96.06 462 ASN A O 1
ATOM 3474 N N . GLU A 1 463 ? 24.352 -9.137 -12.428 1.00 95.94 463 GLU A N 1
ATOM 3475 C CA . GLU A 1 463 ? 24.399 -8.951 -10.974 1.00 95.94 463 GLU A CA 1
ATOM 3476 C C . GLU A 1 463 ? 25.664 -8.221 -10.486 1.00 95.94 463 GLU A C 1
ATOM 3478 O O . GLU A 1 463 ? 25.657 -7.649 -9.393 1.00 95.94 463 GLU A O 1
ATOM 3483 N N . ASP A 1 464 ? 26.740 -8.235 -11.286 1.00 94.00 464 ASP A N 1
ATOM 3484 C CA . ASP A 1 464 ? 28.012 -7.571 -10.974 1.00 94.00 464 ASP A CA 1
ATOM 3485 C C . ASP A 1 464 ? 27.931 -6.046 -11.164 1.00 94.00 464 ASP A C 1
ATOM 3487 O O . ASP A 1 464 ? 28.792 -5.307 -10.676 1.00 94.00 464 ASP A O 1
ATOM 3491 N N . LEU A 1 465 ? 26.915 -5.565 -11.891 1.00 94.81 465 LEU A N 1
ATOM 3492 C CA . LEU A 1 465 ? 26.742 -4.150 -12.233 1.00 94.81 465 LEU A CA 1
ATOM 3493 C C . LEU A 1 465 ? 25.713 -3.437 -11.358 1.00 94.81 465 LEU A C 1
ATOM 3495 O O . LEU A 1 465 ? 25.783 -2.216 -11.237 1.00 94.81 465 LEU A O 1
ATOM 3499 N N . VAL A 1 466 ? 24.800 -4.181 -10.730 1.00 96.25 466 VAL A N 1
ATOM 3500 C CA . VAL A 1 466 ? 23.788 -3.647 -9.811 1.00 96.25 466 VAL A CA 1
ATOM 3501 C C . VAL A 1 466 ? 24.069 -4.179 -8.403 1.00 96.25 466 VAL A C 1
ATOM 3503 O O . VAL A 1 466 ? 23.920 -5.378 -8.162 1.00 96.25 466 VAL A O 1
ATOM 3506 N N . PRO A 1 467 ? 24.480 -3.329 -7.445 1.00 95.81 467 PRO A N 1
ATOM 3507 C CA . PRO A 1 467 ? 24.744 -3.770 -6.079 1.00 95.81 467 PRO A CA 1
ATOM 3508 C C . PRO A 1 467 ? 23.489 -4.312 -5.381 1.00 95.81 467 PRO A C 1
ATOM 3510 O O . PRO A 1 467 ? 22.437 -3.667 -5.398 1.00 95.81 467 PRO A O 1
ATOM 3513 N N . ALA A 1 468 ? 23.642 -5.458 -4.712 1.00 96.75 468 ALA A N 1
ATOM 3514 C CA . ALA A 1 468 ? 22.666 -6.031 -3.784 1.00 96.75 468 ALA A CA 1
ATOM 3515 C C . ALA A 1 468 ? 22.727 -5.316 -2.424 1.00 96.75 468 ALA A C 1
ATOM 3517 O O . ALA A 1 468 ? 23.301 -5.806 -1.450 1.00 96.75 468 ALA A O 1
ATOM 3518 N N . ASP A 1 469 ? 22.216 -4.091 -2.397 1.00 97.25 469 ASP A N 1
ATOM 3519 C CA . ASP A 1 469 ? 22.075 -3.274 -1.199 1.00 97.25 469 ASP A CA 1
ATOM 3520 C C . ASP A 1 469 ? 20.761 -2.481 -1.241 1.00 97.25 469 ASP A C 1
ATOM 3522 O O . ASP A 1 469 ? 20.061 -2.448 -2.255 1.00 97.25 469 ASP A O 1
ATOM 3526 N N . ASN A 1 470 ? 20.443 -1.818 -0.132 1.00 97.88 470 ASN A N 1
ATOM 3527 C CA . ASN A 1 470 ? 19.220 -1.030 0.017 1.00 97.88 470 ASN A CA 1
ATOM 3528 C C . ASN A 1 470 ? 19.386 0.438 -0.427 1.00 97.88 470 ASN A C 1
ATOM 3530 O O . ASN A 1 470 ? 18.516 1.261 -0.156 1.00 97.88 470 ASN A O 1
ATOM 3534 N N . ASN A 1 471 ? 20.501 0.792 -1.076 1.00 97.75 471 ASN A N 1
ATOM 3535 C CA . ASN A 1 471 ? 20.709 2.147 -1.590 1.00 97.75 471 ASN A CA 1
ATOM 3536 C C . ASN A 1 471 ? 19.873 2.367 -2.863 1.00 97.75 471 ASN A C 1
ATOM 3538 O O . ASN A 1 471 ? 19.560 1.387 -3.546 1.00 97.75 471 ASN A O 1
ATOM 3542 N N . PRO A 1 472 ? 19.545 3.620 -3.223 1.00 96.81 472 PRO A N 1
ATOM 3543 C CA . PRO A 1 472 ? 18.941 3.914 -4.521 1.00 96.81 472 PRO A CA 1
ATOM 3544 C C . PRO A 1 472 ? 19.885 3.541 -5.674 1.00 96.81 472 PRO A C 1
ATOM 3546 O O . PRO A 1 472 ? 21.090 3.337 -5.480 1.00 96.81 472 PRO A O 1
ATOM 3549 N N . VAL A 1 473 ? 19.336 3.479 -6.886 1.00 96.19 473 VAL A N 1
ATOM 3550 C CA . VAL A 1 473 ? 20.109 3.365 -8.129 1.00 96.19 473 VAL A CA 1
ATOM 3551 C C . VAL A 1 473 ? 21.075 4.549 -8.245 1.00 96.19 473 VAL A C 1
ATOM 3553 O O . VAL A 1 473 ? 20.724 5.699 -7.975 1.00 96.19 473 VAL A O 1
ATOM 3556 N N . GLY A 1 474 ? 22.329 4.261 -8.590 1.00 91.94 474 GLY A N 1
ATOM 3557 C CA . GLY A 1 474 ? 23.355 5.260 -8.860 1.00 91.94 474 GLY A CA 1
ATOM 3558 C C . GLY A 1 474 ? 23.192 5.914 -10.233 1.00 91.94 474 GLY A C 1
ATOM 3559 O O . GLY A 1 474 ? 22.165 5.810 -10.880 1.00 91.94 474 GLY A O 1
ATOM 3560 N N . THR A 1 475 ? 24.226 6.612 -10.702 1.00 85.38 475 THR A N 1
ATOM 3561 C CA . THR A 1 475 ? 24.238 7.268 -12.029 1.00 85.38 475 THR A CA 1
ATOM 3562 C C . THR A 1 475 ? 25.145 6.551 -13.034 1.00 85.38 475 THR A C 1
ATOM 3564 O O . THR A 1 475 ? 25.586 7.138 -14.024 1.00 85.38 475 THR A O 1
ATOM 3567 N N . GLY A 1 476 ? 25.532 5.310 -12.727 1.00 89.25 476 GLY A N 1
ATOM 3568 C CA . GLY A 1 476 ? 26.574 4.574 -13.428 1.00 89.25 476 GLY A CA 1
ATOM 3569 C C . GLY A 1 476 ? 26.027 3.469 -14.324 1.00 89.25 476 GLY A C 1
ATOM 3570 O O . GLY A 1 476 ? 25.055 3.636 -15.056 1.00 89.25 476 GLY A O 1
ATOM 3571 N N . MET A 1 477 ? 26.708 2.322 -14.297 1.00 89.94 477 MET A N 1
ATOM 3572 C CA . MET A 1 477 ? 26.276 1.144 -15.054 1.00 89.94 477 MET A CA 1
ATOM 3573 C C . MET A 1 477 ? 24.990 0.535 -14.499 1.00 89.94 477 MET A C 1
ATOM 3575 O O . MET A 1 477 ? 24.252 -0.067 -15.264 1.00 89.94 477 MET A O 1
ATOM 3579 N N . ASP A 1 478 ? 24.707 0.713 -13.213 1.00 91.94 478 ASP A N 1
ATOM 3580 C CA . ASP A 1 478 ? 23.460 0.280 -12.590 1.00 91.94 478 ASP A CA 1
ATOM 3581 C C . ASP A 1 478 ? 22.239 0.983 -13.197 1.00 91.94 478 ASP A C 1
ATOM 3583 O O . ASP A 1 478 ? 21.316 0.297 -13.629 1.00 91.94 478 ASP A O 1
ATOM 3587 N N . ALA A 1 479 ? 22.281 2.314 -13.334 1.00 93.69 479 ALA A N 1
ATOM 3588 C CA . ALA A 1 479 ? 21.250 3.081 -14.040 1.00 93.69 479 ALA A CA 1
ATOM 3589 C C . ALA A 1 479 ? 21.055 2.570 -15.468 1.00 93.69 479 ALA A C 1
ATOM 3591 O O . ALA A 1 479 ? 19.946 2.263 -15.877 1.00 93.69 479 ALA A O 1
ATOM 3592 N N . ARG A 1 480 ? 22.144 2.357 -16.216 1.00 93.31 480 ARG A N 1
ATOM 3593 C CA . ARG A 1 480 ? 22.050 1.849 -17.593 1.00 93.31 480 ARG A CA 1
ATOM 3594 C C . ARG A 1 480 ? 21.457 0.435 -17.687 1.00 93.31 480 ARG A C 1
ATOM 3596 O O . ARG A 1 480 ? 20.753 0.132 -18.652 1.00 93.31 480 ARG A O 1
ATOM 3603 N N . VAL A 1 481 ? 21.760 -0.441 -16.731 1.00 96.12 481 VAL A N 1
ATOM 3604 C CA . VAL A 1 481 ? 21.163 -1.785 -16.659 1.00 96.12 481 VAL A CA 1
ATOM 3605 C C . VAL A 1 481 ? 19.656 -1.668 -16.414 1.00 96.12 481 VAL A C 1
ATOM 3607 O O . VAL A 1 481 ? 18.877 -2.317 -17.100 1.00 96.12 481 VAL A O 1
ATOM 3610 N N . ILE A 1 482 ? 19.243 -0.801 -15.492 1.00 96.75 482 ILE A N 1
ATOM 3611 C CA . ILE A 1 482 ? 17.842 -0.663 -15.086 1.00 96.75 482 ILE A CA 1
ATOM 3612 C C . ILE A 1 482 ? 17.013 0.107 -16.125 1.00 96.75 482 ILE A C 1
ATOM 3614 O O . ILE A 1 482 ? 16.034 -0.439 -16.623 1.00 96.75 482 ILE A O 1
ATOM 3618 N N . GLU A 1 483 ? 17.422 1.322 -16.489 1.00 94.69 483 GLU A N 1
ATOM 3619 C CA . GLU A 1 483 ? 16.652 2.280 -17.304 1.00 94.69 483 GLU A CA 1
ATOM 3620 C C . GLU A 1 483 ? 16.615 1.911 -18.791 1.00 94.69 483 GLU A C 1
ATOM 3622 O O . GLU A 1 483 ? 15.601 2.080 -19.456 1.00 94.69 483 GLU A O 1
ATOM 3627 N N . ASN A 1 484 ? 17.730 1.407 -19.329 1.00 95.19 484 ASN A N 1
ATOM 3628 C CA . ASN A 1 484 ? 17.872 1.150 -20.764 1.00 95.19 484 ASN A CA 1
ATOM 3629 C C . ASN A 1 484 ? 17.826 -0.345 -21.089 1.00 95.19 484 ASN A C 1
ATOM 3631 O O . ASN A 1 484 ? 17.082 -0.769 -21.971 1.00 95.19 484 ASN A O 1
ATOM 3635 N N . THR A 1 485 ? 18.625 -1.151 -20.380 1.00 96.69 485 THR A N 1
ATOM 3636 C CA . THR A 1 485 ? 18.795 -2.572 -20.730 1.00 96.69 485 THR A CA 1
ATOM 3637 C C . THR A 1 485 ? 17.522 -3.371 -20.455 1.00 96.69 485 THR A C 1
ATOM 3639 O O . THR A 1 485 ? 17.164 -4.213 -21.267 1.00 96.69 485 THR A O 1
ATOM 3642 N N . SER A 1 486 ? 16.789 -3.091 -19.374 1.00 97.06 486 SER A N 1
ATOM 3643 C CA . SER A 1 486 ? 15.535 -3.802 -19.078 1.00 97.06 486 SER A CA 1
ATOM 3644 C C . SER A 1 486 ? 14.521 -3.694 -20.224 1.00 97.06 486 SER A C 1
ATOM 3646 O O . SER A 1 486 ? 14.065 -4.716 -20.732 1.00 97.06 486 SER A O 1
ATOM 3648 N N . ALA A 1 487 ? 14.220 -2.472 -20.677 1.00 96.50 487 ALA A N 1
ATOM 3649 C CA . ALA A 1 487 ? 13.275 -2.233 -21.770 1.00 96.50 487 ALA A CA 1
ATOM 3650 C C . ALA A 1 487 ? 13.799 -2.762 -23.119 1.00 96.50 487 ALA A C 1
ATOM 3652 O O . ALA A 1 487 ? 13.044 -3.353 -23.889 1.00 96.50 487 ALA A O 1
ATOM 3653 N N . HIS A 1 488 ? 15.105 -2.628 -23.375 1.00 96.38 488 HIS A N 1
ATOM 3654 C CA . HIS A 1 488 ? 15.767 -3.208 -24.547 1.00 96.38 488 HIS A CA 1
ATOM 3655 C C . HIS A 1 488 ? 15.549 -4.725 -24.639 1.00 96.38 488 HIS A C 1
ATOM 3657 O O . HIS A 1 488 ? 15.057 -5.238 -25.639 1.00 96.38 488 HIS A O 1
ATOM 3663 N N . GLU A 1 489 ? 15.851 -5.453 -23.569 1.00 96.25 489 GLU A N 1
ATOM 3664 C CA . GLU A 1 489 ? 15.749 -6.911 -23.560 1.00 96.25 489 GLU A CA 1
ATOM 3665 C C . GLU A 1 489 ? 14.289 -7.396 -23.544 1.00 96.25 489 GLU A C 1
ATOM 3667 O O . GLU A 1 489 ? 13.958 -8.403 -24.170 1.00 96.25 489 GLU A O 1
ATOM 3672 N N . VAL A 1 490 ? 13.374 -6.671 -22.891 1.00 95.50 490 VAL A N 1
ATOM 3673 C CA . VAL A 1 490 ? 11.933 -6.967 -22.985 1.00 95.50 490 VAL A CA 1
ATOM 3674 C C . VAL A 1 490 ? 11.415 -6.777 -24.405 1.00 95.50 490 VAL A C 1
ATOM 3676 O O . VAL A 1 490 ? 10.617 -7.588 -24.876 1.00 95.50 490 VAL A O 1
ATOM 3679 N N . SER A 1 491 ? 11.914 -5.769 -25.120 1.00 94.62 491 SER A N 1
ATOM 3680 C CA . SER A 1 491 ? 11.597 -5.562 -26.530 1.00 94.62 491 SER A CA 1
ATOM 3681 C C . SER A 1 491 ? 11.957 -6.786 -27.378 1.00 94.62 491 SER A C 1
ATOM 3683 O O . SER A 1 491 ? 11.159 -7.184 -28.234 1.00 94.62 491 SER A O 1
ATOM 3685 N N . HIS A 1 492 ? 13.088 -7.445 -27.102 1.00 93.44 492 HIS A N 1
ATOM 3686 C CA . HIS A 1 492 ? 13.442 -8.719 -27.737 1.00 93.44 492 HIS A CA 1
ATOM 3687 C C . HIS A 1 492 ? 12.481 -9.856 -27.367 1.00 93.44 492 HIS A C 1
ATOM 3689 O O . HIS A 1 492 ? 12.035 -10.590 -28.250 1.00 93.44 492 HIS A O 1
ATOM 3695 N N . LEU A 1 493 ? 12.115 -9.995 -26.084 1.00 92.19 493 LEU A N 1
ATOM 3696 C CA . LEU A 1 493 ? 11.184 -11.039 -25.626 1.00 92.19 493 LEU A CA 1
ATOM 3697 C C . LEU A 1 493 ? 9.821 -10.938 -26.313 1.00 92.19 493 LEU A C 1
ATOM 3699 O O . LEU A 1 493 ? 9.309 -11.938 -26.811 1.00 92.19 493 LEU A O 1
ATOM 3703 N N . VAL A 1 494 ? 9.247 -9.733 -26.356 1.00 91.06 494 VAL A N 1
ATOM 3704 C CA . VAL A 1 494 ? 7.916 -9.484 -26.935 1.00 91.06 494 VAL A CA 1
ATOM 3705 C C . VAL A 1 494 ? 7.871 -9.830 -28.423 1.00 91.06 494 VAL A C 1
ATOM 3707 O O . VAL A 1 494 ? 6.864 -10.344 -28.900 1.00 91.06 494 VAL A O 1
ATOM 3710 N N . ASN A 1 495 ? 8.964 -9.603 -29.150 1.00 89.19 495 ASN A N 1
ATOM 3711 C CA . ASN A 1 495 ? 8.995 -9.780 -30.603 1.00 89.19 495 ASN A CA 1
ATOM 3712 C C . ASN A 1 495 ? 9.548 -11.144 -31.031 1.00 89.19 495 ASN A C 1
ATOM 3714 O O . ASN A 1 495 ? 9.411 -11.535 -32.189 1.00 89.19 495 ASN A O 1
ATOM 3718 N N . GLY A 1 496 ? 10.095 -11.918 -30.089 1.00 89.19 496 GLY A N 1
ATOM 3719 C CA . GLY A 1 496 ? 10.659 -13.232 -30.377 1.00 89.19 496 GLY A CA 1
ATOM 3720 C C . GLY A 1 496 ? 11.905 -13.154 -31.257 1.00 89.19 496 GLY A C 1
ATOM 3721 O O . GLY A 1 496 ? 12.126 -14.059 -32.065 1.00 89.19 496 GLY A O 1
ATOM 3722 N N . ASP A 1 497 ? 12.688 -12.086 -31.094 1.00 89.88 497 ASP A N 1
ATOM 3723 C CA . ASP A 1 497 ? 13.878 -11.795 -31.893 1.00 89.88 497 ASP A CA 1
ATOM 3724 C C . ASP A 1 497 ? 14.895 -12.940 -31.782 1.00 89.88 497 ASP A C 1
ATOM 3726 O O . ASP A 1 497 ? 15.099 -13.532 -30.712 1.00 89.88 497 ASP A O 1
ATOM 3730 N N . THR A 1 498 ? 15.541 -13.287 -32.901 1.00 87.69 498 THR A N 1
ATOM 3731 C CA . THR A 1 498 ? 16.509 -14.394 -32.924 1.00 87.69 498 THR A CA 1
ATOM 3732 C C . THR A 1 498 ? 17.796 -14.029 -33.658 1.00 87.69 498 THR A C 1
ATOM 3734 O O . THR A 1 498 ? 17.751 -13.635 -34.825 1.00 87.69 498 THR A O 1
ATOM 3737 N N . PRO A 1 499 ? 18.973 -14.254 -33.035 1.00 89.69 499 PRO A N 1
ATOM 3738 C CA . PRO A 1 499 ? 20.245 -13.926 -33.659 1.00 89.69 499 PRO A CA 1
ATOM 3739 C C . PRO A 1 499 ? 20.435 -14.579 -35.027 1.00 89.69 499 PRO A C 1
ATOM 3741 O O . PRO A 1 499 ? 20.419 -15.807 -35.167 1.00 89.69 499 PRO A O 1
ATOM 3744 N N . SER A 1 500 ? 20.684 -13.755 -36.045 1.00 89.56 500 SER A N 1
ATOM 3745 C CA . SER A 1 500 ? 20.977 -14.211 -37.403 1.00 89.56 500 SER A CA 1
ATOM 3746 C C . SER A 1 500 ? 21.889 -13.230 -38.150 1.00 89.56 500 SER A C 1
ATOM 3748 O O . SER A 1 500 ? 21.963 -12.051 -37.832 1.00 89.56 500 SER A O 1
ATOM 3750 N N . GLN A 1 501 ? 22.642 -13.700 -39.150 1.00 92.38 501 GLN A N 1
ATOM 3751 C CA . GLN A 1 501 ? 23.526 -12.835 -39.951 1.00 92.38 501 GLN A CA 1
ATOM 3752 C C . GLN A 1 501 ? 22.741 -12.099 -41.060 1.00 92.38 501 GLN A C 1
ATOM 3754 O O . GLN A 1 501 ? 23.045 -12.269 -42.242 1.00 92.38 501 GLN A O 1
ATOM 3759 N N . THR A 1 502 ? 21.680 -11.369 -40.717 1.00 93.00 502 THR A N 1
ATOM 3760 C CA . THR A 1 502 ? 20.759 -10.701 -41.663 1.00 93.00 502 THR A CA 1
ATOM 3761 C C . THR A 1 502 ? 20.585 -9.221 -41.316 1.00 93.00 502 THR A C 1
ATOM 3763 O O . THR A 1 502 ? 20.961 -8.791 -40.225 1.00 93.00 502 THR A O 1
ATOM 3766 N N . PHE A 1 503 ? 20.038 -8.430 -42.245 1.00 92.69 503 PHE A N 1
ATOM 3767 C CA . PHE A 1 503 ? 19.590 -7.071 -41.939 1.00 92.69 503 PHE A CA 1
ATOM 3768 C C . PHE A 1 503 ? 18.462 -7.085 -40.905 1.00 92.69 503 PHE A C 1
ATOM 3770 O O . PHE A 1 503 ? 18.488 -6.269 -39.993 1.00 92.69 503 PHE A O 1
ATOM 3777 N N . GLU A 1 504 ? 17.524 -8.031 -41.025 1.00 91.88 504 GLU A N 1
ATOM 3778 C CA . GLU A 1 504 ? 16.376 -8.182 -40.123 1.00 91.88 504 GLU A CA 1
ATOM 3779 C C . GLU A 1 504 ? 16.820 -8.224 -38.655 1.00 91.88 504 GLU A C 1
ATOM 3781 O O . GLU A 1 504 ? 16.388 -7.381 -37.879 1.00 91.88 504 GLU A O 1
ATOM 3786 N N . TYR A 1 505 ? 17.793 -9.072 -38.304 1.00 91.81 505 TYR A N 1
ATOM 3787 C CA . TYR A 1 505 ? 18.303 -9.135 -36.929 1.00 91.81 505 TYR A CA 1
ATOM 3788 C C . TYR A 1 505 ? 19.034 -7.856 -36.481 1.00 91.81 505 TYR A C 1
ATOM 3790 O O . TYR A 1 505 ? 18.860 -7.398 -35.356 1.00 91.81 505 TYR A O 1
ATOM 3798 N N . LEU A 1 506 ? 19.837 -7.224 -37.346 1.00 93.25 506 LEU A N 1
ATOM 3799 C CA . LEU A 1 506 ? 20.457 -5.936 -36.992 1.00 93.25 506 LEU A CA 1
ATOM 3800 C C . LEU A 1 506 ? 19.404 -4.835 -36.784 1.00 93.25 506 LEU A C 1
ATOM 3802 O O . LEU A 1 506 ? 19.605 -3.938 -35.966 1.00 93.25 506 LEU A O 1
ATOM 3806 N N . ASN A 1 507 ? 18.282 -4.906 -37.502 1.00 92.25 507 ASN A N 1
ATOM 3807 C CA . ASN A 1 507 ? 17.158 -3.999 -37.323 1.00 92.25 507 ASN A CA 1
ATOM 3808 C C . ASN A 1 507 ? 16.345 -4.322 -36.055 1.00 92.25 507 ASN A C 1
ATOM 3810 O O . ASN A 1 507 ? 15.896 -3.397 -35.386 1.00 92.25 507 ASN A O 1
ATOM 3814 N N . GLU A 1 508 ? 16.205 -5.596 -35.676 1.00 92.56 508 GLU A N 1
ATOM 3815 C CA . GLU A 1 508 ? 15.654 -6.032 -34.380 1.00 92.56 508 GLU A CA 1
ATOM 3816 C C . GLU A 1 508 ? 16.474 -5.456 -33.208 1.00 92.56 508 GLU A C 1
ATOM 3818 O O . GLU A 1 508 ? 15.925 -4.855 -32.287 1.00 92.56 508 GLU A O 1
ATOM 3823 N N . GLU A 1 509 ? 17.803 -5.526 -33.288 1.00 92.62 509 GLU A N 1
ATOM 3824 C CA . GLU A 1 509 ? 18.738 -4.939 -32.314 1.00 92.62 509 GLU A CA 1
ATOM 3825 C C . GLU A 1 509 ? 18.697 -3.404 -32.287 1.00 92.62 509 GLU A C 1
ATOM 3827 O O . GLU A 1 509 ? 18.841 -2.774 -31.232 1.00 92.62 509 GLU A O 1
ATOM 3832 N N . TYR A 1 510 ? 18.496 -2.775 -33.450 1.00 94.19 510 TYR A N 1
ATOM 3833 C CA . TYR A 1 510 ? 18.264 -1.334 -33.546 1.00 94.19 510 TYR A CA 1
ATOM 3834 C C . TYR A 1 510 ? 16.944 -0.937 -32.871 1.00 94.19 510 TYR A C 1
ATOM 3836 O O . TYR A 1 510 ? 16.936 0.001 -32.077 1.00 94.19 510 TYR A O 1
ATOM 3844 N N . ARG A 1 511 ? 15.861 -1.684 -33.117 1.00 94.31 511 ARG A N 1
ATOM 3845 C CA . ARG A 1 511 ? 14.532 -1.491 -32.515 1.00 94.31 511 ARG A CA 1
ATOM 3846 C C . ARG A 1 511 ? 14.569 -1.640 -31.000 1.00 94.31 511 ARG A C 1
ATOM 3848 O O . ARG A 1 511 ? 14.112 -0.757 -30.283 1.00 94.31 511 ARG A O 1
ATOM 3855 N N . ALA A 1 512 ? 15.162 -2.717 -30.495 1.00 94.12 512 ALA A N 1
ATOM 3856 C CA . ALA A 1 512 ? 15.329 -2.908 -29.061 1.00 94.12 512 ALA A CA 1
ATOM 3857 C C . ALA A 1 512 ? 16.170 -1.784 -28.440 1.00 94.12 512 ALA A C 1
ATOM 3859 O O . ALA A 1 512 ? 15.864 -1.292 -27.354 1.00 94.12 512 ALA A O 1
ATOM 3860 N N . TRP A 1 513 ? 17.241 -1.338 -29.111 1.00 95.25 513 TRP A N 1
ATOM 3861 C CA . TRP A 1 513 ? 18.037 -0.198 -28.641 1.00 95.25 513 TRP A CA 1
ATOM 3862 C C . TRP A 1 513 ? 17.227 1.097 -28.611 1.00 95.25 513 TRP A C 1
ATOM 3864 O O . TRP A 1 513 ? 17.353 1.841 -27.644 1.00 95.25 513 TRP A O 1
ATOM 3874 N N . TYR A 1 514 ? 16.401 1.340 -29.627 1.00 95.50 514 TYR A N 1
ATOM 3875 C CA . TYR A 1 514 ? 15.521 2.501 -29.718 1.00 95.50 514 TYR A CA 1
ATOM 3876 C C . TYR A 1 514 ? 14.531 2.530 -28.544 1.00 95.50 514 TYR A C 1
ATOM 3878 O O . TYR A 1 514 ? 14.499 3.512 -27.811 1.00 95.50 514 TYR A O 1
ATOM 3886 N N . VAL A 1 515 ? 13.841 1.415 -28.274 1.00 95.38 515 VAL A N 1
ATOM 3887 C CA . VAL A 1 515 ? 12.919 1.277 -27.128 1.00 95.38 515 VAL A CA 1
ATOM 3888 C C . VAL A 1 515 ? 13.639 1.514 -25.797 1.00 95.38 515 VAL A C 1
ATOM 3890 O O . VAL A 1 515 ? 13.186 2.300 -24.970 1.00 95.38 515 VAL A O 1
ATOM 3893 N N . GLY A 1 516 ? 14.805 0.893 -25.589 1.00 96.12 516 GLY A N 1
ATOM 3894 C CA . GLY A 1 516 ? 15.600 1.146 -24.384 1.00 96.12 516 GLY A CA 1
ATOM 3895 C C . GLY A 1 516 ? 16.086 2.596 -24.284 1.00 96.12 516 GLY A C 1
ATOM 3896 O O . GLY A 1 516 ? 16.254 3.133 -23.187 1.00 96.12 516 GLY A O 1
ATOM 3897 N N . TYR A 1 517 ? 16.362 3.246 -25.417 1.00 96.00 517 TYR A N 1
ATOM 3898 C CA . TYR A 1 517 ? 16.773 4.645 -25.461 1.00 96.00 517 TYR A CA 1
ATOM 3899 C C . TYR A 1 517 ? 15.633 5.557 -25.006 1.00 96.00 517 TYR A C 1
ATOM 3901 O O . TYR A 1 517 ? 15.868 6.430 -24.171 1.00 96.00 517 TYR A O 1
ATOM 3909 N N . GLU A 1 518 ? 14.418 5.341 -25.505 1.00 95.81 518 GLU A N 1
ATOM 3910 C CA . GLU A 1 518 ? 13.230 6.098 -25.101 1.00 95.81 518 GLU A CA 1
ATOM 3911 C C . GLU A 1 518 ? 12.874 5.851 -23.636 1.00 95.81 518 GLU A C 1
ATOM 3913 O O . GLU A 1 518 ? 12.692 6.816 -22.895 1.00 95.81 518 GLU A O 1
ATOM 3918 N N . ALA A 1 519 ? 12.926 4.597 -23.179 1.00 96.25 519 ALA A N 1
ATOM 3919 C CA . ALA A 1 519 ? 12.745 4.254 -21.768 1.00 96.25 519 ALA A CA 1
ATOM 3920 C C . ALA A 1 519 ? 13.697 5.034 -20.850 1.00 96.25 519 ALA A C 1
ATOM 3922 O O . ALA A 1 519 ? 13.295 5.468 -19.783 1.00 96.25 519 ALA A O 1
ATOM 3923 N N . GLN A 1 520 ? 14.943 5.264 -21.272 1.00 95.56 520 GLN A N 1
ATOM 3924 C CA . GLN A 1 520 ? 15.917 6.012 -20.476 1.00 95.56 520 GLN A CA 1
ATOM 3925 C C . GLN A 1 520 ? 15.818 7.540 -20.636 1.00 95.56 520 GLN A C 1
ATOM 3927 O O . GLN A 1 520 ? 16.170 8.277 -19.720 1.00 95.56 520 GLN A O 1
ATOM 3932 N N . ASN A 1 521 ? 15.453 8.041 -21.818 1.00 95.06 521 ASN A N 1
ATOM 3933 C CA . ASN A 1 521 ? 15.613 9.463 -22.158 1.00 95.06 521 ASN A CA 1
ATOM 3934 C C . ASN A 1 521 ? 14.290 10.219 -22.346 1.00 95.06 521 ASN A C 1
ATOM 3936 O O . ASN A 1 521 ? 14.333 11.437 -22.548 1.00 95.06 521 ASN A O 1
ATOM 3940 N N . GLY A 1 522 ? 13.150 9.523 -22.367 1.00 95.31 522 GLY A N 1
ATOM 3941 C CA . GLY A 1 522 ? 11.818 10.112 -22.549 1.00 95.31 522 GLY A CA 1
ATOM 3942 C C . GLY A 1 522 ? 11.615 10.789 -23.902 1.00 95.31 522 GLY A C 1
ATOM 3943 O O . GLY A 1 522 ? 10.783 11.687 -24.041 1.00 95.31 522 GLY A O 1
ATOM 3944 N N . ARG A 1 523 ? 12.441 10.439 -24.894 1.00 94.38 523 ARG A N 1
ATOM 3945 C CA . ARG A 1 523 ? 12.367 10.971 -26.254 1.00 94.38 523 ARG A CA 1
ATOM 3946 C C . ARG A 1 523 ? 12.959 9.998 -27.268 1.00 94.38 523 ARG A C 1
ATOM 3948 O O . ARG A 1 523 ? 13.928 9.309 -26.927 1.00 94.38 523 ARG A O 1
ATOM 3955 N N . PRO A 1 524 ? 12.526 10.083 -28.534 1.00 93.94 524 PRO A N 1
ATOM 3956 C CA . PRO A 1 524 ? 13.179 9.367 -29.615 1.00 93.94 524 PRO A CA 1
ATOM 3957 C C . PRO A 1 524 ? 14.657 9.783 -29.752 1.00 93.94 524 PRO A C 1
ATOM 3959 O O . PRO A 1 524 ? 15.017 10.952 -29.502 1.00 93.94 524 PRO A O 1
ATOM 3962 N N . PRO A 1 525 ? 15.546 8.858 -30.161 1.00 95.56 525 PRO A N 1
ATOM 3963 C CA . PRO A 1 525 ? 16.905 9.197 -30.545 1.00 95.56 525 PRO A CA 1
ATOM 3964 C C . PRO A 1 525 ? 16.899 10.132 -31.757 1.00 95.56 525 PRO A C 1
ATOM 3966 O O . PRO A 1 525 ? 16.020 10.101 -32.615 1.00 95.56 525 PRO A O 1
ATOM 3969 N N . SER A 1 526 ? 17.912 10.982 -31.841 1.00 96.69 526 SER A N 1
ATOM 3970 C CA . SER A 1 526 ? 18.157 11.813 -33.018 1.00 96.69 526 SER A CA 1
ATOM 3971 C C . SER A 1 526 ? 18.776 11.005 -34.162 1.00 96.69 526 SER A C 1
ATOM 3973 O O . SER A 1 526 ? 19.362 9.944 -33.938 1.00 96.69 526 SER A O 1
ATOM 3975 N N . ASN A 1 527 ? 18.732 11.541 -35.385 1.00 95.19 527 ASN A N 1
ATOM 3976 C CA . ASN A 1 527 ? 19.419 10.954 -36.543 1.00 95.19 527 ASN A CA 1
ATOM 3977 C C . ASN A 1 527 ? 20.901 10.661 -36.257 1.00 95.19 527 ASN A C 1
ATOM 3979 O O . ASN A 1 527 ? 21.427 9.646 -36.708 1.00 95.19 527 ASN A O 1
ATOM 3983 N N . GLN A 1 528 ? 21.576 11.528 -35.492 1.00 96.38 528 GLN A N 1
ATOM 3984 C CA . GLN A 1 528 ? 22.961 11.294 -35.088 1.00 96.38 528 GLN A CA 1
ATOM 3985 C C . GLN A 1 528 ? 23.102 10.083 -34.170 1.00 96.38 528 GLN A C 1
ATOM 3987 O O . GLN A 1 528 ? 23.940 9.225 -34.418 1.00 96.38 528 GLN A O 1
ATOM 3992 N N . GLU A 1 529 ? 22.295 10.018 -33.113 1.00 96.69 529 GLU A N 1
ATOM 3993 C CA . GLU A 1 529 ? 22.360 8.939 -32.122 1.00 96.69 529 GLU A CA 1
ATOM 3994 C C . GLU A 1 529 ? 22.023 7.586 -32.765 1.00 96.69 529 GLU A C 1
ATOM 3996 O O . GLU A 1 529 ? 22.682 6.583 -32.490 1.00 96.69 529 GLU A O 1
ATOM 4001 N N . ALA A 1 530 ? 21.055 7.577 -33.684 1.00 95.50 530 ALA A N 1
ATOM 4002 C CA . ALA A 1 530 ? 20.731 6.425 -34.513 1.00 95.50 530 ALA A CA 1
ATOM 4003 C C . ALA A 1 530 ? 21.911 5.999 -35.400 1.00 95.50 530 ALA A C 1
ATOM 4005 O O . ALA A 1 530 ? 22.263 4.818 -35.447 1.00 95.50 530 ALA A O 1
ATOM 4006 N N . MET A 1 531 ? 22.562 6.950 -36.078 1.00 95.19 531 MET A N 1
ATOM 4007 C CA . MET A 1 531 ? 23.728 6.654 -36.911 1.00 95.19 531 MET A CA 1
ATOM 4008 C C . MET A 1 531 ? 24.904 6.120 -36.088 1.00 95.19 531 MET A C 1
ATOM 4010 O O . MET A 1 531 ? 25.545 5.161 -36.509 1.00 95.19 531 MET A O 1
ATOM 4014 N N . ASP A 1 532 ? 25.165 6.688 -34.909 1.00 94.94 532 ASP A N 1
ATOM 4015 C CA . ASP A 1 532 ? 26.217 6.225 -33.995 1.00 94.94 532 ASP A CA 1
ATOM 4016 C C . ASP A 1 532 ? 25.960 4.772 -33.556 1.00 94.94 532 ASP A C 1
ATOM 4018 O O . ASP A 1 532 ? 26.889 3.966 -33.425 1.00 94.94 532 ASP A O 1
ATOM 4022 N N . ARG A 1 533 ? 24.685 4.395 -33.371 1.00 93.69 533 ARG A N 1
ATOM 4023 C CA . ARG A 1 533 ? 24.304 3.007 -33.082 1.00 93.69 533 ARG A CA 1
ATOM 4024 C C . ARG A 1 533 ? 24.571 2.081 -34.268 1.00 93.69 533 ARG A C 1
ATOM 4026 O O . ARG A 1 533 ? 25.138 1.005 -34.072 1.00 93.69 533 ARG A O 1
ATOM 4033 N N . TRP A 1 534 ? 24.231 2.496 -35.486 1.00 94.00 534 TRP A N 1
ATOM 4034 C CA . TRP A 1 534 ? 24.551 1.727 -36.691 1.00 94.00 534 TRP A CA 1
ATOM 4035 C C . TRP A 1 534 ? 26.058 1.633 -36.945 1.00 94.00 534 TRP A C 1
ATOM 4037 O O . TRP A 1 534 ? 26.547 0.569 -37.322 1.00 94.00 534 TRP A O 1
ATOM 4047 N N . GLU A 1 535 ? 26.834 2.679 -36.658 1.00 93.56 535 GLU A N 1
ATOM 4048 C CA . GLU A 1 535 ? 28.296 2.608 -36.704 1.00 93.56 535 GLU A CA 1
ATOM 4049 C C . GLU A 1 535 ? 28.820 1.531 -35.743 1.00 93.56 535 GLU A C 1
ATOM 4051 O O . GLU A 1 535 ? 29.688 0.737 -36.117 1.00 93.56 535 GLU A O 1
ATOM 4056 N N . TYR A 1 536 ? 28.258 1.438 -34.532 1.00 90.38 536 TYR A N 1
ATOM 4057 C CA . TYR A 1 536 ? 28.596 0.381 -33.580 1.00 90.38 536 TYR A CA 1
ATOM 4058 C C . TYR A 1 536 ? 28.267 -1.025 -34.110 1.00 90.38 536 TYR A C 1
ATOM 4060 O O . TYR A 1 536 ? 29.101 -1.925 -33.970 1.00 90.38 536 TYR A O 1
ATOM 4068 N N . PHE A 1 537 ? 27.112 -1.216 -34.757 1.00 91.81 537 PHE A N 1
ATOM 4069 C CA . PHE A 1 537 ? 26.736 -2.502 -35.358 1.00 91.81 537 PHE A CA 1
ATOM 4070 C C . PHE A 1 537 ? 27.648 -2.919 -36.513 1.00 91.81 537 PHE A C 1
ATOM 4072 O O . PHE A 1 537 ? 27.998 -4.092 -36.641 1.00 91.81 537 PHE A O 1
ATOM 4079 N N . LEU A 1 538 ? 28.067 -1.961 -37.340 1.00 91.81 538 LEU A N 1
ATOM 4080 C CA . LEU A 1 538 ? 28.862 -2.227 -38.539 1.00 91.81 538 LEU A CA 1
ATOM 4081 C C . LEU A 1 538 ? 30.378 -2.211 -38.281 1.00 91.81 538 LEU A C 1
ATOM 4083 O O . LEU A 1 538 ? 31.155 -2.527 -39.189 1.00 91.81 538 LEU A O 1
ATOM 4087 N N . ASN A 1 539 ? 30.811 -1.863 -37.065 1.00 87.06 539 ASN A N 1
ATOM 4088 C CA . ASN A 1 539 ? 32.217 -1.810 -36.678 1.00 87.06 539 ASN A CA 1
ATOM 4089 C C . ASN A 1 539 ? 32.858 -3.216 -36.703 1.00 87.06 539 ASN A C 1
ATOM 4091 O O . ASN A 1 539 ? 32.508 -4.060 -35.876 1.00 87.06 539 ASN A O 1
ATOM 4095 N N . PRO A 1 540 ? 33.879 -3.467 -37.549 1.00 82.31 540 PRO A N 1
ATOM 4096 C CA . PRO A 1 540 ? 34.537 -4.776 -37.649 1.00 82.31 540 PRO A CA 1
ATOM 4097 C C . PRO A 1 540 ? 35.263 -5.241 -36.376 1.00 82.31 540 PRO A C 1
ATOM 4099 O O . PRO A 1 540 ? 35.635 -6.405 -36.277 1.00 82.31 540 PRO A O 1
ATOM 4102 N N . GLY A 1 541 ? 35.534 -4.333 -35.433 1.00 77.31 541 GLY A N 1
ATOM 4103 C CA . GLY A 1 541 ? 36.105 -4.654 -34.121 1.00 77.31 541 GLY A CA 1
ATOM 4104 C C . GLY A 1 541 ? 35.092 -4.624 -32.974 1.00 77.31 541 GLY A C 1
ATOM 4105 O O . GLY A 1 541 ? 35.506 -4.713 -31.820 1.00 77.31 541 GLY A O 1
ATOM 4106 N N . GLY A 1 542 ? 33.805 -4.419 -33.273 1.00 77.50 542 GLY A N 1
ATOM 4107 C CA . GLY A 1 542 ? 32.721 -4.336 -32.295 1.00 77.50 542 GLY A CA 1
ATOM 4108 C C . GLY A 1 542 ? 32.081 -5.691 -31.984 1.00 77.50 542 GLY A C 1
ATOM 4109 O O . GLY A 1 542 ? 32.320 -6.681 -32.671 1.00 77.50 542 GLY A O 1
ATOM 4110 N N . GLY A 1 543 ? 31.222 -5.724 -30.961 1.00 77.62 543 GLY A N 1
ATOM 4111 C CA . GLY A 1 543 ? 30.524 -6.944 -30.524 1.00 77.62 543 GLY A CA 1
ATOM 4112 C C . GLY A 1 543 ? 29.547 -7.532 -31.552 1.00 77.62 543 GLY A C 1
ATOM 4113 O O . GLY A 1 543 ? 29.166 -8.688 -31.424 1.00 77.62 543 GLY A O 1
ATOM 4114 N N . TYR A 1 544 ? 29.186 -6.765 -32.585 1.00 85.12 544 TYR A N 1
ATOM 4115 C CA . TYR A 1 544 ? 28.257 -7.163 -33.650 1.00 85.12 544 TYR A CA 1
ATOM 4116 C C . TYR A 1 544 ? 28.952 -7.509 -34.974 1.00 85.12 544 TYR A C 1
ATOM 4118 O O . TYR A 1 544 ? 28.287 -7.805 -35.969 1.00 85.12 544 TYR A O 1
ATOM 4126 N N . ALA A 1 545 ? 30.291 -7.509 -34.994 1.00 84.19 545 ALA A N 1
ATOM 4127 C CA . ALA A 1 545 ? 31.071 -7.760 -36.202 1.00 84.19 545 ALA A CA 1
ATOM 4128 C C . ALA A 1 545 ? 30.711 -9.101 -36.863 1.00 84.19 545 ALA A C 1
ATOM 4130 O O . ALA A 1 545 ? 30.588 -9.155 -38.081 1.00 84.19 545 ALA A O 1
ATOM 4131 N N . ASP A 1 546 ? 30.456 -10.151 -36.080 1.00 86.69 546 ASP A N 1
ATOM 4132 C CA . ASP A 1 546 ? 30.080 -11.473 -36.598 1.00 86.69 546 ASP A CA 1
ATOM 4133 C C . ASP A 1 546 ? 28.736 -11.461 -37.356 1.00 86.69 546 ASP A C 1
ATOM 4135 O O . ASP A 1 546 ? 28.550 -12.232 -38.300 1.00 86.69 546 ASP A O 1
ATOM 4139 N N . TYR A 1 547 ? 27.805 -10.573 -36.988 1.00 90.06 547 TYR A N 1
ATOM 4140 C CA . TYR A 1 547 ? 26.508 -10.424 -37.660 1.00 90.06 547 TYR A CA 1
ATOM 4141 C C . TYR A 1 547 ? 26.611 -9.550 -38.912 1.00 90.06 547 TYR A C 1
ATOM 4143 O O . TYR A 1 547 ? 26.057 -9.894 -39.959 1.00 90.06 547 TYR A O 1
ATOM 4151 N N . ALA A 1 548 ? 27.366 -8.451 -38.832 1.00 90.00 548 ALA A N 1
ATOM 4152 C CA . ALA A 1 548 ? 27.532 -7.515 -39.939 1.00 90.00 548 ALA A CA 1
ATOM 4153 C C . ALA A 1 548 ? 28.521 -8.013 -41.011 1.00 90.00 548 ALA A C 1
ATOM 4155 O O . ALA A 1 548 ? 28.208 -7.956 -42.196 1.00 90.00 548 ALA A O 1
ATOM 4156 N N . GLN A 1 549 ? 29.690 -8.515 -40.605 1.00 87.19 549 GLN A N 1
ATOM 4157 C CA . GLN A 1 549 ? 30.837 -8.889 -41.456 1.00 87.19 549 GLN A CA 1
ATOM 4158 C C . GLN A 1 549 ? 31.020 -10.409 -41.604 1.00 87.19 549 GLN A C 1
ATOM 4160 O O . GLN A 1 549 ? 31.887 -10.860 -42.351 1.00 87.19 549 GLN A O 1
ATOM 4165 N N . GLY A 1 550 ? 30.243 -11.202 -40.866 1.00 84.69 550 GLY A N 1
ATOM 4166 C CA . GLY A 1 550 ? 30.285 -12.655 -40.938 1.00 84.69 550 GLY A CA 1
ATOM 4167 C C . GLY A 1 550 ? 31.359 -13.299 -40.066 1.00 84.69 550 GLY A C 1
ATOM 4168 O O . GLY A 1 550 ? 32.291 -12.668 -39.568 1.00 84.69 550 GLY A O 1
ATOM 4169 N N . ILE A 1 551 ? 31.229 -14.612 -39.898 1.00 81.50 551 ILE A N 1
ATOM 4170 C CA . ILE A 1 551 ? 32.140 -15.430 -39.100 1.00 81.50 551 ILE A CA 1
ATOM 4171 C C . ILE A 1 551 ? 33.110 -16.122 -40.048 1.00 81.50 551 ILE A C 1
ATOM 4173 O O . ILE A 1 551 ? 32.710 -16.944 -40.878 1.00 81.50 551 ILE A O 1
ATOM 4177 N N . THR A 1 552 ? 34.403 -15.840 -39.889 1.00 76.44 552 THR A N 1
ATOM 4178 C CA . THR A 1 552 ? 35.446 -16.579 -40.610 1.00 76.44 552 THR A CA 1
ATOM 4179 C C . THR A 1 552 ? 35.697 -17.924 -39.931 1.00 76.44 552 THR A C 1
ATOM 4181 O O . THR A 1 552 ? 35.947 -18.005 -38.726 1.00 76.44 552 THR A O 1
ATOM 4184 N N . GLY A 1 553 ? 35.631 -19.015 -40.695 1.00 69.56 553 GLY A N 1
ATOM 4185 C CA . GLY A 1 553 ? 35.855 -20.366 -40.191 1.00 69.56 553 GLY A CA 1
ATOM 4186 C C . GLY A 1 553 ? 37.307 -20.554 -39.746 1.00 69.56 553 GLY A C 1
ATOM 4187 O O . GLY A 1 553 ? 38.155 -20.984 -40.523 1.00 69.56 553 GLY A O 1
ATOM 4188 N N . GLY A 1 554 ? 37.618 -20.264 -38.481 1.00 55.62 554 GLY A N 1
ATOM 4189 C CA . GLY A 1 554 ? 38.984 -20.239 -37.933 1.00 55.62 554 GLY A CA 1
ATOM 4190 C C . GLY A 1 554 ? 39.740 -21.581 -37.872 1.00 55.62 554 GLY A C 1
ATOM 4191 O O . GLY A 1 554 ? 40.794 -21.658 -37.240 1.00 55.62 554 GLY A O 1
ATOM 4192 N N . GLY A 1 555 ? 39.250 -22.654 -38.507 1.00 50.06 555 GLY A N 1
ATOM 4193 C CA . GLY A 1 555 ? 39.888 -23.973 -38.491 1.00 50.06 555 GLY A CA 1
ATOM 4194 C C . GLY A 1 555 ? 39.528 -24.878 -39.680 1.00 50.06 555 GLY A C 1
ATOM 4195 O O . GLY A 1 555 ? 38.586 -24.597 -40.422 1.00 50.06 555 GLY A O 1
ATOM 4196 N N . PRO A 1 556 ? 40.257 -25.997 -39.882 1.00 38.00 556 PRO A N 1
ATOM 4197 C CA . PRO A 1 556 ? 40.002 -26.916 -40.988 1.00 38.00 556 PRO A CA 1
ATOM 4198 C C . PRO A 1 556 ? 38.615 -27.560 -40.840 1.00 38.00 556 PRO A C 1
ATOM 4200 O O . PRO A 1 556 ? 38.426 -28.442 -40.004 1.00 38.00 556 PRO A O 1
ATOM 4203 N N . GLY A 1 557 ? 37.660 -27.123 -41.665 1.00 58.06 557 GLY A N 1
ATOM 4204 C CA . GLY A 1 557 ? 36.280 -27.621 -41.680 1.00 58.06 557 GLY A CA 1
ATOM 4205 C C . GLY A 1 557 ? 35.222 -26.644 -41.156 1.00 58.06 557 GLY A C 1
ATOM 4206 O O . GLY A 1 557 ? 34.045 -26.986 -41.225 1.00 58.06 557 GLY A O 1
ATOM 4207 N N . GLY A 1 558 ? 35.604 -25.455 -40.672 1.00 62.59 558 GLY A N 1
ATOM 4208 C CA . GLY A 1 558 ? 34.653 -24.367 -40.427 1.00 62.59 558 GLY A CA 1
ATOM 4209 C C . GLY A 1 558 ? 34.217 -23.748 -41.754 1.00 62.59 558 GLY A C 1
ATOM 4210 O O . GLY A 1 558 ? 35.070 -23.421 -42.575 1.00 62.59 558 GLY A O 1
ATOM 4211 N N . ALA A 1 559 ? 32.910 -23.646 -41.993 1.00 68.75 559 ALA A N 1
ATOM 4212 C CA . ALA A 1 559 ? 32.389 -22.878 -43.118 1.00 68.75 559 ALA A CA 1
ATOM 4213 C C . ALA A 1 559 ? 32.353 -21.397 -42.733 1.00 68.75 559 ALA A C 1
ATOM 4215 O O . ALA A 1 559 ? 31.973 -21.080 -41.606 1.00 68.75 559 ALA A O 1
ATOM 4216 N N . ASP A 1 560 ? 32.728 -20.521 -43.662 1.00 81.38 560 ASP A N 1
ATOM 4217 C CA . ASP A 1 560 ? 32.496 -19.088 -43.506 1.00 81.38 560 ASP A CA 1
ATOM 4218 C C . ASP A 1 560 ? 30.985 -18.836 -43.520 1.00 81.38 560 ASP A C 1
ATOM 4220 O O . ASP A 1 560 ? 30.268 -19.357 -44.384 1.00 81.38 560 ASP A O 1
ATOM 4224 N N . ILE A 1 561 ? 30.502 -18.065 -42.551 1.00 84.25 561 ILE A N 1
ATOM 4225 C CA . ILE A 1 561 ? 29.104 -17.643 -42.485 1.00 84.25 561 ILE A CA 1
ATOM 4226 C C . ILE A 1 561 ? 29.077 -16.171 -42.903 1.00 84.25 561 ILE A C 1
ATOM 4228 O O . ILE A 1 561 ? 29.584 -15.352 -42.141 1.00 84.25 561 ILE A O 1
ATOM 4232 N N . PRO A 1 562 ? 28.545 -15.825 -44.091 1.00 88.62 562 PRO A N 1
ATOM 4233 C CA . PRO A 1 562 ? 28.533 -14.442 -44.560 1.00 88.62 562 PRO A CA 1
ATOM 4234 C C . PRO A 1 562 ? 27.650 -13.570 -43.667 1.00 88.62 562 PRO A C 1
ATOM 4236 O O . PRO A 1 562 ? 26.532 -13.977 -43.321 1.00 88.62 562 PRO A O 1
ATOM 4239 N N . GLY A 1 563 ? 28.152 -12.381 -43.339 1.00 91.50 563 GLY A N 1
ATOM 4240 C CA . GLY A 1 563 ? 27.427 -11.352 -42.603 1.00 91.50 563 GLY A CA 1
ATOM 4241 C C . GLY A 1 563 ? 26.352 -10.678 -43.449 1.00 91.50 563 GLY A C 1
ATOM 4242 O O . GLY A 1 563 ? 26.218 -10.947 -44.647 1.00 91.50 563 GLY A O 1
ATOM 4243 N N . ALA A 1 564 ? 25.596 -9.768 -42.839 1.00 93.75 564 ALA A N 1
ATOM 4244 C CA . ALA A 1 564 ? 24.611 -8.959 -43.551 1.00 93.75 564 ALA A CA 1
ATOM 4245 C C . ALA A 1 564 ? 25.258 -8.108 -44.665 1.00 93.75 564 ALA A C 1
ATOM 4247 O O . ALA A 1 564 ? 24.738 -8.049 -45.774 1.00 93.75 564 ALA A O 1
ATOM 4248 N N . LEU A 1 565 ? 26.443 -7.528 -44.438 1.00 93.94 565 LEU A N 1
ATOM 4249 C CA . LEU A 1 565 ? 27.138 -6.726 -45.456 1.00 93.94 565 LEU A CA 1
ATOM 4250 C C . LEU A 1 565 ? 27.700 -7.564 -46.616 1.00 93.94 565 LEU A C 1
ATOM 4252 O O . LEU A 1 565 ? 27.856 -7.052 -47.723 1.00 93.94 565 LEU A O 1
ATOM 4256 N N . ASP A 1 566 ? 27.952 -8.860 -46.406 1.00 91.88 566 ASP A N 1
ATOM 4257 C CA . ASP A 1 566 ? 28.430 -9.768 -47.460 1.00 91.88 566 ASP A CA 1
ATOM 4258 C C . ASP A 1 566 ? 27.312 -10.219 -48.417 1.00 91.88 566 ASP A C 1
ATOM 4260 O O . ASP A 1 566 ? 27.575 -10.834 -49.459 1.00 91.88 566 ASP A O 1
ATOM 4264 N N . LYS A 1 567 ? 26.050 -9.957 -48.059 1.00 93.50 567 LYS A N 1
ATOM 4265 C CA . LYS A 1 567 ? 24.856 -10.371 -48.800 1.00 93.50 567 LYS A CA 1
ATOM 4266 C C . LYS A 1 567 ? 24.247 -9.145 -49.489 1.00 93.50 567 LYS A C 1
ATOM 4268 O O . LYS A 1 567 ? 23.683 -8.301 -48.802 1.00 93.50 567 LYS A O 1
ATOM 4273 N N . PRO A 1 568 ? 24.284 -9.041 -50.833 1.00 94.56 568 PRO A N 1
ATOM 4274 C CA . PRO A 1 568 ? 23.855 -7.827 -51.533 1.00 94.56 568 PRO A CA 1
ATOM 4275 C C . PRO A 1 568 ? 22.441 -7.337 -51.187 1.00 94.56 568 PRO A C 1
ATOM 4277 O O . PRO A 1 568 ? 22.249 -6.138 -51.031 1.00 94.56 568 PRO A O 1
ATOM 4280 N N . GLU A 1 569 ? 21.477 -8.251 -51.037 1.00 94.38 569 GLU A N 1
ATOM 4281 C CA . GLU A 1 569 ? 20.078 -7.917 -50.712 1.00 94.38 569 GLU A CA 1
ATOM 4282 C C . GLU A 1 569 ? 19.906 -7.418 -49.262 1.00 94.38 569 GLU A C 1
ATOM 4284 O O . GLU A 1 569 ? 19.036 -6.599 -48.987 1.00 94.38 569 GLU A O 1
ATOM 4289 N N . GLU A 1 570 ? 20.748 -7.872 -48.332 1.00 95.06 570 GLU A N 1
ATOM 4290 C CA . GLU A 1 570 ? 20.740 -7.424 -46.931 1.00 95.06 570 GLU A CA 1
ATOM 4291 C C . GLU A 1 570 ? 21.479 -6.083 -46.797 1.00 95.06 570 GLU A C 1
ATOM 4293 O O . GLU A 1 570 ? 20.990 -5.143 -46.174 1.00 95.06 570 GLU A O 1
ATOM 4298 N N . ALA A 1 571 ? 22.639 -5.958 -47.450 1.00 95.06 571 ALA A N 1
ATOM 4299 C CA . ALA A 1 571 ? 23.432 -4.734 -47.472 1.00 95.06 571 ALA A CA 1
ATOM 4300 C C . ALA A 1 571 ? 22.660 -3.556 -48.091 1.00 95.06 571 ALA A C 1
ATOM 4302 O O . ALA A 1 571 ? 22.745 -2.438 -47.588 1.00 95.06 571 ALA A O 1
ATOM 4303 N N . GLU A 1 572 ? 21.873 -3.794 -49.148 1.00 96.00 572 GLU A N 1
ATOM 4304 C CA . GLU A 1 572 ? 21.017 -2.768 -49.759 1.00 96.00 572 GLU A CA 1
ATOM 4305 C C . GLU A 1 572 ? 19.996 -2.199 -48.761 1.00 96.00 572 GLU A C 1
ATOM 4307 O O . GLU A 1 572 ? 19.769 -0.990 -48.754 1.00 96.00 572 GLU A O 1
ATOM 4312 N N . GLN A 1 573 ? 19.444 -3.031 -47.874 1.00 95.31 573 GLN A N 1
ATOM 4313 C CA . GLN A 1 573 ? 18.510 -2.589 -46.833 1.00 95.31 573 GLN A CA 1
ATOM 4314 C C . GLN A 1 573 ? 19.212 -1.762 -45.746 1.00 95.31 573 GLN A C 1
ATOM 4316 O O . GLN A 1 573 ? 18.716 -0.694 -45.387 1.00 95.31 573 GLN A O 1
ATOM 4321 N N . ILE A 1 574 ? 20.411 -2.176 -45.308 1.00 95.00 574 ILE A N 1
ATOM 4322 C CA . ILE A 1 574 ? 21.250 -1.371 -44.400 1.00 95.00 574 ILE A CA 1
ATOM 4323 C C . ILE A 1 574 ? 21.500 0.007 -45.021 1.00 95.00 574 ILE A C 1
ATOM 4325 O O . ILE A 1 574 ? 21.286 1.037 -44.386 1.00 95.00 574 ILE A O 1
ATOM 4329 N N . PHE A 1 575 ? 21.930 0.054 -46.283 1.00 96.50 575 PHE A N 1
ATOM 4330 C CA . PHE A 1 575 ? 22.240 1.319 -46.943 1.00 96.50 575 PHE A CA 1
ATOM 4331 C C . PHE A 1 575 ? 21.003 2.186 -47.184 1.00 96.50 575 PHE A C 1
ATOM 4333 O O . PHE A 1 575 ? 21.111 3.409 -47.101 1.00 96.50 575 PHE A O 1
ATOM 4340 N N . ALA A 1 576 ? 19.834 1.596 -47.438 1.00 95.19 576 ALA A N 1
ATOM 4341 C CA . ALA A 1 576 ? 18.581 2.342 -47.523 1.00 95.19 576 ALA A CA 1
ATOM 4342 C C . ALA A 1 576 ? 18.269 3.060 -46.200 1.00 95.19 576 ALA A C 1
ATOM 4344 O O . ALA A 1 576 ? 17.990 4.258 -46.216 1.00 95.19 576 ALA A O 1
ATOM 4345 N N . LEU A 1 577 ? 18.430 2.375 -45.066 1.00 94.06 577 LEU A N 1
ATOM 4346 C CA . LEU A 1 577 ? 18.237 2.956 -43.736 1.00 94.06 577 LEU A CA 1
ATOM 4347 C C . LEU A 1 577 ? 19.245 4.081 -43.453 1.00 94.06 577 LEU A C 1
ATOM 4349 O O . LEU A 1 577 ? 18.860 5.187 -43.079 1.00 94.06 577 LEU A O 1
ATOM 4353 N N . LEU A 1 578 ? 20.541 3.858 -43.701 1.00 95.62 578 LEU A N 1
ATOM 4354 C CA . LEU A 1 578 ? 21.556 4.912 -43.528 1.00 95.62 578 LEU A CA 1
ATOM 4355 C C . LEU A 1 578 ? 21.299 6.117 -44.454 1.00 95.62 578 LEU A C 1
ATOM 4357 O O . LEU A 1 578 ? 21.633 7.259 -44.114 1.00 95.62 578 LEU A O 1
ATOM 4361 N N . SER A 1 579 ? 20.706 5.874 -45.627 1.00 96.00 579 SER A N 1
ATOM 4362 C CA . SER A 1 579 ? 20.302 6.933 -46.554 1.00 96.00 579 SER A CA 1
ATOM 4363 C C . SER A 1 579 ? 19.152 7.769 -46.007 1.00 96.00 579 SER A C 1
ATOM 4365 O O . SER A 1 579 ? 19.148 8.983 -46.194 1.00 96.00 579 SER A O 1
ATOM 4367 N N . GLU A 1 580 ? 18.203 7.146 -45.310 1.00 94.19 580 GLU A N 1
ATOM 4368 C CA . GLU A 1 580 ? 17.105 7.838 -44.634 1.00 94.19 580 GLU A CA 1
ATOM 4369 C C . GLU A 1 580 ? 17.625 8.725 -43.498 1.00 94.19 580 GLU A C 1
ATOM 4371 O O . GLU A 1 580 ? 17.354 9.925 -43.496 1.00 94.19 580 GLU A O 1
ATOM 4376 N N . LEU A 1 581 ? 18.468 8.179 -42.612 1.00 94.50 581 LEU A N 1
ATOM 4377 C CA . LEU A 1 581 ? 19.023 8.916 -41.467 1.00 94.50 581 LEU A CA 1
ATOM 4378 C C . LEU A 1 581 ? 19.876 10.125 -41.879 1.00 94.50 581 LEU A C 1
ATOM 4380 O O . LEU A 1 581 ? 19.850 11.159 -41.213 1.00 94.50 581 LEU A O 1
ATOM 4384 N N . SER A 1 582 ? 20.640 10.016 -42.973 1.00 96.06 582 SER A N 1
ATOM 4385 C CA . SER A 1 582 ? 21.543 11.080 -43.456 1.00 96.06 582 SER A CA 1
ATOM 4386 C C . SER A 1 582 ? 20.940 11.979 -44.543 1.00 96.06 582 SER A C 1
ATOM 4388 O O . SER A 1 582 ? 21.471 13.053 -44.851 1.00 96.06 582 SER A O 1
ATOM 4390 N N . GLY A 1 583 ? 19.868 11.533 -45.199 1.00 95.31 583 GLY A N 1
ATOM 4391 C CA . GLY A 1 583 ? 19.340 12.144 -46.418 1.00 95.31 583 GLY A CA 1
ATOM 4392 C C . GLY A 1 583 ? 20.321 12.127 -47.603 1.00 95.31 583 GLY A C 1
ATOM 4393 O O . GLY A 1 583 ? 20.213 12.958 -48.511 1.00 95.31 583 GLY A O 1
ATOM 4394 N N . LEU A 1 584 ? 21.316 11.237 -47.593 1.00 96.69 584 LEU A N 1
ATOM 4395 C CA . LEU A 1 584 ? 22.284 11.038 -48.676 1.00 96.69 584 LEU A CA 1
ATOM 4396 C C . LEU A 1 584 ? 22.090 9.660 -49.308 1.00 96.69 584 LEU A C 1
ATOM 4398 O O . LEU A 1 584 ? 21.630 8.742 -48.655 1.00 96.69 584 LEU A O 1
ATOM 4402 N N . GLU A 1 585 ? 22.485 9.479 -50.568 1.00 97.19 585 GLU A N 1
ATOM 4403 C CA . GLU A 1 585 ? 22.557 8.132 -51.151 1.00 97.19 585 GLU A CA 1
ATOM 4404 C C . GLU A 1 585 ? 23.752 7.375 -50.547 1.00 97.19 585 GLU A C 1
ATOM 4406 O O . GLU A 1 585 ? 24.918 7.725 -50.782 1.00 97.19 585 GLU A O 1
ATOM 4411 N N . VAL A 1 586 ? 23.459 6.342 -49.761 1.00 96.81 586 VAL A N 1
ATOM 4412 C CA . VAL A 1 586 ? 24.448 5.467 -49.130 1.00 96.81 586 VAL A CA 1
ATOM 4413 C C . VAL A 1 586 ? 24.589 4.170 -49.926 1.00 96.81 586 VAL A C 1
ATOM 4415 O O . VAL A 1 586 ? 23.633 3.622 -50.463 1.00 96.81 586 VAL A O 1
ATOM 4418 N N . THR A 1 587 ? 25.825 3.695 -50.039 1.00 96.31 587 THR A N 1
ATOM 4419 C CA . THR A 1 587 ? 26.251 2.510 -50.785 1.00 96.31 587 THR A CA 1
ATOM 4420 C C . THR A 1 587 ? 27.447 1.865 -50.079 1.00 96.31 587 THR A C 1
ATOM 4422 O O . THR A 1 587 ? 28.121 2.505 -49.267 1.00 96.31 587 THR A O 1
ATOM 4425 N N . ASP A 1 588 ? 27.810 0.649 -50.486 1.00 93.56 588 ASP A N 1
ATOM 4426 C CA . ASP A 1 588 ? 29.026 -0.044 -50.026 1.00 93.56 588 ASP A CA 1
ATOM 4427 C C . ASP A 1 588 ? 30.303 0.813 -50.158 1.00 93.56 588 ASP A C 1
ATOM 4429 O O . ASP A 1 588 ? 31.191 0.791 -49.310 1.00 93.56 588 ASP A O 1
ATOM 4433 N N . ALA A 1 589 ? 30.381 1.661 -51.188 1.00 94.69 589 ALA A N 1
ATOM 4434 C CA . ALA A 1 589 ? 31.569 2.469 -51.446 1.00 94.69 589 ALA A CA 1
ATOM 4435 C C . ALA A 1 589 ? 31.719 3.695 -50.524 1.00 94.69 589 ALA A C 1
ATOM 4437 O O . ALA A 1 589 ? 32.810 4.271 -50.476 1.00 94.69 589 ALA A O 1
ATOM 4438 N N . ASN A 1 590 ? 30.652 4.146 -49.851 1.00 95.25 590 ASN A N 1
ATOM 4439 C CA . ASN A 1 590 ? 30.657 5.416 -49.112 1.00 95.25 590 ASN A CA 1
ATOM 4440 C C . ASN A 1 590 ? 30.050 5.370 -47.701 1.00 95.25 590 ASN A C 1
ATOM 4442 O O . ASN A 1 590 ? 30.205 6.365 -46.997 1.00 95.25 590 ASN A O 1
ATOM 4446 N N . TYR A 1 591 ? 29.424 4.273 -47.256 1.00 94.00 591 TYR A N 1
ATOM 4447 C CA . TYR A 1 591 ? 28.703 4.244 -45.973 1.00 94.00 591 TYR A CA 1
ATOM 4448 C C . TYR A 1 591 ? 29.563 4.667 -44.769 1.00 94.00 591 TYR A C 1
ATOM 4450 O O . TYR A 1 591 ? 29.155 5.545 -44.015 1.00 94.00 591 TYR A O 1
ATOM 4458 N N . LEU A 1 592 ? 30.804 4.175 -44.649 1.00 92.00 592 LEU A N 1
ATOM 4459 C CA . LEU A 1 592 ? 31.731 4.598 -43.584 1.00 92.00 592 LEU A CA 1
ATOM 4460 C C . LEU A 1 592 ? 32.041 6.102 -43.618 1.00 92.00 592 LEU A C 1
ATOM 4462 O O . LEU A 1 592 ? 32.196 6.729 -42.576 1.00 92.00 592 LEU A O 1
ATOM 4466 N N . ALA A 1 593 ? 32.151 6.688 -44.813 1.00 94.38 593 ALA A N 1
ATOM 4467 C CA . ALA A 1 593 ? 32.431 8.114 -44.958 1.00 94.38 593 ALA A CA 1
ATOM 4468 C C . ALA A 1 593 ? 31.210 8.975 -44.607 1.00 94.38 593 ALA A C 1
ATOM 4470 O O . ALA A 1 593 ? 31.382 10.062 -44.066 1.00 94.38 593 ALA A O 1
ATOM 4471 N N . VAL A 1 594 ? 30.000 8.488 -44.905 1.00 94.69 594 VAL A N 1
ATOM 4472 C CA . VAL A 1 594 ? 28.744 9.166 -44.555 1.00 94.69 594 VAL A CA 1
ATOM 4473 C C . VAL A 1 594 ? 28.515 9.146 -43.044 1.00 94.69 594 VAL A C 1
ATOM 4475 O O . VAL A 1 594 ? 28.216 10.196 -42.480 1.00 94.69 594 VAL A O 1
ATOM 4478 N N . MET A 1 595 ? 28.707 7.996 -42.386 1.00 93.75 595 MET A N 1
ATOM 4479 C CA . MET A 1 595 ? 28.555 7.879 -40.926 1.00 93.75 595 MET A CA 1
ATOM 4480 C C . MET A 1 595 ? 29.545 8.782 -40.175 1.00 93.75 595 MET A C 1
ATOM 4482 O O . MET A 1 595 ? 29.171 9.452 -39.220 1.00 93.75 595 MET A O 1
ATOM 4486 N N . ALA A 1 596 ? 30.792 8.871 -40.653 1.00 92.56 596 ALA A N 1
ATOM 4487 C CA . ALA A 1 596 ? 31.856 9.614 -39.978 1.00 92.56 596 ALA A CA 1
ATOM 4488 C C . ALA A 1 596 ? 31.759 11.153 -40.078 1.00 92.56 596 ALA A C 1
ATOM 4490 O O . ALA A 1 596 ? 32.491 11.842 -39.363 1.00 92.56 596 ALA A O 1
ATOM 4491 N N . ASP A 1 597 ? 30.927 11.713 -40.969 1.00 93.94 597 ASP A N 1
ATOM 4492 C CA . ASP A 1 597 ? 30.813 13.170 -41.153 1.00 93.94 597 ASP A CA 1
ATOM 4493 C C . ASP A 1 597 ? 29.354 13.661 -41.248 1.00 93.94 597 ASP A C 1
ATOM 4495 O O . ASP A 1 597 ? 28.845 13.940 -42.344 1.00 93.94 597 ASP A O 1
ATOM 4499 N N . PRO A 1 598 ? 28.702 13.873 -40.090 1.00 93.81 598 PRO A N 1
ATOM 4500 C CA . PRO A 1 598 ? 27.340 14.399 -40.010 1.00 93.81 598 PRO A CA 1
ATOM 4501 C C . PRO A 1 598 ? 27.146 15.781 -40.630 1.00 93.81 598 PRO A C 1
ATOM 4503 O O . PRO A 1 598 ? 26.027 16.173 -40.950 1.00 93.81 598 PRO A O 1
ATOM 4506 N N . SER A 1 599 ? 28.225 16.547 -40.841 1.00 93.75 599 SER A N 1
ATOM 4507 C CA . SER A 1 599 ? 28.130 17.874 -41.463 1.00 93.75 599 SER A CA 1
ATOM 4508 C C . SER A 1 599 ? 27.759 17.823 -42.949 1.00 93.75 599 SER A C 1
ATOM 4510 O O . SER A 1 599 ? 27.436 18.855 -43.543 1.00 93.75 599 SER A O 1
ATOM 4512 N N . THR A 1 600 ? 27.810 16.631 -43.548 1.00 93.38 600 THR A N 1
ATOM 4513 C CA . THR A 1 600 ? 27.462 16.391 -44.952 1.00 93.38 600 THR A CA 1
ATOM 4514 C C . THR A 1 600 ? 26.003 16.001 -45.162 1.00 93.38 600 THR A C 1
ATOM 4516 O O . THR A 1 600 ? 25.546 16.012 -46.307 1.00 93.38 600 THR A O 1
ATOM 4519 N N . TRP A 1 601 ? 25.282 15.670 -44.090 1.00 96.94 601 TRP A N 1
ATOM 4520 C CA . TRP A 1 601 ? 23.911 15.178 -44.158 1.00 96.94 601 TRP A CA 1
ATOM 4521 C C . TRP A 1 601 ? 22.952 16.262 -44.646 1.00 96.94 601 TRP A C 1
ATOM 4523 O O . TRP A 1 601 ? 23.167 17.461 -44.437 1.00 96.94 601 TRP A O 1
ATOM 4533 N N . THR A 1 602 ? 21.898 15.839 -45.344 1.00 95.62 602 THR A N 1
ATOM 4534 C CA . THR A 1 602 ? 20.815 16.745 -45.751 1.00 95.62 602 THR A CA 1
ATOM 4535 C C . THR A 1 602 ? 19.654 16.738 -44.762 1.00 95.62 602 THR A C 1
ATOM 4537 O O . THR A 1 602 ? 18.914 17.722 -44.707 1.00 95.62 602 THR A O 1
ATOM 4540 N N . THR A 1 603 ? 19.530 15.682 -43.955 1.00 93.25 603 THR A N 1
ATOM 4541 C CA . THR A 1 603 ? 18.751 15.680 -42.713 1.00 93.25 603 THR A CA 1
ATOM 4542 C C . THR A 1 603 ? 19.455 16.513 -41.644 1.00 93.25 603 THR A C 1
ATOM 4544 O O . THR A 1 603 ? 20.677 16.694 -41.672 1.00 93.25 603 THR A O 1
ATOM 4547 N N . THR A 1 604 ? 18.698 17.043 -40.681 1.00 94.94 604 THR A N 1
ATOM 4548 C CA . THR A 1 604 ? 19.311 17.672 -39.509 1.00 94.94 604 THR A CA 1
ATOM 4549 C C . THR A 1 604 ? 19.748 16.567 -38.541 1.00 94.94 604 THR A C 1
ATOM 4551 O O . THR A 1 604 ? 18.900 15.770 -38.132 1.00 94.94 604 THR A O 1
ATOM 4554 N N . PRO A 1 605 ? 21.020 16.523 -38.098 1.00 94.12 605 PRO A N 1
ATOM 4555 C CA . PRO A 1 605 ? 21.482 15.472 -37.187 1.00 94.12 605 PRO A CA 1
ATOM 4556 C C . PRO A 1 605 ? 20.728 15.413 -35.852 1.00 94.12 605 PRO A C 1
ATOM 4558 O O . PRO A 1 605 ? 20.663 14.355 -35.243 1.00 94.12 605 PRO A O 1
ATOM 4561 N N . SER A 1 606 ? 20.159 16.538 -35.402 1.00 94.62 606 SER A N 1
ATOM 4562 C CA . SER A 1 606 ? 19.370 16.633 -34.168 1.00 94.62 606 SER A CA 1
ATOM 4563 C C . SER A 1 606 ? 17.872 16.380 -34.349 1.00 94.62 606 SER A C 1
ATOM 4565 O O . SER A 1 606 ? 17.154 16.416 -33.353 1.00 94.62 606 SER A O 1
ATOM 4567 N N . ASP A 1 607 ? 17.383 16.219 -35.582 1.00 93.88 607 ASP A N 1
ATOM 4568 C CA . ASP A 1 607 ? 15.981 15.843 -35.789 1.00 93.88 607 ASP A CA 1
ATOM 4569 C C . ASP A 1 607 ? 15.776 14.399 -35.292 1.00 93.88 607 ASP A C 1
ATOM 4571 O O . ASP A 1 607 ? 16.719 13.601 -35.385 1.00 93.88 607 ASP A O 1
ATOM 4575 N N . PRO A 1 608 ? 14.589 14.058 -34.754 1.00 93.06 608 PRO A N 1
ATOM 4576 C CA . PRO A 1 608 ? 14.258 12.687 -34.378 1.00 93.06 608 PRO A CA 1
ATOM 4577 C C . PRO A 1 608 ? 14.491 11.722 -35.541 1.00 93.06 608 PRO A C 1
ATOM 4579 O O . PRO A 1 608 ? 14.160 12.042 -36.687 1.00 93.06 608 PRO A O 1
ATOM 4582 N N . ALA A 1 609 ? 15.070 10.562 -35.240 1.00 90.12 609 ALA A N 1
ATOM 4583 C CA . ALA A 1 609 ? 15.120 9.456 -36.178 1.00 90.12 609 ALA A CA 1
ATOM 4584 C C . ALA A 1 609 ? 13.696 8.941 -36.438 1.00 90.12 609 ALA A C 1
ATOM 4586 O O . ALA A 1 609 ? 12.836 8.997 -35.563 1.00 90.12 609 ALA A O 1
ATOM 4587 N N . SER A 1 610 ? 13.457 8.482 -37.662 1.00 77.62 610 SER A N 1
ATOM 4588 C CA . SER A 1 610 ? 12.172 7.934 -38.099 1.00 77.62 610 SER A CA 1
ATOM 4589 C C . SER A 1 610 ? 11.849 6.628 -37.360 1.00 77.62 610 SER A C 1
ATOM 4591 O O . SER A 1 610 ? 12.709 5.748 -37.269 1.00 77.62 610 SER A O 1
ATOM 4593 N N . ASP A 1 611 ? 10.618 6.508 -36.863 1.00 69.38 611 ASP A N 1
ATOM 4594 C CA . ASP A 1 611 ? 10.016 5.297 -36.289 1.00 69.38 611 ASP A CA 1
ATOM 4595 C C . ASP A 1 611 ? 9.386 4.391 -37.369 1.00 69.38 611 ASP A C 1
ATOM 4597 O O . ASP A 1 611 ? 9.285 3.180 -37.177 1.00 69.38 611 ASP A O 1
ATOM 4601 N N . ASP A 1 612 ? 9.074 4.938 -38.554 1.00 59.50 612 ASP A N 1
ATOM 4602 C CA . ASP A 1 612 ? 8.535 4.226 -39.734 1.00 59.50 612 ASP A CA 1
ATOM 4603 C C . ASP A 1 612 ? 9.453 3.091 -40.257 1.00 59.50 612 ASP A C 1
ATOM 4605 O O . ASP A 1 612 ? 9.084 2.332 -41.161 1.00 59.50 612 ASP A O 1
ATOM 4609 N N . VAL A 1 613 ? 10.663 2.960 -39.706 1.00 52.66 613 VAL A N 1
ATOM 4610 C CA . VAL A 1 613 ? 11.648 1.918 -40.036 1.00 52.66 613 VAL A CA 1
ATOM 4611 C C . VAL A 1 613 ? 11.349 0.591 -39.312 1.00 52.66 613 VAL A C 1
ATOM 4613 O O . VAL A 1 613 ? 11.928 -0.452 -39.641 1.00 52.66 613 VAL A O 1
ATOM 4616 N N . PHE A 1 614 ? 10.418 0.593 -38.353 1.00 58.28 614 PHE A N 1
ATOM 4617 C CA . PHE A 1 614 ? 10.012 -0.593 -37.605 1.00 58.28 614 PHE A CA 1
ATOM 4618 C C . PHE A 1 614 ? 8.678 -1.151 -38.137 1.00 58.28 614 PHE A C 1
ATOM 4620 O O . PHE A 1 614 ? 7.709 -0.406 -38.286 1.00 58.28 614 PHE A O 1
ATOM 4627 N N . PRO A 1 615 ? 8.555 -2.462 -38.432 1.00 42.88 615 PRO A N 1
ATOM 4628 C CA . PRO A 1 615 ? 7.231 -3.067 -38.537 1.00 42.88 615 PRO A CA 1
ATOM 4629 C C . PRO A 1 615 ? 6.517 -2.884 -37.186 1.00 42.88 615 PRO A C 1
ATOM 4631 O O . PRO A 1 615 ? 7.108 -3.183 -36.154 1.00 42.88 615 PRO A O 1
ATOM 4634 N N . ALA A 1 616 ? 5.294 -2.342 -37.223 1.00 39.25 616 ALA A N 1
ATOM 4635 C CA . ALA A 1 616 ? 4.512 -1.850 -36.083 1.00 39.25 616 ALA A CA 1
ATOM 4636 C C . ALA A 1 616 ? 4.788 -2.555 -34.738 1.00 39.25 616 ALA A C 1
ATOM 4638 O O . ALA A 1 616 ? 4.555 -3.755 -34.584 1.00 39.25 616 ALA A O 1
ATOM 4639 N N . THR A 1 617 ? 5.221 -1.758 -33.765 1.00 43.16 617 THR A N 1
ATOM 4640 C CA . THR A 1 617 ? 5.410 -2.021 -32.329 1.00 43.16 617 THR A CA 1
ATOM 4641 C C . THR A 1 617 ? 4.079 -2.196 -31.582 1.00 43.16 617 THR A C 1
ATOM 4643 O O . THR A 1 617 ? 3.924 -1.713 -30.463 1.00 43.16 617 THR A O 1
ATOM 4646 N N . ASP A 1 618 ? 3.115 -2.912 -32.176 1.00 44.53 618 ASP A N 1
ATOM 4647 C CA . ASP A 1 618 ? 1.699 -2.951 -31.755 1.00 44.53 618 ASP A CA 1
ATOM 4648 C C . ASP A 1 618 ? 1.453 -3.358 -30.276 1.00 44.53 618 ASP A C 1
ATOM 4650 O O . ASP A 1 618 ? 0.329 -3.195 -29.808 1.00 44.53 618 ASP A O 1
ATOM 4654 N N . ASP A 1 619 ? 2.461 -3.836 -29.532 1.00 51.19 619 ASP A N 1
ATOM 4655 C CA . ASP A 1 619 ? 2.334 -4.368 -28.164 1.00 51.19 619 ASP A CA 1
ATOM 4656 C C . ASP A 1 619 ? 3.173 -3.654 -27.072 1.00 51.19 619 ASP A C 1
ATOM 4658 O O . ASP A 1 619 ? 3.106 -4.066 -25.911 1.00 51.19 619 ASP A O 1
ATOM 4662 N N . LEU A 1 620 ? 3.989 -2.638 -27.393 1.00 49.25 620 LEU A N 1
ATOM 4663 C CA . LEU A 1 620 ? 4.690 -1.819 -26.374 1.00 49.25 620 LEU A CA 1
ATOM 4664 C C . LEU A 1 620 ? 4.360 -0.321 -26.446 1.00 49.25 620 LEU A C 1
ATOM 4666 O O . LEU A 1 620 ? 4.606 0.370 -25.462 1.00 49.25 620 LEU A O 1
ATOM 4670 N N . ASP A 1 621 ? 3.759 0.144 -27.545 1.00 38.97 621 ASP A N 1
ATOM 4671 C CA . ASP A 1 621 ? 3.239 1.515 -27.692 1.00 38.97 621 ASP A CA 1
ATOM 4672 C C . ASP A 1 621 ? 1.704 1.594 -27.500 1.00 38.97 621 ASP A C 1
ATOM 4674 O O . ASP A 1 621 ? 1.109 2.655 -27.701 1.00 38.97 621 ASP A O 1
ATOM 4678 N N . ASN A 1 622 ? 1.047 0.472 -27.158 1.00 35.25 622 ASN A N 1
ATOM 4679 C CA . ASN A 1 622 ? -0.400 0.372 -26.897 1.00 35.25 622 ASN A CA 1
ATOM 4680 C C . ASN A 1 622 ? -0.711 0.038 -25.442 1.00 35.25 622 ASN A C 1
ATOM 4682 O O . ASN A 1 622 ? -0.053 -0.884 -24.907 1.00 35.25 622 ASN A O 1
#

pLDDT: mean 87.64, std 15.39, range [34.72, 98.88]

Secondary structure (DSSP, 8-state):
-EEEEEEEEEEEEEEEEEEEEEEE-SSS-EEEEEEEEEEEEEEEEEEEEEEEPPPPPPP---------------PPPPPPPPPPPPPPHHHHHHHHHHTHHHHHTSSSTT----SEEEHHHHHHHHH-TTS-S-HHHHHHHHHHHH-HHHHHHHS--SS----SEEEHHHHHHHHHHHHHT-HHHHHHHTTT-SSS--S---HHHHHHHHH-SSS-HHHHHHHHHHHTSTTTTS-HHHHHHT--HHHHHHHHHHHTSHHHHHS-HHHHHHHHHHHHHTTTTTHHHHHHHHH-HHHHHS-HHHHHHHHHHHHHHHSHHHHHS-HHHHHHHHHHHHHS-TT--SHHHHHHHHHH-HHHHTS-HHHHHHHHHHHHHS--HHHHHHHHHHHT-HHHHTS-HHHHHHHHHHHHHHHH-SSS-HHHHHHHHHHHHSTT---EEEEE--PPBTTB---EEEETTEEEEETTTS-SSSSPP-SSHHHIIIIIIHHHHHHHHHHT----SSHHHHHHHHHHHHHHHHHHHSSPPBHHHHHHHHHHHH-TTSTTHHHHT-B---STTPPPB--STTSHHHHHHHHHHHHHHHTS---TTTHHHHHT-GGG-SS-TTSBPPSTTSS--TTT--

Foldseek 3Di:
DKDKDKDKDKDKDWDKDKDWDWDDPVPRDIDIDIDIDTDIDIDIDIDIDIDDDDDDDDDDDDDDDDDDDDDDDDDDPDDPDDPDDQDDLVLLLVLCLVCVLQLQQQQPPVSDRPQWHALSSLVSQLPVVVVPHDPSSNSSSVLCNLAPLSQQQQQAAPADFRDRIRGSRSSVVCVVCVVVLLNQLQSLCRQLSDGHRPLDNDPSSLVSQCPRPSDDVLSNLLLVLLCLEPPNPPRPSVLRSLDDPVLSNLSSVQCPDPLVVPADSLLSRLVSLLCSLQSSPCSNVNSVLSPDPVLVVDDNLQVSLVSLQSNLCSHNLLVPADPLLVVLLVLLVVPDDPVQSCLSVLSSVQSPQVLLVPDDNLLVSLLSLLCNQQSHSQLSNQSSLLSLAPLLVPDDLLVSSLVSQLSSCLSRDPQAAVLLSVLLSCCDRPPPRQAHEEEDADDADVPGDDQWADDDRYTYGHSVQAGSDSHHQDPPSSLLSRQQVSSLRVLCVVVVADDDLFLVNLVSSLVSNQSSCRSNGVDGAFLLRSLVSLCQLCPCPHPNVCSAANDDQPDDPRDTGGHLCSDVVRVVLSQVLNCQSQVHRGDPVCSVVSSVDSVNGPDDRGHGRDPVSDDDPPRRND

Sequence (622 aa):
MQIQRVVSRTETYTTQETRTGTRSDGAGGTETYSYTEDVQRLRVVNDVVTEEVPDPVPPQDKLLEEQDWAAEELAEPEEPEEPVDPMTGEEAIRVLDRDFEVFDGAGAFIGWTDGKVSERDLRVVAENADDKFTAEQQEAAQVLLDSPTYRNFLDVGTDDGVDGIITREGVDSAVAAIASGSYLDELFDTAAGLGGRDGYIGGADVRAVLADSGLPQEMKDALSLILESSEAGEDLHAVIGALDASEIADASALMQTPAYAALSDAQRRLVADAFRDSGGAAAAELRTLLESPEFQAGGAAEQEAALSRVALLNSTEFAALPTSDQDLIRATLAGADVADLAVAGDLLSLIQNPNFAGLPADTQTAILSQASNYPDSRAVANLERMVDQQWFRDQDLADQQRSAKLVAHMSADDTGDRDIIENTLDRFLAPDADYKLRWLPIAADPGNVTLGYASGDTLTLNEDLVPADNNPVGTGMDARVIENTSAHEVSHLVNGDTPSQTFEYLNEEYRAWYVGYEAQNGRPPSNQEAMDRWEYFLNPGGGYADYAQGITGGGPGGADIPGALDKPEEAEQIFALLSELSGLEVTDANYLAVMADPSTWTTTPSDPASDDVFPATDDLDN

Radius of gyration: 38.68 Å; chains: 1; bounding box: 85×95×106 Å